Protein 4GIB (pdb70)

Secondary structure (DSSP, 8-state):
----EEEE-TBTTTB--HHHHHHHHHHHHHTTT----TTGGGGTTT--HHHHHHHHHHHTT-TTTS-HHHHHHHHHHHHHHHHHHHTT--GGGSPTTHHHHHHHHHHTT-EEEE--S-TTHHHHHHHHT-GGG-SEE--GGG--S-TTSSHHHHHHHHHHT--GGGEEEEESSHHHHHHHHHTT-EEEEES-TTTTTTSSEEESSGGG--HHHHHHHHHHHHHH-/---EEEE-TBTTTB--HHHHHHHHHHHHHHTT----HHHHGGGTT--HHHHHHHHHHHTT-TTSS-HHHHHHHHHHHHHHHHHHHTT--GGGSPTTHHHHHHHHHHTT-EEEE--S-TTHHHHHHHHT-GGG-SEE--GGG--S-TTSSHHHHHHHHHHT--GGGEEEEESSHHHHHHHHHTT-EEEEES-TTTTTT-SEEESSGGG--HHHHHHHHHHHHH-

Structure (mmCIF, N/CA/C/O backbone):
data_4GIB
#
_entry.id   4GIB
#
_cell.length_a   61.807
_cell.length_b   51.364
_cell.length_c   79.442
_cell.angle_alpha   90.00
_cell.angle_beta   112.04
_cell.angle_gamma   90.00
#
_symmetry.space_group_name_H-M   'P 1 21 1'
#
loop_
_entity.id
_entity.type
_entity.pdbx_description
1 polymer Beta-phosphoglucomutase
2 non-polymer 'SODIUM ION'
3 non-polymer 'PHOSPHATE ION'
4 non-polymer GLYCINE
5 water water
#
loop_
_atom_site.group_PDB
_atom_site.id
_atom_site.type_symbol
_atom_site.label_atom_id
_atom_site.label_alt_id
_atom_site.label_comp_id
_atom_site.label_asym_id
_atom_site.label_entity_id
_atom_site.label_seq_id
_atom_site.pdbx_PDB_ins_code
_atom_site.Cartn_x
_atom_site.Cartn_y
_atom_site.Cartn_z
_atom_site.occupancy
_atom_site.B_iso_or_equiv
_atom_site.auth_seq_id
_atom_site.auth_comp_id
_atom_site.auth_asym_id
_atom_site.auth_atom_id
_atom_site.pdbx_PDB_model_num
ATOM 1 N N . ALA A 1 24 ? 16.967 -19.256 10.559 1.00 58.16 0 ALA A N 1
ATOM 2 C CA . ALA A 1 24 ? 16.745 -17.825 10.928 1.00 56.83 0 ALA A CA 1
ATOM 3 C C . ALA A 1 24 ? 15.270 -17.569 11.264 1.00 54.58 0 ALA A C 1
ATOM 4 O O . ALA A 1 24 ? 14.675 -16.599 10.801 1.00 54.93 0 ALA A O 1
ATOM 6 N N . MET A 1 25 ? 14.695 -18.442 12.084 1.00 52.63 1 MET A N 1
ATOM 7 C CA . MET A 1 25 ? 13.292 -18.341 12.459 1.00 49.49 1 MET A CA 1
ATOM 8 C C . MET A 1 25 ? 13.066 -17.300 13.567 1.00 44.89 1 MET A C 1
ATOM 9 O O . MET A 1 25 ? 13.956 -17.000 14.371 1.00 44.53 1 MET A O 1
ATOM 14 N N . ILE A 1 26 ? 11.852 -16.767 13.602 1.00 39.42 2 ILE A N 1
ATOM 15 C CA . ILE A 1 26 ? 11.466 -15.761 14.576 1.00 34.42 2 ILE A CA 1
ATOM 16 C C . ILE A 1 26 ? 11.183 -16.418 15.923 1.00 33.25 2 ILE A C 1
ATOM 17 O O . ILE A 1 26 ? 10.451 -17.396 15.990 1.00 32.24 2 ILE A O 1
ATOM 22 N N . GLU A 1 27 ? 11.760 -15.875 16.993 1.00 31.95 3 GLU A N 1
ATOM 23 C CA . GLU A 1 27 ? 11.531 -16.419 18.337 1.00 31.14 3 GLU A CA 1
ATOM 24 C C . GLU A 1 27 ? 10.407 -15.668 19.017 1.00 29.74 3 GLU A C 1
ATOM 25 O O . GLU A 1 27 ? 9.685 -16.243 19.846 1.00 30.67 3 GLU A O 1
ATOM 31 N N . ALA A 1 28 ? 10.234 -14.393 18.671 1.00 27.38 4 ALA A N 1
ATOM 32 C CA . ALA A 1 28 ? 9.136 -13.625 19.255 1.00 27.01 4 ALA A CA 1
ATOM 33 C C . ALA A 1 28 ? 8.796 -12.315 18.580 1.00 25.05 4 ALA A C 1
ATOM 34 O O . ALA A 1 28 ? 9.587 -11.753 17.816 1.00 25.70 4 ALA A O 1
ATOM 36 N N . PHE A 1 29 ? 7.568 -11.888 18.873 1.00 23.88 5 PHE A N 1
ATOM 37 C CA . PHE A 1 29 ? 7.024 -10.597 18.512 1.00 22.12 5 PHE A CA 1
ATOM 38 C C . PHE A 1 29 ? 6.890 -9.913 19.874 1.00 21.69 5 PHE A C 1
ATOM 39 O O . PHE A 1 29 ? 6.283 -10.477 20.821 1.00 21.49 5 PHE A O 1
ATOM 47 N N . ILE A 1 30 ? 7.480 -8.734 19.998 1.00 19.93 6 ILE A N 1
ATOM 48 C CA . ILE A 1 30 ? 7.394 -7.977 21.234 1.00 21.50 6 ILE A CA 1
ATOM 49 C C . ILE A 1 30 ? 6.695 -6.680 20.893 1.00 21.61 6 ILE A C 1
ATOM 50 O O . ILE A 1 30 ? 7.198 -5.895 20.106 1.00 21.00 6 ILE A O 1
ATOM 55 N N . PHE A 1 31 ? 5.538 -6.459 21.504 1.00 22.55 7 PHE A N 1
ATOM 56 C CA . PHE A 1 31 ? 4.731 -5.283 21.220 1.00 23.12 7 PHE A CA 1
ATOM 57 C C . PHE A 1 31 ? 4.827 -4.182 22.259 1.00 23.93 7 PHE A C 1
ATOM 58 O O . PHE A 1 31 ? 5.149 -4.441 23.418 1.00 24.97 7 PHE A O 1
ATOM 66 N N . ASP A 1 32 ? 4.580 -2.942 21.828 1.00 25.93 8 ASP A N 1
ATOM 67 C CA . ASP A 1 32 ? 4.417 -1.847 22.773 1.00 28.24 8 ASP A CA 1
ATOM 68 C C . ASP A 1 32 ? 2.907 -1.817 22.942 1.00 27.23 8 ASP A C 1
ATOM 69 O O . ASP A 1 32 ? 2.177 -2.348 22.093 1.00 28.72 8 ASP A O 1
ATOM 74 N N . LEU A 1 33 ? 2.425 -1.199 24.007 1.00 25.33 9 LEU A N 1
ATOM 75 C CA . LEU A 1 33 ? 0.991 -1.158 24.244 1.00 25.86 9 LEU A CA 1
ATOM 76 C C . LEU A 1 33 ? 0.328 -0.002 23.468 1.00 26.56 9 LEU A C 1
ATOM 77 O O . LEU A 1 33 ? -0.358 -0.228 22.464 1.00 27.60 9 LEU A O 1
ATOM 82 N N . ASP A 1 34 ? 0.544 1.230 23.930 1.00 26.97 10 ASP A N 1
ATOM 83 C CA . ASP A 1 34 ? -0.033 2.433 23.292 1.00 26.85 10 ASP A CA 1
ATOM 84 C C . ASP A 1 34 ? 0.274 2.564 21.791 1.00 25.84 10 ASP A C 1
ATOM 85 O O . ASP A 1 34 ? 1.420 2.519 21.383 1.00 25.08 10 ASP A O 1
ATOM 90 N N . GLY A 1 35 ? -0.765 2.715 20.974 1.00 26.67 11 GLY A N 1
ATOM 91 C CA . GLY A 1 35 ? -0.598 2.911 19.529 1.00 26.74 11 GLY A CA 1
ATOM 92 C C . GLY A 1 35 ? -0.285 1.671 18.704 1.00 26.71 11 GLY A C 1
ATOM 93 O O . GLY A 1 35 ? -0.064 1.767 17.490 1.00 25.07 11 GLY A O 1
ATOM 94 N N . VAL A 1 36 ? -0.246 0.509 19.353 1.00 26.89 12 VAL A N 1
ATOM 95 C CA . VAL A 1 36 ? -0.029 -0.752 18.637 1.00 26.09 12 VAL A CA 1
ATOM 96 C C . VAL A 1 36 ? -1.136 -1.715 19.040 1.00 26.15 12 VAL A C 1
ATOM 97 O O . VAL A 1 36 ? -1.872 -2.192 18.186 1.00 30.69 12 VAL A O 1
ATOM 101 N N . ILE A 1 37 ? -1.269 -1.988 20.333 1.00 24.97 13 ILE A N 1
ATOM 102 C CA . ILE A 1 37 ? -2.347 -2.858 20.826 1.00 23.82 13 ILE A CA 1
ATOM 103 C C . ILE A 1 37 ? -3.645 -2.037 21.005 1.00 23.13 13 ILE A C 1
ATOM 104 O O . ILE A 1 37 ? -4.720 -2.470 20.636 1.00 20.25 13 ILE A O 1
ATOM 109 N N . THR A 1 38 ? -3.515 -0.840 21.561 1.00 23.01 14 THR A N 1
ATOM 110 C CA . THR A 1 38 ? -4.657 0.031 21.772 1.00 24.00 14 THR A CA 1
ATOM 111 C C . THR A 1 38 ? -4.175 1.476 22.005 1.00 23.61 14 THR A C 1
ATOM 112 O O . THR A 1 38 ? -3.007 1.707 22.287 1.00 22.53 14 THR A O 1
ATOM 116 N N . ASP A 1 39 ? -5.083 2.439 21.911 1.00 24.69 15 ASP A N 1
ATOM 117 C CA . ASP A 1 39 ? -4.719 3.842 22.124 1.00 25.32 15 ASP A CA 1
ATOM 118 C C . ASP A 1 39 ? -4.942 4.293 23.565 1.00 24.02 15 ASP A C 1
ATOM 119 O O . ASP A 1 39 ? -6.063 4.336 24.050 1.00 26.01 15 ASP A O 1
ATOM 124 N N . THR A 1 40 ? -3.850 4.620 24.242 1.00 23.02 16 THR A N 1
ATOM 125 C CA . THR A 1 40 ? -3.885 5.106 25.624 1.00 22.73 16 THR A CA 1
ATOM 126 C C . THR A 1 40 ? -3.303 6.522 25.768 1.00 22.77 16 THR A C 1
ATOM 127 O O . THR A 1 40 ? -3.485 7.179 26.815 1.00 21.80 16 THR A O 1
ATOM 131 N N . ALA A 1 41 ? -2.616 6.982 24.716 1.00 22.05 17 ALA A N 1
ATOM 132 C CA . ALA A 1 41 ? -1.913 8.267 24.717 1.00 23.45 17 ALA A CA 1
ATOM 133 C C . ALA A 1 41 ? -2.812 9.457 25.037 1.00 24.05 17 ALA A C 1
ATOM 134 O O . ALA A 1 41 ? -2.427 10.357 25.804 1.00 23.54 17 ALA A O 1
ATOM 136 N N . TYR A 1 42 ? -4.014 9.466 24.474 1.00 23.62 18 TYR A N 1
ATOM 137 C CA . TYR A 1 42 ? -4.914 10.566 24.752 1.00 25.40 18 TYR A CA 1
ATOM 138 C C . TYR A 1 42 ? -5.379 10.540 26.213 1.00 24.51 18 TYR A C 1
ATOM 139 O O . TYR A 1 42 ? -5.533 11.600 26.840 1.00 22.42 18 TYR A O 1
ATOM 148 N N . TYR A 1 43 ? -5.588 9.341 26.762 1.00 24.44 19 TYR A N 1
ATOM 149 C CA . TYR A 1 43 ? -6.029 9.231 28.168 1.00 23.76 19 TYR A CA 1
ATOM 150 C C . TYR A 1 43 ? -4.947 9.748 29.114 1.00 22.33 19 TYR A C 1
ATOM 151 O O . TYR A 1 43 ? -5.244 10.470 30.049 1.00 23.35 19 TYR A O 1
ATOM 160 N N . HIS A 1 44 ? -3.693 9.374 28.863 1.00 20.60 20 HIS A N 1
ATOM 161 C CA . HIS A 1 44 ? -2.566 9.862 29.657 1.00 20.10 20 HIS A CA 1
ATOM 162 C C . HIS A 1 44 ? -2.502 11.381 29.577 1.00 20.78 20 HIS A C 1
ATOM 163 O O . HIS A 1 44 ? -2.302 12.057 30.577 1.00 20.56 20 HIS A O 1
ATOM 170 N N . TYR A 1 45 ? -2.665 11.902 28.365 1.00 20.09 21 TYR A N 1
ATOM 171 C CA . TYR A 1 45 ? -2.621 13.342 28.133 1.00 20.20 21 TYR A CA 1
ATOM 172 C C . TYR A 1 45 ? -3.712 14.099 28.889 1.00 19.89 21 TYR A C 1
ATOM 173 O O . TYR A 1 45 ? -3.460 15.163 29.413 1.00 20.05 21 TYR A O 1
ATOM 182 N N . MET A 1 46 ? -4.923 13.562 28.909 1.00 20.85 22 MET A N 1
ATOM 183 C CA . MET A 1 46 ? -6.021 14.176 29.651 1.00 22.27 22 MET A CA 1
ATOM 184 C C . MET A 1 46 ? -5.693 14.187 31.138 1.00 22.77 22 MET A C 1
ATOM 185 O O . MET A 1 46 ? -5.960 15.177 31.835 1.00 22.18 22 MET A O 1
ATOM 190 N N . ALA A 1 47 ? -5.116 13.076 31.614 1.00 21.04 23 ALA A N 1
ATOM 191 C CA . ALA A 1 47 ? -4.739 12.935 33.019 1.00 20.49 23 ALA A CA 1
ATOM 192 C C . ALA A 1 47 ? -3.572 13.849 33.388 1.00 21.68 23 ALA A C 1
ATOM 193 O O . ALA A 1 47 ? -3.587 14.461 34.466 1.00 20.80 23 ALA A O 1
ATOM 195 N N . TRP A 1 48 ? -2.562 13.932 32.519 1.00 19.61 24 TRP A N 1
ATOM 196 C CA . TRP A 1 48 ? -1.415 14.794 32.795 1.00 20.92 24 TRP A CA 1
ATOM 197 C C . TRP A 1 48 ? -1.814 16.266 32.682 1.00 23.34 24 TRP A C 1
ATOM 198 O O . TRP A 1 48 ? -1.398 17.096 33.516 1.00 24.28 24 TRP A O 1
ATOM 209 N N A ARG A 1 49 ? -2.628 16.587 31.679 0.70 22.68 25 ARG A N 1
ATOM 210 N N B ARG A 1 49 ? -2.638 16.598 31.687 0.30 23.01 25 ARG A N 1
ATOM 211 C CA A ARG A 1 49 ? -3.066 17.959 31.484 0.70 25.06 25 ARG A CA 1
ATOM 212 C CA B ARG A 1 49 ? -3.055 17.986 31.494 0.30 24.79 25 ARG A CA 1
ATOM 213 C C A ARG A 1 49 ? -3.732 18.550 32.732 0.70 25.28 25 ARG A C 1
ATOM 214 C C B ARG A 1 49 ? -3.740 18.566 32.735 0.30 25.41 25 ARG A C 1
ATOM 215 O O A ARG A 1 49 ? -3.487 19.697 33.074 0.70 26.64 25 ARG A O 1
ATOM 216 O O B ARG A 1 49 ? -3.517 19.724 33.076 0.30 26.15 25 ARG A O 1
ATOM 231 N N . LYS A 1 50 ? -4.574 17.769 33.401 1.00 26.77 26 LYS A N 1
ATOM 232 C CA . LYS A 1 50 ? -5.274 18.231 34.613 1.00 27.97 26 LYS A CA 1
ATOM 233 C C . LYS A 1 50 ? -4.290 18.553 35.755 1.00 26.55 26 LYS A C 1
ATOM 234 O O . LYS A 1 50 ? -4.419 19.569 36.425 1.00 29.37 26 LYS A O 1
ATOM 240 N N . LEU A 1 51 ? -3.305 17.693 35.959 1.00 25.34 27 LEU A N 1
ATOM 241 C CA . LEU A 1 51 ? -2.302 17.907 37.007 1.00 23.60 27 LEU A CA 1
ATOM 242 C C . LEU A 1 51 ? -1.342 19.029 36.633 1.00 22.43 27 LEU A C 1
ATOM 243 O O . LEU A 1 51 ? -0.926 19.780 37.483 1.00 21.93 27 LEU A O 1
ATOM 248 N N . ALA A 1 52 ? -0.983 19.119 35.350 1.00 22.09 28 ALA A N 1
ATOM 249 C CA . ALA A 1 52 ? -0.097 20.155 34.866 1.00 22.36 28 ALA A CA 1
ATOM 250 C C . ALA A 1 52 ? -0.715 21.541 35.066 1.00 24.54 28 ALA A C 1
ATOM 251 O O . ALA A 1 52 ? -0.023 22.461 35.497 1.00 22.50 28 ALA A O 1
ATOM 253 N N . HIS A 1 53 ? -2.011 21.699 34.757 1.00 26.41 29 HIS A N 1
ATOM 254 C CA . HIS A 1 53 ? -2.654 22.994 34.965 1.00 28.20 29 HIS A CA 1
ATOM 255 C C . HIS A 1 53 ? -2.503 23.462 36.393 1.00 26.76 29 HIS A C 1
ATOM 256 O O . HIS A 1 53 ? -2.387 24.650 36.616 1.00 25.01 29 HIS A O 1
ATOM 263 N N . LYS A 1 54 ? -2.502 22.531 37.350 1.00 27.25 30 LYS A N 1
ATOM 264 C CA . LYS A 1 54 ? -2.357 22.887 38.776 1.00 29.69 30 LYS A CA 1
ATOM 265 C C . LYS A 1 54 ? -0.983 23.409 39.172 1.00 29.14 30 LYS A C 1
ATOM 266 O O . LYS A 1 54 ? -0.803 23.823 40.325 1.00 30.83 30 LYS A O 1
ATOM 272 N N . VAL A 1 55 ? -0.013 23.365 38.256 1.00 27.12 31 VAL A N 1
ATOM 273 C CA . VAL A 1 55 ? 1.320 23.900 38.533 1.00 27.45 31 VAL A CA 1
ATOM 274 C C . VAL A 1 55 ? 1.720 24.919 37.449 1.00 29.94 31 VAL A C 1
ATOM 275 O O . VAL A 1 55 ? 2.894 25.101 37.140 1.00 30.29 31 VAL A O 1
ATOM 279 N N . GLY A 1 56 ? 0.711 25.591 36.897 1.00 32.53 32 GLY A N 1
ATOM 280 C CA . GLY A 1 56 ? 0.906 26.643 35.913 1.00 34.46 32 GLY A CA 1
ATOM 281 C C . GLY A 1 56 ? 1.474 26.210 34.579 1.00 35.37 32 GLY A C 1
ATOM 282 O O . GLY A 1 56 ? 1.980 27.033 33.826 1.00 35.11 32 GLY A O 1
ATOM 283 N N . ILE A 1 57 ? 1.372 24.922 34.277 1.00 35.03 33 ILE A N 1
ATOM 284 C CA . ILE A 1 57 ? 1.900 24.385 33.045 1.00 36.02 33 ILE A CA 1
ATOM 285 C C . ILE A 1 57 ? 0.743 23.827 32.226 1.00 39.74 33 ILE A C 1
ATOM 286 O O . ILE A 1 57 ? -0.060 23.043 32.725 1.00 40.27 33 ILE A O 1
ATOM 291 N N . ASP A 1 58 ? 0.621 24.259 30.982 1.00 45.10 34 ASP A N 1
ATOM 292 C CA . ASP A 1 58 ? -0.434 23.730 30.125 1.00 48.78 34 ASP A CA 1
ATOM 293 C C . ASP A 1 58 ? 0.227 23.098 28.910 1.00 49.45 34 ASP A C 1
ATOM 294 O O . ASP A 1 58 ? 0.727 23.779 28.016 1.00 51.71 34 ASP A O 1
ATOM 299 N N . ILE A 1 59 ? 0.260 21.774 28.939 1.00 48.13 35 ILE A N 1
ATOM 300 C CA . ILE A 1 59 ? 0.857 20.973 27.894 1.00 48.39 35 ILE A CA 1
ATOM 301 C C . ILE A 1 59 ? -0.135 20.866 26.732 1.00 52.27 35 ILE A C 1
ATOM 302 O O . ILE A 1 59 ? -1.351 21.013 26.924 1.00 53.29 35 ILE A O 1
ATOM 307 N N . ASP A 1 60 ? 0.389 20.642 25.534 1.00 54.38 36 ASP A N 1
ATOM 308 C CA . ASP A 1 60 ? -0.433 20.521 24.329 1.00 58.41 36 ASP A CA 1
ATOM 309 C C . ASP A 1 60 ? -0.133 19.191 23.660 1.00 58.33 36 ASP A C 1
ATOM 310 O O . ASP A 1 60 ? 0.902 18.588 23.925 1.00 56.33 36 ASP A O 1
ATOM 315 N N . THR A 1 61 ? -1.017 18.742 22.775 1.00 61.12 37 THR A N 1
ATOM 316 C CA . THR A 1 61 ? -0.825 17.442 22.114 1.00 61.99 37 THR A CA 1
ATOM 317 C C . THR A 1 61 ? 0.516 17.341 21.345 1.00 62.58 37 THR A C 1
ATOM 318 O O . THR A 1 61 ? 0.898 16.257 20.895 1.00 62.80 37 THR A O 1
ATOM 322 N N . LYS A 1 62 ? 1.218 18.470 21.198 1.00 62.71 38 LYS A N 1
ATOM 323 C CA . LYS A 1 62 ? 2.529 18.489 20.552 1.00 62.85 38 LYS A CA 1
ATOM 324 C C . LYS A 1 62 ? 3.623 18.161 21.576 1.00 59.04 38 LYS A C 1
ATOM 325 O O . LYS A 1 62 ? 4.446 17.270 21.342 1.00 58.63 38 LYS A O 1
ATOM 331 N N . PHE A 1 63 ? 3.635 18.870 22.705 1.00 55.54 39 PHE A N 1
ATOM 332 C CA . PHE A 1 63 ? 4.612 18.592 23.763 1.00 52.00 39 PHE A CA 1
ATOM 333 C C . PHE A 1 63 ? 4.414 17.176 24.288 1.00 47.60 39 PHE A C 1
ATOM 334 O O . PHE A 1 63 ? 5.368 16.411 24.399 1.00 46.19 39 PHE A O 1
ATOM 342 N N . ASN A 1 64 ? 3.164 16.838 24.598 1.00 44.68 40 ASN A N 1
ATOM 343 C CA . ASN A 1 64 ? 2.816 15.510 25.080 1.00 41.94 40 ASN A CA 1
ATOM 344 C C . ASN A 1 64 ? 3.411 14.409 24.205 1.00 42.53 40 ASN A C 1
ATOM 345 O O . ASN A 1 64 ? 3.639 13.298 24.668 1.00 41.12 40 ASN A O 1
ATOM 350 N N . GLU A 1 65 ? 3.674 14.719 22.946 1.00 44.09 41 GLU A N 1
ATOM 351 C CA . GLU A 1 65 ? 4.226 13.733 22.052 1.00 46.54 41 GLU A CA 1
ATOM 352 C C . GLU A 1 65 ? 5.642 13.295 22.498 1.00 45.06 41 GLU A C 1
ATOM 353 O O . GLU A 1 65 ? 6.211 12.401 21.887 1.00 46.37 41 GLU A O 1
ATOM 359 N N . SER A 1 66 ? 6.179 13.929 23.562 1.00 43.74 42 SER A N 1
ATOM 360 C CA . SER A 1 66 ? 7.482 13.574 24.190 1.00 41.50 42 SER A CA 1
ATOM 361 C C . SER A 1 66 ? 7.267 12.981 25.608 1.00 38.71 42 SER A C 1
ATOM 362 O O . SER A 1 66 ? 8.203 12.864 26.414 1.00 37.85 42 SER A O 1
ATOM 365 N N . LEU A 1 67 ? 6.018 12.701 25.938 1.00 36.02 43 LEU A N 1
ATOM 366 C CA . LEU A 1 67 ? 5.676 12.043 27.182 1.00 33.33 43 LEU A CA 1
ATOM 367 C C . LEU A 1 67 ? 5.174 10.652 26.811 1.00 32.95 43 LEU A C 1
ATOM 368 O O . LEU A 1 67 ? 5.093 9.765 27.649 1.00 31.46 43 LEU A O 1
ATOM 373 N N . LYS A 1 68 ? 4.855 10.492 25.532 1.00 33.91 44 LYS A N 1
ATOM 374 C CA . LYS A 1 68 ? 4.344 9.255 24.974 1.00 35.46 44 LYS A CA 1
ATOM 375 C C . LYS A 1 68 ? 5.313 8.104 25.170 1.00 34.14 44 LYS A C 1
ATOM 376 O O . LYS A 1 68 ? 6.490 8.199 24.811 1.00 35.46 44 LYS A O 1
ATOM 382 N N . GLY A 1 69 ? 4.810 7.015 25.747 1.00 31.44 45 GLY A N 1
ATOM 383 C CA . GLY A 1 69 ? 5.624 5.836 25.997 1.00 29.58 45 GLY A CA 1
ATOM 384 C C . GLY A 1 69 ? 6.664 6.024 27.089 1.00 26.53 45 GLY A C 1
ATOM 385 O O . GLY A 1 69 ? 7.597 5.241 27.187 1.00 25.99 45 GLY A O 1
ATOM 386 N N . ILE A 1 70 ? 6.504 7.058 27.909 1.00 24.31 46 ILE A N 1
ATOM 387 C CA . ILE A 1 70 ? 7.440 7.346 29.002 1.00 24.00 46 ILE A CA 1
ATOM 388 C C . ILE A 1 70 ? 6.796 6.943 30.345 1.00 22.43 46 ILE A C 1
ATOM 389 O O . ILE A 1 70 ? 5.602 7.136 30.539 1.00 23.12 46 ILE A O 1
ATOM 394 N N . SER A 1 71 ? 7.593 6.380 31.251 1.00 23.79 47 SER A N 1
ATOM 395 C CA . SER A 1 71 ? 7.130 5.964 32.578 1.00 24.85 47 SER A CA 1
ATOM 396 C C . SER A 1 71 ? 6.575 7.145 33.378 1.00 24.07 47 SER A C 1
ATOM 397 O O . SER A 1 71 ? 6.952 8.295 33.146 1.00 23.92 47 SER A O 1
ATOM 400 N N . ARG A 1 72 ? 5.728 6.829 34.358 1.00 24.07 48 ARG A N 1
ATOM 401 C CA . ARG A 1 72 ? 5.017 7.827 35.183 1.00 22.01 48 ARG A CA 1
ATOM 402 C C . ARG A 1 72 ? 5.842 8.935 35.810 1.00 22.66 48 ARG A C 1
ATOM 403 O O . ARG A 1 72 ? 5.550 10.114 35.605 1.00 23.95 48 ARG A O 1
ATOM 411 N N . MET A 1 73 ? 6.831 8.582 36.615 1.00 23.48 49 MET A N 1
ATOM 412 C CA . MET A 1 73 ? 7.643 9.598 37.296 1.00 23.02 49 MET A CA 1
ATOM 413 C C . MET A 1 73 ? 8.560 10.367 36.338 1.00 24.01 49 MET A C 1
ATOM 414 O O . MET A 1 73 ? 8.792 11.578 36.531 1.00 25.07 49 MET A O 1
ATOM 419 N N . GLU A 1 74 ? 9.074 9.706 35.305 1.00 22.63 50 GLU A N 1
ATOM 420 C CA . GLU A 1 74 ? 9.893 10.413 34.331 1.00 24.22 50 GLU A CA 1
ATOM 421 C C . GLU A 1 74 ? 9.019 11.414 33.588 1.00 24.13 50 GLU A C 1
ATOM 422 O O . GLU A 1 74 ? 9.439 12.560 33.364 1.00 25.62 50 GLU A O 1
ATOM 428 N N . SER A 1 75 ? 7.803 10.980 33.228 1.00 22.55 51 SER A N 1
ATOM 429 C CA . SER A 1 75 ? 6.843 11.820 32.522 1.00 21.48 51 SER A CA 1
ATOM 430 C C . SER A 1 75 ? 6.538 13.064 33.323 1.00 20.42 51 SER A C 1
ATOM 431 O O . SER A 1 75 ? 6.486 14.147 32.767 1.00 20.78 51 SER A O 1
ATOM 434 N N . LEU A 1 76 ? 6.352 12.903 34.633 1.00 19.46 52 LEU A N 1
ATOM 435 C CA . LEU A 1 76 ? 6.077 14.026 35.512 1.00 19.05 52 LEU A CA 1
ATOM 436 C C . LEU A 1 76 ? 7.255 15.013 35.529 1.00 20.18 52 LEU A C 1
ATOM 437 O O . LEU A 1 76 ? 7.037 16.217 35.464 1.00 21.74 52 LEU A O 1
ATOM 442 N N . ASP A 1 77 ? 8.486 14.506 35.625 1.00 21.86 53 ASP A N 1
ATOM 443 C CA . ASP A 1 77 ? 9.701 15.354 35.621 1.00 21.57 53 ASP A CA 1
ATOM 444 C C . ASP A 1 77 ? 9.832 16.161 34.332 1.00 21.86 53 ASP A C 1
ATOM 445 O O . ASP A 1 77 ? 10.241 17.327 34.363 1.00 21.98 53 ASP A O 1
ATOM 450 N N . ARG A 1 78 ? 9.510 15.547 33.200 1.00 21.70 54 ARG A N 1
ATOM 451 C CA . ARG A 1 78 ? 9.543 16.263 31.935 1.00 23.10 54 ARG A CA 1
ATOM 452 C C . ARG A 1 78 ? 8.472 17.372 31.893 1.00 24.33 54 ARG A C 1
ATOM 453 O O . ARG A 1 78 ? 8.702 18.441 31.345 1.00 26.71 54 ARG A O 1
ATOM 461 N N . ILE A 1 79 ? 7.308 17.126 32.478 1.00 22.92 55 ILE A N 1
ATOM 462 C CA . ILE A 1 79 ? 6.282 18.159 32.513 1.00 23.53 55 ILE A CA 1
ATOM 463 C C . ILE A 1 79 ? 6.782 19.331 33.359 1.00 22.54 55 ILE A C 1
ATOM 464 O O . ILE A 1 79 ? 6.698 20.481 32.944 1.00 23.48 55 ILE A O 1
ATOM 469 N N . LEU A 1 80 ? 7.328 19.031 34.532 1.00 20.94 56 LEU A N 1
ATOM 470 C CA . LEU A 1 80 ? 7.838 20.084 35.415 1.00 20.56 56 LEU A CA 1
ATOM 471 C C . LEU A 1 80 ? 8.993 20.836 34.766 1.00 21.19 56 LEU A C 1
ATOM 472 O O . LEU A 1 80 ? 9.086 22.043 34.888 1.00 24.77 56 LEU A O 1
ATOM 477 N N A GLU A 1 81 ? 9.864 20.095 34.087 0.50 21.88 57 GLU A N 1
ATOM 478 N N B GLU A 1 81 ? 9.872 20.116 34.084 0.50 21.89 57 GLU A N 1
ATOM 479 C CA A GLU A 1 81 ? 10.967 20.654 33.313 0.50 23.15 57 GLU A CA 1
ATOM 480 C CA B GLU A 1 81 ? 10.994 20.730 33.385 0.50 23.29 57 GLU A CA 1
ATOM 481 C C A GLU A 1 81 ? 10.468 21.732 32.377 0.50 24.01 57 GLU A C 1
ATOM 482 C C B GLU A 1 81 ? 10.504 21.727 32.328 0.50 24.09 57 GLU A C 1
ATOM 483 O O A GLU A 1 81 ? 11.043 22.816 32.283 0.50 24.90 57 GLU A O 1
ATOM 484 O O B GLU A 1 81 ? 11.130 22.765 32.113 0.50 25.02 57 GLU A O 1
ATOM 495 N N . PHE A 1 82 ? 9.393 21.411 31.668 1.00 23.63 58 PHE A N 1
ATOM 496 C CA . PHE A 1 82 ? 8.805 22.326 30.679 1.00 27.08 58 PHE A CA 1
ATOM 497 C C . PHE A 1 82 ? 8.505 23.697 31.316 1.00 26.66 58 PHE A C 1
ATOM 498 O O . PHE A 1 82 ? 8.507 24.709 30.627 1.00 28.61 58 PHE A O 1
ATOM 506 N N . GLY A 1 83 ? 8.265 23.716 32.633 1.00 24.32 59 GLY A N 1
ATOM 507 C CA . GLY A 1 83 ? 8.039 24.953 33.367 1.00 25.40 59 GLY A CA 1
ATOM 508 C C . GLY A 1 83 ? 9.195 25.314 34.302 1.00 25.89 59 GLY A C 1
ATOM 509 O O . GLY A 1 83 ? 9.009 26.073 35.254 1.00 25.44 59 GLY A O 1
ATOM 510 N N . ASN A 1 84 ? 10.377 24.751 34.052 1.00 26.27 60 ASN A N 1
ATOM 511 C CA . ASN A 1 84 ? 11.571 25.029 34.857 1.00 27.52 60 ASN A CA 1
ATOM 512 C C . ASN A 1 84 ? 11.406 24.781 36.355 1.00 25.89 60 ASN A C 1
ATOM 513 O O . ASN A 1 84 ? 12.079 25.423 37.177 1.00 27.61 60 ASN A O 1
ATOM 518 N N . LYS A 1 85 ? 10.537 23.847 36.712 1.00 22.92 61 LYS A N 1
ATOM 519 C CA . LYS A 1 85 ? 10.309 23.546 38.119 1.00 23.36 61 LYS A CA 1
ATOM 520 C C . LYS A 1 85 ? 10.501 22.067 38.445 1.00 21.47 61 LYS A C 1
ATOM 521 O O . LYS A 1 85 ? 9.972 21.574 39.434 1.00 20.23 61 LYS A O 1
ATOM 527 N N . LYS A 1 86 ? 11.284 21.367 37.618 1.00 21.65 62 LYS A N 1
ATOM 528 C CA . LYS A 1 86 ? 11.568 19.946 37.836 1.00 21.08 62 LYS A CA 1
ATOM 529 C C . LYS A 1 86 ? 12.258 19.704 39.174 1.00 21.26 62 LYS A C 1
ATOM 530 O O . LYS A 1 86 ? 11.964 18.712 39.842 1.00 22.08 62 LYS A O 1
ATOM 536 N N . TYR A 1 87 ? 13.159 20.604 39.570 1.00 20.33 63 TYR A N 1
ATOM 537 C CA . TYR A 1 87 ? 13.906 20.437 40.816 1.00 21.08 63 TYR A CA 1
ATOM 538 C C . TYR A 1 87 ? 13.349 21.240 41.993 1.00 23.31 63 TYR A C 1
ATOM 539 O O . TYR A 1 87 ? 13.948 21.268 43.071 1.00 24.94 63 TYR A O 1
ATOM 548 N N . SER A 1 88 ? 12.181 21.844 41.811 1.00 24.51 64 SER A N 1
ATOM 549 C CA . SER A 1 88 ? 11.593 22.694 42.845 1.00 26.33 64 SER A CA 1
ATOM 550 C C . SER A 1 88 ? 10.694 21.921 43.803 1.00 26.83 64 SER A C 1
ATOM 551 O O . SER A 1 88 ? 10.372 22.417 44.865 1.00 28.51 64 SER A O 1
ATOM 554 N N . PHE A 1 89 ? 10.293 20.718 43.412 1.00 36.53 65 PHE A N 1
ATOM 555 C CA . PHE A 1 89 ? 9.446 19.860 44.231 1.00 34.22 65 PHE A CA 1
ATOM 556 C C . PHE A 1 89 ? 10.238 18.709 44.822 1.00 31.78 65 PHE A C 1
ATOM 557 O O . PHE A 1 89 ? 11.155 18.206 44.183 1.00 32.55 65 PHE A O 1
ATOM 565 N N . SER A 1 90 ? 9.863 18.272 46.025 1.00 30.37 66 SER A N 1
ATOM 566 C CA . SER A 1 90 ? 10.474 17.099 46.639 1.00 28.72 66 SER A CA 1
ATOM 567 C C . SER A 1 90 ? 9.880 15.901 45.926 1.00 28.07 66 SER A C 1
ATOM 568 O O . SER A 1 90 ? 8.819 16.005 45.320 1.00 27.31 66 SER A O 1
ATOM 571 N N . GLU A 1 91 ? 10.547 14.758 45.992 1.00 29.12 67 GLU A N 1
ATOM 572 C CA . GLU A 1 91 ? 10.027 13.573 45.336 1.00 28.21 67 GLU A CA 1
ATOM 573 C C . GLU A 1 91 ? 8.741 13.133 46.042 1.00 28.99 67 GLU A C 1
ATOM 574 O O . GLU A 1 91 ? 7.828 12.636 45.385 1.00 28.43 67 GLU A O 1
ATOM 580 N N . GLU A 1 92 ? 8.642 13.333 47.361 1.00 29.76 68 GLU A N 1
ATOM 581 C CA . GLU A 1 92 ? 7.375 13.015 48.054 1.00 31.35 68 GLU A CA 1
ATOM 582 C C . GLU A 1 92 ? 6.229 13.738 47.383 1.00 28.30 68 GLU A C 1
ATOM 583 O O . GLU A 1 92 ? 5.183 13.172 47.126 1.00 28.34 68 GLU A O 1
ATOM 589 N N . GLU A 1 93 ? 6.420 15.031 47.171 1.00 27.34 69 GLU A N 1
ATOM 590 C CA . GLU A 1 93 ? 5.386 15.840 46.569 1.00 27.02 69 GLU A CA 1
ATOM 591 C C . GLU A 1 93 ? 5.151 15.351 45.139 1.00 23.13 69 GLU A C 1
ATOM 592 O O . GLU A 1 93 ? 4.032 15.302 44.695 1.00 22.75 69 GLU A O 1
ATOM 598 N N . LYS A 1 94 ? 6.208 14.971 44.433 1.00 21.74 70 LYS A N 1
ATOM 599 C CA . LYS A 1 94 ? 6.030 14.408 43.114 1.00 22.54 70 LYS A CA 1
ATOM 600 C C . LYS A 1 94 ? 5.227 13.073 43.217 1.00 20.46 70 LYS A C 1
ATOM 601 O O . LYS A 1 94 ? 4.376 12.798 42.378 1.00 16.07 70 LYS A O 1
ATOM 607 N N . VAL A 1 95 ? 5.518 12.260 44.239 1.00 21.16 71 VAL A N 1
ATOM 608 C CA . VAL A 1 95 ? 4.782 11.005 44.490 1.00 21.22 71 VAL A CA 1
ATOM 609 C C . VAL A 1 95 ? 3.278 11.308 44.668 1.00 23.47 71 VAL A C 1
ATOM 610 O O . VAL A 1 95 ? 2.422 10.606 44.121 1.00 22.70 71 VAL A O 1
ATOM 614 N N A ARG A 1 96 ? 2.959 12.371 45.403 0.60 24.37 72 ARG A N 1
ATOM 615 N N B ARG A 1 96 ? 2.972 12.361 45.420 0.40 23.89 72 ARG A N 1
ATOM 616 C CA A ARG A 1 96 ? 1.557 12.734 45.621 0.60 26.02 72 ARG A CA 1
ATOM 617 C CA B ARG A 1 96 ? 1.586 12.770 45.666 0.40 25.22 72 ARG A CA 1
ATOM 618 C C A ARG A 1 96 ? 0.895 13.130 44.308 0.60 24.34 72 ARG A C 1
ATOM 619 C C B ARG A 1 96 ? 0.875 13.226 44.381 0.40 24.15 72 ARG A C 1
ATOM 620 O O A ARG A 1 96 ? -0.239 12.729 44.008 0.60 23.81 72 ARG A O 1
ATOM 621 O O B ARG A 1 96 ? -0.310 12.941 44.170 0.40 24.34 72 ARG A O 1
ATOM 636 N N . MET A 1 97 ? 1.605 13.933 43.527 1.00 23.42 73 MET A N 1
ATOM 637 C CA . MET A 1 97 ? 1.072 14.418 42.254 1.00 22.78 73 MET A CA 1
ATOM 638 C C . MET A 1 97 ? 0.864 13.279 41.274 1.00 21.56 73 MET A C 1
ATOM 639 O O . MET A 1 97 ? -0.134 13.236 40.561 1.00 22.11 73 MET A O 1
ATOM 644 N N . ALA A 1 98 ? 1.813 12.354 41.253 1.00 21.51 74 ALA A N 1
ATOM 645 C CA . ALA A 1 98 ? 1.744 11.190 40.380 1.00 21.77 74 ALA A CA 1
ATOM 646 C C . ALA A 1 98 ? 0.539 10.312 40.725 1.00 21.22 74 ALA A C 1
ATOM 647 O O . ALA A 1 98 ? -0.107 9.774 39.839 1.00 20.07 74 ALA A O 1
ATOM 649 N N . GLU A 1 99 ? 0.269 10.163 42.018 1.00 22.54 75 GLU A N 1
ATOM 650 C CA . GLU A 1 99 ? -0.836 9.345 42.494 1.00 23.64 75 GLU A CA 1
ATOM 651 C C . GLU A 1 99 ? -2.175 9.880 42.015 1.00 23.17 75 GLU A C 1
ATOM 652 O O . GLU A 1 99 ? -3.005 9.117 41.520 1.00 22.33 75 GLU A O 1
ATOM 658 N N . GLU A 1 100 ? -2.372 11.187 42.172 1.00 22.76 76 GLU A N 1
ATOM 659 C CA . GLU A 1 100 ? -3.603 11.839 41.778 1.00 26.27 76 GLU A CA 1
ATOM 660 C C . GLU A 1 100 ? -3.819 11.659 40.284 1.00 25.35 76 GLU A C 1
ATOM 661 O O . GLU A 1 100 ? -4.924 11.380 39.838 1.00 28.21 76 GLU A O 1
ATOM 667 N N . LYS A 1 101 ? -2.751 11.802 39.517 1.00 24.10 77 LYS A N 1
ATOM 668 C CA . LYS A 1 101 ? -2.817 11.612 38.093 1.00 23.54 77 LYS A CA 1
ATOM 669 C C . LYS A 1 101 ? -3.136 10.158 37.767 1.00 22.87 77 LYS A C 1
ATOM 670 O O . LYS A 1 101 ? -3.983 9.886 36.914 1.00 22.23 77 LYS A O 1
ATOM 676 N N . ASN A 1 102 ? -2.456 9.228 38.433 1.00 20.72 78 ASN A N 1
ATOM 677 C CA . ASN A 1 102 ? -2.693 7.804 38.178 1.00 20.97 78 ASN A CA 1
ATOM 678 C C . ASN A 1 102 ? -4.172 7.452 38.420 1.00 22.13 78 ASN A C 1
ATOM 679 O O . ASN A 1 102 ? -4.819 6.861 37.553 1.00 24.29 78 ASN A O 1
ATOM 684 N N . ASN A 1 103 ? -4.704 7.823 39.584 1.00 22.71 79 ASN A N 1
ATOM 685 C CA . ASN A 1 103 ? -6.112 7.571 39.891 1.00 24.07 79 ASN A CA 1
ATOM 686 C C . ASN A 1 103 ? -7.027 8.080 38.783 1.00 22.64 79 ASN A C 1
ATOM 687 O O . ASN A 1 103 ? -7.972 7.414 38.385 1.00 22.11 79 ASN A O 1
ATOM 692 N N . TYR A 1 104 ? -6.733 9.264 38.273 1.00 23.07 80 TYR A N 1
ATOM 693 C CA . TYR A 1 104 ? -7.547 9.828 37.214 1.00 24.37 80 TYR A CA 1
ATOM 694 C C . TYR A 1 104 ? -7.362 9.038 35.913 1.00 22.75 80 TYR A C 1
ATOM 695 O O . TYR A 1 104 ? -8.337 8.760 35.237 1.00 24.37 80 TYR A O 1
ATOM 704 N N . TYR A 1 105 ? -6.130 8.633 35.601 1.00 21.72 81 TYR A N 1
ATOM 705 C CA . TYR A 1 105 ? -5.862 7.840 34.398 1.00 21.51 81 TYR A CA 1
ATOM 706 C C . TYR A 1 105 ? -6.584 6.473 34.475 1.00 23.43 81 TYR A C 1
ATOM 707 O O . TYR A 1 105 ? -7.239 6.047 33.509 1.00 24.18 81 TYR A O 1
ATOM 716 N N . VAL A 1 106 ? -6.487 5.822 35.632 1.00 22.96 82 VAL A N 1
ATOM 717 C CA . VAL A 1 106 ? -7.109 4.511 35.865 1.00 23.50 82 VAL A CA 1
ATOM 718 C C . VAL A 1 106 ? -8.628 4.577 35.700 1.00 25.36 82 VAL A C 1
ATOM 719 O O . VAL A 1 106 ? -9.265 3.637 35.233 1.00 25.55 82 VAL A O 1
ATOM 723 N N . SER A 1 107 ? -9.199 5.710 36.065 1.00 25.09 83 SER A N 1
ATOM 724 C CA . SER A 1 107 ? -10.617 5.913 35.934 1.00 24.96 83 SER A CA 1
ATOM 725 C C . SER A 1 107 ? -11.007 5.993 34.464 1.00 21.80 83 SER A C 1
ATOM 726 O O . SER A 1 107 ? -12.070 5.547 34.071 1.00 22.21 83 SER A O 1
ATOM 729 N N . LEU A 1 108 ? -10.149 6.579 33.649 1.00 22.35 84 LEU A N 1
ATOM 730 C CA . LEU A 1 108 ? -10.430 6.688 32.211 1.00 20.95 84 LEU A CA 1
ATOM 731 C C . LEU A 1 108 ? -10.287 5.356 31.516 1.00 20.60 84 LEU A C 1
ATOM 732 O O . LEU A 1 108 ? -11.163 4.970 30.764 1.00 23.29 84 LEU A O 1
ATOM 737 N N . ILE A 1 109 ? -9.206 4.627 31.782 1.00 21.77 85 ILE A N 1
ATOM 738 C CA . ILE A 1 109 ? -8.982 3.340 31.083 1.00 23.73 85 ILE A CA 1
ATOM 739 C C . ILE A 1 109 ? -9.879 2.205 31.541 1.00 25.28 85 ILE A C 1
ATOM 740 O O . ILE A 1 109 ? -9.976 1.187 30.859 1.00 25.96 85 ILE A O 1
ATOM 745 N N . ASP A 1 110 ? -10.534 2.360 32.683 1.00 26.28 86 ASP A N 1
ATOM 746 C CA . ASP A 1 110 ? -11.441 1.330 33.134 1.00 28.95 86 ASP A CA 1
ATOM 747 C C . ASP A 1 110 ? -12.668 1.188 32.205 1.00 27.99 86 ASP A C 1
ATOM 748 O O . ASP A 1 110 ? -13.410 0.223 32.323 1.00 27.21 86 ASP A O 1
ATOM 753 N N . GLU A 1 111 ? -12.828 2.105 31.242 1.00 25.87 87 GLU A N 1
ATOM 754 C CA . GLU A 1 111 ? -13.918 2.011 30.254 1.00 26.74 87 GLU A CA 1
ATOM 755 C C . GLU A 1 111 ? -13.476 1.365 28.925 1.00 26.64 87 GLU A C 1
ATOM 756 O O . GLU A 1 111 ? -14.240 1.321 27.967 1.00 27.30 87 GLU A O 1
ATOM 762 N N . ILE A 1 112 ? -12.248 0.882 28.859 1.00 26.32 88 ILE A N 1
ATOM 763 C CA . ILE A 1 112 ? -11.760 0.211 27.653 1.00 27.51 88 ILE A CA 1
ATOM 764 C C . ILE A 1 112 ? -12.354 -1.210 27.575 1.00 26.93 88 ILE A C 1
ATOM 765 O O . ILE A 1 112 ? -12.552 -1.857 28.606 1.00 26.40 88 ILE A O 1
ATOM 770 N N . THR A 1 113 ? -12.686 -1.662 26.359 1.00 27.69 89 THR A N 1
ATOM 771 C CA . THR A 1 113 ? -13.229 -3.007 26.117 1.00 27.08 89 THR A CA 1
ATOM 772 C C . THR A 1 113 ? -12.488 -3.652 24.935 1.00 28.61 89 THR A C 1
ATOM 773 O O . THR A 1 113 ? -11.502 -3.110 24.448 1.00 27.01 89 THR A O 1
ATOM 777 N N . SER A 1 114 ? -12.982 -4.796 24.460 1.00 30.14 90 SER A N 1
ATOM 778 C CA . SER A 1 114 ? -12.374 -5.490 23.320 1.00 32.09 90 SER A CA 1
ATOM 779 C C . SER A 1 114 ? -12.521 -4.697 22.016 1.00 31.82 90 SER A C 1
ATOM 780 O O . SER A 1 114 ? -11.692 -4.811 21.111 1.00 31.90 90 SER A O 1
ATOM 783 N N . ASN A 1 115 ? -13.559 -3.875 21.932 1.00 33.06 91 ASN A N 1
ATOM 784 C CA . ASN A 1 115 ? -13.767 -3.034 20.766 1.00 33.40 91 ASN A CA 1
ATOM 785 C C . ASN A 1 115 ? -12.637 -2.027 20.553 1.00 32.48 91 ASN A C 1
ATOM 786 O O . ASN A 1 115 ? -12.512 -1.482 19.466 1.00 31.86 91 ASN A O 1
ATOM 791 N N . ASP A 1 116 ? -11.815 -1.800 21.581 1.00 30.28 92 ASP A N 1
ATOM 792 C CA . ASP A 1 116 ? -10.732 -0.825 21.491 1.00 30.57 92 ASP A CA 1
ATOM 793 C C . ASP A 1 116 ? -9.388 -1.392 21.031 1.00 30.18 92 ASP A C 1
ATOM 794 O O . ASP A 1 116 ? -8.399 -0.669 20.994 1.00 30.79 92 ASP A O 1
ATOM 799 N N . ILE A 1 117 ? -9.362 -2.677 20.678 1.00 30.72 93 ILE A N 1
ATOM 800 C CA . ILE A 1 117 ? -8.165 -3.317 20.166 1.00 29.63 93 ILE A CA 1
ATOM 801 C C . ILE A 1 117 ? -7.940 -2.753 18.778 1.00 29.29 93 ILE A C 1
ATOM 802 O O . ILE A 1 117 ? -8.850 -2.783 17.950 1.00 28.70 93 ILE A O 1
ATOM 807 N N . LEU A 1 118 ? -6.743 -2.248 18.498 1.00 28.94 94 LEU A N 1
ATOM 808 C CA . LEU A 1 118 ? -6.505 -1.665 17.170 1.00 29.22 94 LEU A CA 1
ATOM 809 C C . LEU A 1 118 ? -6.745 -2.701 16.065 1.00 29.03 94 LEU A C 1
ATOM 810 O O . LEU A 1 118 ? -6.500 -3.887 16.262 1.00 27.18 94 LEU A O 1
ATOM 815 N N . PRO A 1 119 ? -7.292 -2.255 14.919 1.00 30.15 95 PRO A N 1
ATOM 816 C CA . PRO A 1 119 ? -7.596 -3.136 13.781 1.00 30.39 95 PRO A CA 1
ATOM 817 C C . PRO A 1 119 ? -6.405 -3.989 13.354 1.00 29.35 95 PRO A C 1
ATOM 818 O O . PRO A 1 119 ? -5.290 -3.472 13.254 1.00 29.37 95 PRO A O 1
ATOM 822 N N . GLY A 1 120 ? -6.644 -5.282 13.113 1.00 29.02 96 GLY A N 1
ATOM 823 C CA . GLY A 1 120 ? -5.604 -6.215 12.682 1.00 27.50 96 GLY A CA 1
ATOM 824 C C . GLY A 1 120 ? -4.757 -6.848 13.780 1.00 26.49 96 GLY A C 1
ATOM 825 O O . GLY A 1 120 ? -4.059 -7.819 13.530 1.00 27.12 96 GLY A O 1
ATOM 826 N N . ILE A 1 121 ? -4.830 -6.338 15.003 1.00 27.12 97 ILE A N 1
ATOM 827 C CA . ILE A 1 121 ? -3.985 -6.857 16.096 1.00 25.72 97 ILE A CA 1
ATOM 828 C C . ILE A 1 121 ? -4.386 -8.250 16.560 1.00 28.07 97 ILE A C 1
ATOM 829 O O . ILE A 1 121 ? -3.532 -9.125 16.675 1.00 27.43 97 ILE A O 1
ATOM 834 N N . GLU A 1 122 ? -5.673 -8.465 16.835 1.00 30.59 98 GLU A N 1
ATOM 835 C CA . GLU A 1 122 ? -6.134 -9.803 17.228 1.00 31.38 98 GLU A CA 1
ATOM 836 C C . GLU A 1 122 ? -5.736 -10.859 16.223 1.00 29.77 98 GLU A C 1
ATOM 837 O O . GLU A 1 122 ? -5.283 -11.933 16.596 1.00 29.73 98 GLU A O 1
ATOM 843 N N . SER A 1 123 ? -5.944 -10.566 14.947 1.00 29.80 99 SER A N 1
ATOM 844 C CA . SER A 1 123 ? -5.614 -11.521 13.879 1.00 28.65 99 SER A CA 1
ATOM 845 C C . SER A 1 123 ? -4.115 -11.795 13.877 1.00 27.23 99 SER A C 1
ATOM 846 O O . SER A 1 123 ? -3.684 -12.936 13.707 1.00 28.73 99 SER A O 1
ATOM 849 N N . LEU A 1 124 ? -3.315 -10.755 14.083 1.00 25.85 100 LEU A N 1
ATOM 850 C CA . LEU A 1 124 ? -1.866 -10.937 14.153 1.00 25.93 100 LEU A CA 1
ATOM 851 C C . LEU A 1 124 ? -1.537 -11.807 15.354 1.00 23.72 100 LEU A C 1
ATOM 852 O O . LEU A 1 124 ? -0.823 -12.798 15.229 1.00 25.41 100 LEU A O 1
ATOM 857 N N . LEU A 1 125 ? -2.060 -11.445 16.516 1.00 23.82 101 LEU A N 1
ATOM 858 C CA . LEU A 1 125 ? -1.787 -12.212 17.745 1.00 23.35 101 LEU A CA 1
ATOM 859 C C . LEU A 1 125 ? -2.064 -13.705 17.537 1.00 23.86 101 LEU A C 1
ATOM 860 O O . LEU A 1 125 ? -1.255 -14.539 17.917 1.00 23.14 101 LEU A O 1
ATOM 865 N N . ILE A 1 126 ? -3.191 -14.037 16.910 1.00 25.30 102 ILE A N 1
ATOM 866 C CA . ILE A 1 126 ? -3.515 -15.434 16.608 1.00 27.89 102 ILE A CA 1
ATOM 867 C C . ILE A 1 126 ? -2.462 -16.105 15.710 1.00 28.95 102 ILE A C 1
ATOM 868 O O . ILE A 1 126 ? -1.915 -17.150 16.072 1.00 28.59 102 ILE A O 1
ATOM 873 N N . ASP A 1 127 ? -2.187 -15.507 14.548 1.00 29.37 103 ASP A N 1
ATOM 874 C CA . ASP A 1 127 ? -1.195 -16.058 13.612 1.00 31.46 103 ASP A CA 1
ATOM 875 C C . ASP A 1 127 ? 0.206 -16.236 14.217 1.00 30.30 103 ASP A C 1
ATOM 876 O O . ASP A 1 127 ? 0.897 -17.195 13.890 1.00 32.74 103 ASP A O 1
ATOM 881 N N . VAL A 1 128 ? 0.645 -15.313 15.061 1.00 28.52 104 VAL A N 1
ATOM 882 C CA . VAL A 1 128 ? 1.953 -15.459 15.690 1.00 28.08 104 VAL A CA 1
ATOM 883 C C . VAL A 1 128 ? 1.956 -16.749 16.496 1.00 30.06 104 VAL A C 1
ATOM 884 O O . VAL A 1 128 ? 2.868 -17.571 16.376 1.00 29.25 104 VAL A O 1
ATOM 888 N N . LYS A 1 129 ? 0.896 -16.925 17.281 1.00 31.05 105 LYS A N 1
ATOM 889 C CA . LYS A 1 129 ? 0.720 -18.081 18.129 1.00 33.48 105 LYS A CA 1
ATOM 890 C C . LYS A 1 129 ? 0.653 -19.386 17.308 1.00 34.55 105 LYS A C 1
ATOM 891 O O . LYS A 1 129 ? 1.228 -20.394 17.716 1.00 36.59 105 LYS A O 1
ATOM 897 N N . SER A 1 130 ? -0.018 -19.364 16.153 1.00 33.74 106 SER A N 1
ATOM 898 C CA . SER A 1 130 ? -0.125 -20.565 15.288 1.00 33.65 106 SER A CA 1
ATOM 899 C C . SER A 1 130 ? 1.197 -20.928 14.638 1.00 33.99 106 SER A C 1
ATOM 900 O O . SER A 1 130 ? 1.372 -22.038 14.158 1.00 36.46 106 SER A O 1
ATOM 903 N N . ASN A 1 131 ? 2.114 -19.977 14.573 1.00 32.83 107 ASN A N 1
ATOM 904 C CA . ASN A 1 131 ? 3.427 -20.244 14.025 1.00 32.33 107 ASN A CA 1
ATOM 905 C C . ASN A 1 131 ? 4.418 -20.551 15.142 1.00 32.07 107 ASN A C 1
ATOM 906 O O . ASN A 1 131 ? 5.630 -20.455 14.946 1.00 31.35 107 ASN A O 1
ATOM 911 N N . ASN A 1 132 ? 3.883 -20.943 16.303 1.00 31.87 108 ASN A N 1
ATOM 912 C CA . ASN A 1 132 ? 4.689 -21.319 17.476 1.00 33.12 108 ASN A CA 1
ATOM 913 C C . ASN A 1 132 ? 5.758 -20.282 17.804 1.00 31.25 108 ASN A C 1
ATOM 914 O O . ASN A 1 132 ? 6.931 -20.613 17.936 1.00 32.26 108 ASN A O 1
ATOM 919 N N . ILE A 1 133 ? 5.323 -19.025 17.922 1.00 29.21 109 ILE A N 1
ATOM 920 C CA . ILE A 1 133 ? 6.190 -17.893 18.211 1.00 27.88 109 ILE A CA 1
ATOM 921 C C . ILE A 1 133 ? 5.706 -17.200 19.490 1.00 27.36 109 ILE A C 1
ATOM 922 O O . ILE A 1 133 ? 4.515 -17.022 19.692 1.00 27.22 109 ILE A O 1
ATOM 927 N N . LYS A 1 134 ? 6.636 -16.803 20.344 1.00 27.70 110 LYS A N 1
ATOM 928 C CA . LYS A 1 134 ? 6.276 -16.156 21.599 1.00 28.03 110 LYS A CA 1
ATOM 929 C C . LYS A 1 134 ? 5.836 -14.724 21.393 1.00 27.15 110 LYS A C 1
ATOM 930 O O . LYS A 1 134 ? 6.187 -14.079 20.403 1.00 28.29 110 LYS A O 1
ATOM 936 N N . ILE A 1 135 ? 5.046 -14.238 22.340 1.00 25.43 111 ILE A N 1
ATOM 937 C CA . ILE A 1 135 ? 4.523 -12.902 22.295 1.00 24.26 111 ILE A CA 1
ATOM 938 C C . ILE A 1 135 ? 4.840 -12.204 23.616 1.00 25.04 111 ILE A C 1
ATOM 939 O O . ILE A 1 135 ? 4.678 -12.780 24.689 1.00 25.50 111 ILE A O 1
ATOM 944 N N . GLY A 1 136 ? 5.341 -10.972 23.519 1.00 25.37 112 GLY A N 1
ATOM 945 C CA . GLY A 1 136 ? 5.679 -10.185 24.689 1.00 24.18 112 GLY A CA 1
ATOM 946 C C . GLY A 1 136 ? 5.172 -8.766 24.592 1.00 24.39 112 GLY A C 1
ATOM 947 O O . GLY A 1 136 ? 4.843 -8.280 23.515 1.00 23.17 112 GLY A O 1
ATOM 948 N N . LEU A 1 137 ? 5.085 -8.101 25.733 1.00 24.57 113 LEU A N 1
ATOM 949 C CA . LEU A 1 137 ? 4.670 -6.701 25.761 1.00 24.59 113 LEU A CA 1
ATOM 950 C C . LEU A 1 137 ? 5.775 -5.937 26.475 1.00 23.00 113 LEU A C 1
ATOM 951 O O . LEU A 1 137 ? 6.192 -6.335 27.565 1.00 24.26 113 LEU A O 1
ATOM 956 N N . SER A 1 138 ? 6.258 -4.868 25.856 1.00 21.02 114 SER A N 1
ATOM 957 C CA . SER A 1 138 ? 7.278 -4.028 26.466 1.00 21.96 114 SER A CA 1
ATOM 958 C C . SER A 1 138 ? 6.758 -2.605 26.546 1.00 23.87 114 SER A C 1
ATOM 959 O O . SER A 1 138 ? 7.071 -1.768 25.719 1.00 26.74 114 SER A O 1
ATOM 962 N N . SER A 1 139 ? 5.968 -2.347 27.580 1.00 24.92 115 SER A N 1
ATOM 963 C CA . SER A 1 139 ? 5.348 -1.051 27.791 1.00 24.01 115 SER A CA 1
ATOM 964 C C . SER A 1 139 ? 5.951 -0.402 29.025 1.00 22.67 115 SER A C 1
ATOM 965 O O . SER A 1 139 ? 6.318 -1.101 29.957 1.00 25.21 115 SER A O 1
ATOM 968 N N . ALA A 1 140 ? 6.035 0.930 29.039 1.00 21.69 116 ALA A N 1
ATOM 969 C CA . ALA A 1 140 ? 6.621 1.679 30.178 1.00 21.64 116 ALA A CA 1
ATOM 970 C C . ALA A 1 140 ? 5.603 1.965 31.280 1.00 21.73 116 ALA A C 1
ATOM 971 O O . ALA A 1 140 ? 5.923 2.604 32.294 1.00 22.11 116 ALA A O 1
ATOM 973 N N . SER A 1 141 ? 4.390 1.473 31.073 1.00 21.70 117 SER A N 1
ATOM 974 C CA . SER A 1 141 ? 3.266 1.687 31.965 1.00 21.49 117 SER A CA 1
ATOM 975 C C . SER A 1 141 ? 3.034 0.517 32.916 1.00 21.79 117 SER A C 1
ATOM 976 O O . SER A 1 141 ? 2.905 -0.634 32.488 1.00 21.49 117 SER A O 1
ATOM 979 N N . LYS A 1 142 ? 2.972 0.821 34.209 1.00 22.21 118 LYS A N 1
ATOM 980 C CA . LYS A 1 142 ? 2.671 -0.182 35.221 1.00 22.48 118 LYS A CA 1
ATOM 981 C C . LYS A 1 142 ? 1.184 -0.517 35.194 1.00 22.87 118 LYS A C 1
ATOM 982 O O . LYS A 1 142 ? 0.730 -1.332 35.969 1.00 24.83 118 LYS A O 1
ATOM 988 N N . ASN A 1 143 ? 0.436 0.124 34.294 1.00 23.52 119 ASN A N 1
ATOM 989 C CA . ASN A 1 143 ? -0.994 -0.121 34.122 1.00 23.39 119 ASN A CA 1
ATOM 990 C C . ASN A 1 143 ? -1.264 -0.986 32.899 1.00 25.05 119 ASN A C 1
ATOM 991 O O . ASN A 1 143 ? -2.411 -1.180 32.513 1.00 24.78 119 ASN A O 1
ATOM 996 N N . ALA A 1 144 ? -0.206 -1.539 32.313 1.00 25.82 120 ALA A N 1
ATOM 997 C CA . ALA A 1 144 ? -0.340 -2.336 31.104 1.00 25.89 120 ALA A CA 1
ATOM 998 C C . ALA A 1 144 ? -1.208 -3.578 31.313 1.00 25.93 120 ALA A C 1
ATOM 999 O O . ALA A 1 144 ? -2.035 -3.907 30.458 1.00 25.07 120 ALA A O 1
ATOM 1001 N N . ILE A 1 145 ? -1.014 -4.251 32.447 1.00 27.01 121 ILE A N 1
ATOM 1002 C CA . ILE A 1 145 ? -1.772 -5.459 32.794 1.00 27.52 121 ILE A CA 1
ATOM 1003 C C . ILE A 1 145 ? -3.275 -5.125 32.866 1.00 28.36 121 ILE A C 1
ATOM 1004 O O . ILE A 1 145 ? -4.100 -5.776 32.216 1.00 26.50 121 ILE A O 1
ATOM 1009 N N . ASN A 1 146 ? -3.613 -4.087 33.622 1.00 27.75 122 ASN A N 1
ATOM 1010 C CA . ASN A 1 146 ? -4.999 -3.637 33.727 1.00 29.40 122 ASN A CA 1
ATOM 1011 C C . ASN A 1 146 ? -5.604 -3.408 32.326 1.00 26.63 122 ASN A C 1
ATOM 1012 O O . ASN A 1 146 ? -6.724 -3.825 32.043 1.00 28.02 122 ASN A O 1
ATOM 1017 N N . VAL A 1 147 ? -4.847 -2.779 31.436 1.00 23.21 123 VAL A N 1
ATOM 1018 C CA . VAL A 1 147 ? -5.355 -2.494 30.095 1.00 22.22 123 VAL A CA 1
ATOM 1019 C C . VAL A 1 147 ? -5.592 -3.766 29.265 1.00 22.47 123 VAL A C 1
ATOM 1020 O O . VAL A 1 147 ? -6.640 -3.904 28.633 1.00 23.16 123 VAL A O 1
ATOM 1024 N N . LEU A 1 148 ? -4.628 -4.684 29.257 1.00 22.43 124 LEU A N 1
ATOM 1025 C CA . LEU A 1 148 ? -4.797 -5.954 28.527 1.00 23.97 124 LEU A CA 1
ATOM 1026 C C . LEU A 1 148 ? -5.996 -6.761 29.021 1.00 24.38 124 LEU A C 1
ATOM 1027 O O . LEU A 1 148 ? -6.650 -7.448 28.225 1.00 26.04 124 LEU A O 1
ATOM 1032 N N . ASN A 1 149 ? -6.267 -6.715 30.323 1.00 23.60 125 ASN A N 1
ATOM 1033 C CA . ASN A 1 149 ? -7.418 -7.443 30.871 1.00 25.59 125 ASN A CA 1
ATOM 1034 C C . ASN A 1 149 ? -8.753 -6.839 30.404 1.00 25.50 125 ASN A C 1
ATOM 1035 O O . ASN A 1 149 ? -9.690 -7.568 30.131 1.00 24.66 125 ASN A O 1
ATOM 1040 N N . HIS A 1 150 ? -8.813 -5.514 30.304 1.00 24.75 126 HIS A N 1
ATOM 1041 C CA . HIS A 1 150 ? -9.992 -4.808 29.753 1.00 24.21 126 HIS A CA 1
ATOM 1042 C C . HIS A 1 150 ? -10.193 -5.087 28.253 1.00 23.96 126 HIS A C 1
ATOM 1043 O O . HIS A 1 150 ? -11.329 -5.156 27.767 1.00 21.89 126 HIS A O 1
ATOM 1050 N N . LEU A 1 151 ? -9.080 -5.210 27.525 1.00 22.68 127 LEU A N 1
ATOM 1051 C CA . LEU A 1 151 ? -9.125 -5.556 26.119 1.00 21.75 127 LEU A CA 1
ATOM 1052 C C . LEU A 1 151 ? -9.544 -7.020 25.991 1.00 23.60 127 LEU A C 1
ATOM 1053 O O . LEU A 1 151 ? -10.141 -7.416 24.992 1.00 24.20 127 LEU A O 1
ATOM 1058 N N . GLY A 1 152 ? -9.225 -7.809 27.015 1.00 25.18 128 GLY A N 1
ATOM 1059 C CA . GLY A 1 152 ? -9.572 -9.244 27.064 1.00 27.44 128 GLY A CA 1
ATOM 1060 C C . GLY A 1 152 ? -8.537 -10.176 26.444 1.00 27.19 128 GLY A C 1
ATOM 1061 O O . GLY A 1 152 ? -8.821 -11.346 26.216 1.00 28.45 128 GLY A O 1
ATOM 1062 N N . ILE A 1 153 ? -7.332 -9.666 26.208 1.00 27.57 129 ILE A N 1
ATOM 1063 C CA . ILE A 1 153 ? -6.269 -10.447 25.559 1.00 28.51 129 ILE A CA 1
ATOM 1064 C C . ILE A 1 153 ? -5.017 -10.702 26.400 1.00 28.91 129 ILE A C 1
ATOM 1065 O O . ILE A 1 153 ? -3.977 -11.020 25.839 1.00 29.62 129 ILE A O 1
ATOM 1070 N N . SER A 1 154 ? -5.104 -10.601 27.725 1.00 30.02 130 SER A N 1
ATOM 1071 C CA . SER A 1 154 ? -3.912 -10.799 28.556 1.00 31.70 130 SER A CA 1
ATOM 1072 C C . SER A 1 154 ? -3.342 -12.223 28.421 1.00 31.91 130 SER A C 1
ATOM 1073 O O . SER A 1 154 ? -2.130 -12.433 28.563 1.00 31.89 130 SER A O 1
ATOM 1076 N N A ASP A 1 155 ? -4.230 -13.175 28.139 0.50 32.63 131 ASP A N 1
ATOM 1077 N N B ASP A 1 155 ? -4.215 -13.184 28.137 0.50 33.11 131 ASP A N 1
ATOM 1078 C CA A ASP A 1 155 ? -3.878 -14.581 27.971 0.50 32.89 131 ASP A CA 1
ATOM 1079 C CA B ASP A 1 155 ? -3.824 -14.581 27.970 0.50 33.71 131 ASP A CA 1
ATOM 1080 C C A ASP A 1 155 ? -3.022 -14.843 26.727 0.50 32.05 131 ASP A C 1
ATOM 1081 C C B ASP A 1 155 ? -2.920 -14.811 26.753 0.50 32.97 131 ASP A C 1
ATOM 1082 O O A ASP A 1 155 ? -2.349 -15.865 26.641 0.50 32.15 131 ASP A O 1
ATOM 1083 O O B ASP A 1 155 ? -2.089 -15.715 26.764 0.50 33.23 131 ASP A O 1
ATOM 1092 N N A LYS A 1 156 ? -3.060 -13.929 25.764 0.50 31.04 132 LYS A N 1
ATOM 1093 N N B LYS A 1 156 ? -3.077 -14.000 25.709 0.50 32.05 132 LYS A N 1
ATOM 1094 C CA A LYS A 1 156 ? -2.271 -14.072 24.545 0.50 30.55 132 LYS A CA 1
ATOM 1095 C CA B LYS A 1 156 ? -2.230 -14.132 24.521 0.50 31.63 132 LYS A CA 1
ATOM 1096 C C A LYS A 1 156 ? -0.778 -13.768 24.767 0.50 30.29 132 LYS A C 1
ATOM 1097 C C B LYS A 1 156 ? -0.751 -13.797 24.778 0.50 30.86 132 LYS A C 1
ATOM 1098 O O A LYS A 1 156 ? 0.055 -14.153 23.954 0.50 29.99 132 LYS A O 1
ATOM 1099 O O B LYS A 1 156 ? 0.105 -14.192 23.995 0.50 30.61 132 LYS A O 1
ATOM 1110 N N . PHE A 1 157 ? -0.454 -13.072 25.857 1.00 29.92 133 PHE A N 1
ATOM 1111 C CA . PHE A 1 157 ? 0.933 -12.665 26.157 1.00 30.48 133 PHE A CA 1
ATOM 1112 C C . PHE A 1 157 ? 1.695 -13.633 27.063 1.00 30.80 133 PHE A C 1
ATOM 1113 O O . PHE A 1 157 ? 1.251 -13.975 28.153 1.00 30.74 133 PHE A O 1
ATOM 1121 N N . ASP A 1 158 ? 2.846 -14.076 26.573 1.00 30.79 134 ASP A N 1
ATOM 1122 C CA . ASP A 1 158 ? 3.688 -15.043 27.285 1.00 31.05 134 ASP A CA 1
ATOM 1123 C C . ASP A 1 158 ? 4.481 -14.377 28.378 1.00 29.86 134 ASP A C 1
ATOM 1124 O O . ASP A 1 158 ? 4.759 -14.995 29.397 1.00 31.49 134 ASP A O 1
ATOM 1129 N N . PHE A 1 159 ? 4.834 -13.111 28.160 1.00 27.32 135 PHE A N 1
ATOM 1130 C CA . PHE A 1 159 ? 5.566 -12.330 29.140 1.00 26.32 135 PHE A CA 1
ATOM 1131 C C . PHE A 1 159 ? 5.227 -10.846 29.020 1.00 24.38 135 PHE A C 1
ATOM 1132 O O . PHE A 1 159 ? 5.095 -10.311 27.928 1.00 23.00 135 PHE A O 1
ATOM 1140 N N . ILE A 1 160 ? 5.075 -10.206 30.169 1.00 24.81 136 ILE A N 1
ATOM 1141 C CA . ILE A 1 160 ? 4.792 -8.793 30.255 1.00 24.47 136 ILE A CA 1
ATOM 1142 C C . ILE A 1 160 ? 5.899 -8.157 31.087 1.00 24.86 136 ILE A C 1
ATOM 1143 O O . ILE A 1 160 ? 6.029 -8.450 32.270 1.00 25.14 136 ILE A O 1
ATOM 1148 N N . ALA A 1 161 ? 6.713 -7.319 30.454 1.00 24.98 137 ALA A N 1
ATOM 1149 C CA . ALA A 1 161 ? 7.811 -6.650 31.142 1.00 25.84 137 ALA A CA 1
ATOM 1150 C C . ALA A 1 161 ? 7.236 -5.756 32.211 1.00 25.78 137 ALA A C 1
ATOM 1151 O O . ALA A 1 161 ? 6.280 -5.043 31.979 1.00 27.70 137 ALA A O 1
ATOM 1153 N N . ASP A 1 162 ? 7.803 -5.821 33.400 1.00 27.33 138 ASP A N 1
ATOM 1154 C CA . ASP A 1 162 ? 7.329 -5.001 34.489 1.00 28.32 138 ASP A CA 1
ATOM 1155 C C . ASP A 1 162 ? 8.031 -3.653 34.426 1.00 27.79 138 ASP A C 1
ATOM 1156 O O . ASP A 1 162 ? 9.234 -3.562 34.670 1.00 28.49 138 ASP A O 1
ATOM 1161 N N . ALA A 1 163 ? 7.277 -2.617 34.086 1.00 26.44 139 ALA A N 1
ATOM 1162 C CA . ALA A 1 163 ? 7.809 -1.262 34.029 1.00 27.30 139 ALA A CA 1
ATOM 1163 C C . ALA A 1 163 ? 8.355 -0.813 35.391 1.00 27.99 139 ALA A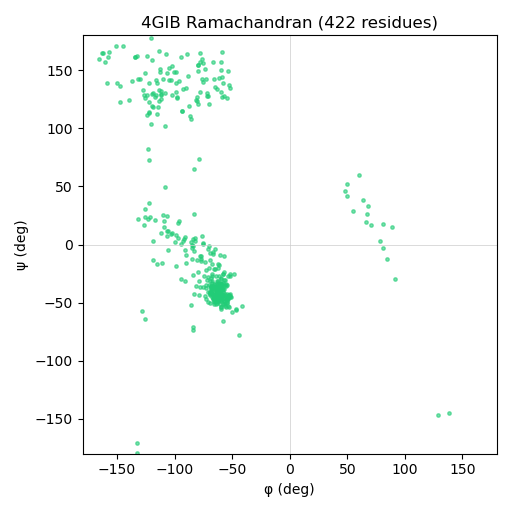 C 1
ATOM 1164 O O . ALA A 1 163 ? 9.265 0.008 35.459 1.00 27.47 139 ALA A O 1
ATOM 1166 N N . GLY A 1 164 ? 7.792 -1.350 36.475 1.00 28.95 140 GLY A N 1
ATOM 1167 C CA . GLY A 1 164 ? 8.243 -1.020 37.828 1.00 28.92 140 GLY A CA 1
ATOM 1168 C C . GLY A 1 164 ? 9.688 -1.409 38.103 1.00 30.14 140 GLY A C 1
ATOM 1169 O O . GLY A 1 164 ? 10.299 -0.887 39.016 1.00 32.15 140 GLY A O 1
ATOM 1170 N N . LYS A 1 165 ? 10.239 -2.332 37.320 1.00 32.11 141 LYS A N 1
ATOM 1171 C CA . LYS A 1 165 ? 11.638 -2.759 37.498 1.00 32.70 141 LYS A CA 1
ATOM 1172 C C . LYS A 1 165 ? 12.587 -2.207 36.427 1.00 32.03 141 LYS A C 1
ATOM 1173 O O . LYS A 1 165 ? 13.797 -2.397 36.493 1.00 31.81 141 LYS A O 1
ATOM 1179 N N . CYS A 1 166 ? 12.028 -1.510 35.451 1.00 31.21 142 CYS A N 1
ATOM 1180 C CA . CYS A 1 166 ? 12.822 -0.885 34.403 1.00 30.56 142 CYS A CA 1
ATOM 1181 C C . CYS A 1 166 ? 13.404 0.439 34.913 1.00 28.92 142 CYS A C 1
ATOM 1182 O O . CYS A 1 166 ? 12.667 1.318 35.372 1.00 26.49 142 CYS A O 1
ATOM 1185 N N . LYS A 1 167 ? 14.718 0.584 34.793 1.00 27.49 143 LYS A N 1
ATOM 1186 C CA . LYS A 1 167 ? 15.420 1.770 35.272 1.00 27.50 143 LYS A CA 1
ATOM 1187 C C . LYS A 1 167 ? 15.760 2.791 34.191 1.00 27.38 143 LYS A C 1
ATOM 1188 O O . LYS A 1 167 ? 16.371 3.818 34.494 1.00 27.90 143 LYS A O 1
ATOM 1194 N N . ASN A 1 168 ? 15.354 2.530 32.952 1.00 25.24 144 ASN A N 1
ATOM 1195 C CA . ASN A 1 168 ? 15.700 3.401 31.838 1.00 25.25 144 ASN A CA 1
ATOM 1196 C C . ASN A 1 168 ? 14.613 3.438 30.772 1.00 24.31 144 ASN A C 1
ATOM 1197 O O . ASN A 1 168 ? 14.217 2.410 30.193 1.00 21.61 144 ASN A O 1
ATOM 1202 N N . ASN A 1 169 ? 14.131 4.634 30.509 1.00 23.74 145 ASN A N 1
ATOM 1203 C CA . ASN A 1 169 ? 13.095 4.819 29.516 1.00 23.45 145 ASN A CA 1
ATOM 1204 C C . ASN A 1 169 ? 13.645 4.787 28.128 1.00 21.89 145 ASN A C 1
ATOM 1205 O O . ASN A 1 169 ? 14.842 5.010 27.917 1.00 20.47 145 ASN A O 1
ATOM 1210 N N . LYS A 1 170 ? 12.752 4.477 27.192 1.00 22.39 146 LYS A N 1
ATOM 1211 C CA . LYS A 1 170 ? 13.061 4.492 25.775 1.00 23.20 146 LYS A CA 1
ATOM 1212 C C . LYS A 1 170 ? 13.616 5.898 25.597 1.00 22.44 146 LYS A C 1
ATOM 1213 O O . LYS A 1 170 ? 13.184 6.798 26.286 1.00 22.68 146 LYS A O 1
ATOM 1219 N N . PRO A 1 171 ? 14.548 6.103 24.664 1.00 23.25 147 PRO A N 1
ATOM 1220 C CA . PRO A 1 171 ? 15.088 5.137 23.706 1.00 23.12 147 PRO A CA 1
ATOM 1221 C C . PRO A 1 171 ? 16.093 4.112 24.257 1.00 22.77 147 PRO A C 1
ATOM 1222 O O . PRO A 1 171 ? 16.704 3.373 23.470 1.00 21.98 147 PRO A O 1
ATOM 1226 N N . HIS A 1 172 ? 16.286 4.066 25.576 1.00 21.90 148 HIS A N 1
ATOM 1227 C CA . HIS A 1 172 ? 17.173 3.073 26.147 1.00 20.69 148 HIS A CA 1
ATOM 1228 C C . HIS A 1 172 ? 16.470 1.752 25.860 1.00 21.63 148 HIS A C 1
ATOM 1229 O O . HIS A 1 172 ? 15.234 1.670 25.949 1.00 20.46 148 HIS A O 1
ATOM 1236 N N . PRO A 1 173 ? 17.234 0.707 25.536 1.00 21.33 149 PRO A N 1
ATOM 1237 C CA . PRO A 1 173 ? 16.577 -0.546 25.140 1.00 20.84 149 PRO A CA 1
ATOM 1238 C C . PRO A 1 173 ? 16.137 -1.467 26.270 1.00 21.21 149 PRO A C 1
ATOM 1239 O O . PRO A 1 173 ? 15.624 -2.554 26.003 1.00 20.42 149 PRO A O 1
ATOM 1243 N N . GLU A 1 174 ? 16.290 -1.032 27.520 1.00 21.55 150 GLU A N 1
ATOM 1244 C CA . GLU A 1 174 ? 15.955 -1.875 28.662 1.00 20.55 150 GLU A CA 1
ATOM 1245 C C . GLU A 1 174 ? 14.598 -2.607 28.579 1.00 21.34 150 GLU A C 1
ATOM 1246 O O . GLU A 1 174 ? 14.556 -3.843 28.624 1.00 20.16 150 GLU A O 1
ATOM 1252 N N . ILE A 1 175 ? 13.512 -1.856 28.404 1.00 19.52 151 ILE A N 1
ATOM 1253 C CA . ILE A 1 175 ? 12.166 -2.440 28.424 1.00 19.06 151 ILE A CA 1
ATOM 1254 C C . I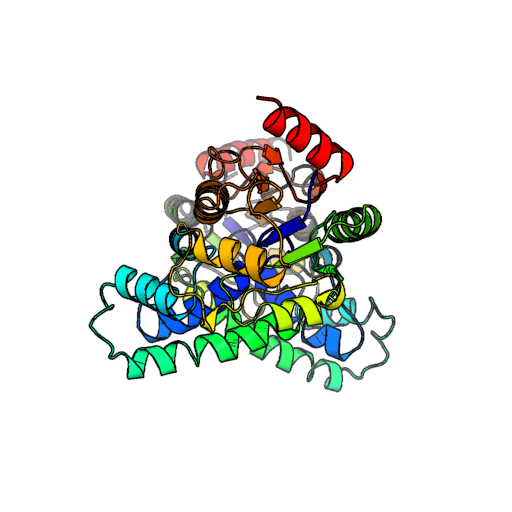LE A 1 175 ? 11.962 -3.553 27.391 1.00 19.66 151 ILE A C 1
ATOM 1255 O O . ILE A 1 175 ? 11.171 -4.475 27.626 1.00 18.19 151 ILE A O 1
ATOM 1260 N N . PHE A 1 176 ? 12.664 -3.458 26.254 1.00 20.38 152 PHE A N 1
ATOM 1261 C CA . PHE A 1 176 ? 12.609 -4.483 25.215 1.00 20.84 152 PHE A CA 1
ATOM 1262 C C . PHE A 1 176 ? 13.528 -5.669 25.518 1.00 21.56 152 PHE A C 1
ATOM 1263 O O . PHE A 1 176 ? 13.170 -6.809 25.218 1.00 21.48 152 PHE A O 1
ATOM 1271 N N . LEU A 1 177 ? 14.694 -5.406 26.120 1.00 21.20 153 LEU A N 1
ATOM 1272 C CA . LEU A 1 177 ? 15.591 -6.471 26.546 1.00 20.77 153 LEU A CA 1
ATOM 1273 C C . LEU A 1 177 ? 14.924 -7.287 27.665 1.00 22.53 153 LEU A C 1
ATOM 1274 O O . LEU A 1 177 ? 15.140 -8.502 27.769 1.00 24.20 153 LEU A O 1
ATOM 1279 N N . MET A 1 178 ? 14.124 -6.625 28.506 1.00 21.94 154 MET A N 1
ATOM 1280 C CA . MET A 1 178 ? 13.418 -7.308 29.600 1.00 21.24 154 MET A CA 1
ATOM 1281 C C . MET A 1 178 ? 12.456 -8.378 29.107 1.00 21.68 154 MET A C 1
ATOM 1282 O O . MET A 1 178 ? 12.317 -9.423 29.742 1.00 23.34 154 MET A O 1
ATOM 1287 N N . SER A 1 179 ? 11.771 -8.129 27.995 1.00 23.02 155 SER A N 1
ATOM 1288 C CA . SER A 1 179 ? 10.864 -9.135 27.441 1.00 23.64 155 SER A CA 1
ATOM 1289 C C . SER A 1 179 ? 11.658 -10.272 26.803 1.00 24.49 155 SER A C 1
ATOM 1290 O O . SER A 1 179 ? 11.237 -11.415 26.840 1.00 27.06 155 SER A O 1
ATOM 1293 N N . ALA A 1 180 ? 12.799 -9.957 26.204 1.00 25.04 156 ALA A N 1
ATOM 1294 C CA . ALA A 1 180 ? 13.642 -10.981 25.600 1.00 24.91 156 ALA A CA 1
ATOM 1295 C C . ALA A 1 180 ? 14.190 -11.902 26.688 1.00 25.65 156 ALA A C 1
ATOM 1296 O O . ALA A 1 180 ? 14.285 -13.124 26.513 1.00 26.01 156 ALA A O 1
ATOM 1298 N N . LYS A 1 181 ? 14.574 -11.303 27.806 1.00 25.89 157 LYS A N 1
ATOM 1299 C CA . LYS A 1 181 ? 15.053 -12.063 28.946 1.00 26.27 157 LYS A CA 1
ATOM 1300 C C . LYS A 1 181 ? 13.891 -12.881 29.499 1.00 25.07 157 LYS A C 1
ATOM 1301 O O . LYS A 1 181 ? 14.030 -14.074 29.738 1.00 24.42 157 LYS A O 1
ATOM 1307 N N . GLY A 1 182 ? 12.733 -12.233 29.647 1.00 24.45 158 GLY A N 1
ATOM 1308 C CA . GLY A 1 182 ? 11.531 -12.862 30.211 1.00 24.50 158 GLY A CA 1
ATOM 1309 C C . GLY A 1 182 ? 11.038 -14.075 29.456 1.00 25.78 158 GLY A C 1
ATOM 1310 O O . GLY A 1 182 ? 10.646 -15.078 30.055 1.00 26.56 158 GLY A O 1
ATOM 1311 N N . LEU A 1 183 ? 11.033 -13.958 28.136 1.00 25.21 159 LEU A N 1
ATOM 1312 C CA . LEU A 1 183 ? 10.639 -15.035 27.252 1.00 26.50 159 LEU A CA 1
ATOM 1313 C C . LEU A 1 183 ? 11.773 -16.033 27.055 1.00 26.84 159 LEU A C 1
ATOM 1314 O O . LEU A 1 183 ? 11.540 -17.117 26.546 1.00 27.63 159 LEU A O 1
ATOM 1319 N N . ASN A 1 184 ? 12.991 -15.654 27.462 1.00 25.99 160 ASN A N 1
ATOM 1320 C CA . ASN A 1 184 ? 14.192 -16.467 27.292 1.00 26.56 160 ASN A CA 1
ATOM 1321 C C . ASN A 1 184 ? 14.424 -16.724 25.804 1.00 26.84 160 ASN A C 1
ATOM 1322 O O . ASN A 1 184 ? 14.440 -17.874 25.368 1.00 25.80 160 ASN A O 1
ATOM 1327 N N . VAL A 1 185 ? 14.587 -15.636 25.040 1.00 25.78 161 VAL A N 1
ATOM 1328 C CA . VAL A 1 185 ? 14.841 -15.708 23.602 1.00 26.43 161 VAL A CA 1
ATOM 1329 C C . VAL A 1 185 ? 15.966 -14.760 23.195 1.00 26.17 161 VAL A C 1
ATOM 1330 O O . VAL A 1 185 ? 16.305 -13.829 23.918 1.00 26.65 161 VAL A O 1
ATOM 1334 N N . ASN A 1 186 ? 16.543 -15.010 22.029 1.00 29.94 162 ASN A N 1
ATOM 1335 C CA . ASN A 1 186 ? 17.601 -14.162 21.506 1.00 30.25 162 ASN A CA 1
ATOM 1336 C C . ASN A 1 186 ? 16.983 -12.926 20.836 1.00 28.13 162 ASN A C 1
ATOM 1337 O O . ASN A 1 186 ? 16.142 -13.054 19.932 1.00 26.68 162 ASN A O 1
ATOM 1342 N N . PRO A 1 187 ? 17.386 -11.728 21.283 1.00 27.14 163 PRO A N 1
ATOM 1343 C CA . PRO A 1 187 ? 16.884 -10.488 20.710 1.00 26.17 163 PRO A CA 1
ATOM 1344 C C . PRO A 1 187 ? 17.071 -10.409 19.192 1.00 26.33 163 PRO A C 1
ATOM 1345 O O . PRO A 1 187 ? 16.218 -9.840 18.487 1.00 25.16 163 PRO A O 1
ATOM 1349 N N . GLN A 1 188 ? 18.163 -10.978 18.691 1.00 28.74 164 GLN A N 1
ATOM 1350 C CA . GLN A 1 188 ? 18.434 -10.980 17.241 1.00 31.25 164 GLN A CA 1
ATOM 1351 C C . GLN A 1 188 ? 17.347 -11.712 16.441 1.00 30.97 164 GLN A C 1
ATOM 1352 O O . GLN A 1 188 ? 17.222 -11.524 15.232 1.00 31.29 164 GLN A O 1
ATOM 1358 N N . ASN A 1 189 ? 16.553 -12.531 17.126 1.00 31.48 165 ASN A N 1
ATOM 1359 C CA . ASN A 1 189 ? 15.478 -13.273 16.478 1.00 31.37 165 ASN A CA 1
ATOM 1360 C C . ASN A 1 189 ? 14.107 -12.745 16.875 1.00 29.65 165 ASN A C 1
ATOM 1361 O O . ASN A 1 189 ? 13.090 -13.405 16.647 1.00 28.72 165 ASN A O 1
ATOM 1366 N N . CYS A 1 190 ? 14.091 -11.545 17.457 1.00 27.51 166 CYS A N 1
ATOM 1367 C CA . CYS A 1 190 ? 12.864 -10.913 17.904 1.00 26.92 166 CYS A CA 1
ATOM 1368 C C . CYS A 1 190 ? 12.437 -9.795 16.979 1.00 24.77 166 CYS A C 1
ATOM 1369 O O . CYS A 1 190 ? 13.259 -9.190 16.320 1.00 24.93 166 CYS A O 1
ATOM 1372 N N . ILE A 1 191 ? 11.129 -9.548 16.938 1.00 25.72 167 ILE A N 1
ATOM 1373 C CA . ILE A 1 191 ? 10.537 -8.476 16.145 1.00 25.27 167 ILE A CA 1
ATOM 1374 C C . ILE A 1 191 ? 9.932 -7.565 17.197 1.00 24.71 167 ILE A C 1
ATOM 1375 O O . ILE A 1 191 ? 9.188 -8.043 18.065 1.00 23.64 167 ILE A O 1
ATOM 1380 N N . GLY A 1 192 ? 10.247 -6.278 17.139 1.00 23.62 168 GLY A N 1
ATOM 1381 C CA . GLY A 1 192 ? 9.676 -5.297 18.062 1.00 22.62 168 GLY A CA 1
ATOM 1382 C C . GLY A 1 192 ? 8.751 -4.371 17.265 1.00 23.01 168 GLY A C 1
ATOM 1383 O O . GLY A 1 192 ? 9.168 -3.832 16.216 1.00 19.81 168 GLY A O 1
ATOM 1384 N N . ILE A 1 193 ? 7.506 -4.202 17.741 1.00 20.86 169 ILE A N 1
ATOM 1385 C CA . ILE A 1 193 ? 6.508 -3.337 17.081 1.00 20.55 169 ILE A CA 1
ATOM 1386 C C . ILE A 1 193 ? 6.169 -2.089 17.926 1.00 22.09 169 ILE A C 1
ATOM 1387 O O . ILE A 1 193 ? 5.858 -2.193 19.120 1.00 21.68 169 ILE A O 1
ATOM 1392 N N . GLU A 1 194 ? 6.175 -0.920 17.279 1.00 23.54 170 GLU A N 1
ATOM 1393 C CA . GLU A 1 194 ? 6.023 0.350 17.988 1.00 23.68 170 GLU A CA 1
ATOM 1394 C C . GLU A 1 194 ? 5.511 1.487 17.078 1.00 23.98 170 GLU A C 1
ATOM 1395 O O . GLU A 1 194 ? 5.570 1.372 15.848 1.00 24.79 170 GLU A O 1
ATOM 1401 N N . ASP A 1 195 ? 4.978 2.560 17.679 1.00 24.18 171 ASP A N 1
ATOM 1402 C CA . ASP A 1 195 ? 4.456 3.716 16.916 1.00 25.23 171 ASP A CA 1
ATOM 1403 C C . ASP A 1 195 ? 5.172 5.048 17.194 1.00 25.35 171 ASP A C 1
ATOM 1404 O O . ASP A 1 195 ? 4.758 6.089 16.680 1.00 27.98 171 ASP A O 1
ATOM 1409 N N . ALA A 1 196 ? 6.207 5.040 18.028 1.00 26.39 172 ALA A N 1
ATOM 1410 C CA . ALA A 1 196 ? 6.944 6.280 18.348 1.00 26.43 172 ALA A CA 1
ATOM 1411 C C . ALA A 1 196 ? 8.409 6.062 18.065 1.00 26.79 172 ALA A C 1
ATOM 1412 O O . ALA A 1 196 ? 8.916 4.951 18.210 1.00 25.61 172 ALA A O 1
ATOM 1414 N N . SER A 1 197 ? 9.082 7.128 17.645 1.00 28.85 173 SER A N 1
ATOM 1415 C CA . SER A 1 197 ? 10.490 7.070 17.287 1.00 29.30 173 SER A CA 1
ATOM 1416 C C . SER A 1 197 ? 11.406 6.616 18.442 1.00 27.86 173 SER A C 1
ATOM 1417 O O . SER A 1 197 ? 12.403 5.942 18.210 1.00 28.67 173 SER A O 1
ATOM 1420 N N . ALA A 1 198 ? 11.075 6.988 19.671 1.00 26.72 174 ALA A N 1
ATOM 1421 C CA . ALA A 1 198 ? 11.885 6.592 20.823 1.00 27.00 174 ALA A CA 1
ATOM 1422 C C . ALA A 1 198 ? 11.860 5.071 20.983 1.00 25.48 174 ALA A C 1
ATOM 1423 O O . ALA A 1 198 ? 12.872 4.444 21.291 1.00 25.02 174 ALA A O 1
ATOM 1425 N N . GLY A 1 199 ? 10.688 4.494 20.767 1.00 24.71 175 GLY A N 1
ATOM 1426 C CA . GLY A 1 199 ? 10.499 3.065 20.876 1.00 24.03 175 GLY A CA 1
ATOM 1427 C C . GLY A 1 199 ? 11.245 2.322 19.795 1.00 22.96 175 GLY A C 1
ATOM 1428 O O . GLY A 1 199 ? 11.836 1.264 20.061 1.00 23.52 175 GLY A O 1
ATOM 1429 N N . ILE A 1 200 ? 11.205 2.861 18.576 1.00 22.71 176 ILE A N 1
ATOM 1430 C CA . ILE A 1 200 ? 11.936 2.292 17.454 1.00 21.04 176 ILE A CA 1
ATOM 1431 C C . ILE A 1 200 ? 13.413 2.308 17.775 1.00 22.30 176 ILE A C 1
ATOM 1432 O O . ILE A 1 200 ? 14.088 1.330 17.496 1.00 22.23 176 ILE A O 1
ATOM 1437 N N . ASP A 1 201 ? 13.927 3.407 18.359 1.00 23.93 177 ASP A N 1
ATOM 1438 C CA . ASP A 1 201 ? 15.354 3.468 18.711 1.00 24.77 177 ASP A CA 1
ATOM 1439 C C . ASP A 1 201 ? 15.688 2.407 19.765 1.00 25.04 177 ASP A C 1
ATOM 1440 O O . ASP A 1 201 ? 16.740 1.774 19.691 1.00 26.08 177 ASP A O 1
ATOM 1445 N N . ALA A 1 202 ? 14.788 2.208 20.733 1.00 23.83 178 ALA A N 1
ATOM 1446 C CA . ALA A 1 202 ? 14.964 1.203 21.778 1.00 23.39 178 ALA A CA 1
ATOM 1447 C C . ALA A 1 202 ? 15.037 -0.221 21.180 1.00 22.31 178 ALA A C 1
ATOM 1448 O O . ALA A 1 202 ? 15.894 -1.038 21.568 1.00 20.82 178 ALA A O 1
ATOM 1450 N N . ILE A 1 203 ? 14.129 -0.504 20.247 1.00 21.68 179 ILE A N 1
ATOM 1451 C CA . ILE A 1 203 ? 14.093 -1.789 19.545 1.00 21.64 179 ILE A CA 1
ATOM 1452 C C . ILE A 1 203 ? 15.411 -2.030 18.786 1.00 22.58 179 ILE A C 1
ATOM 1453 O O . ILE A 1 203 ? 16.050 -3.064 18.966 1.00 23.45 179 ILE A O 1
ATOM 1458 N N . ASN A 1 204 ? 15.826 -1.090 17.943 1.00 24.22 180 ASN A N 1
ATOM 1459 C CA . ASN A 1 204 ? 17.111 -1.263 17.215 1.00 25.82 180 ASN A CA 1
ATOM 1460 C C . ASN A 1 204 ? 18.282 -1.360 18.202 1.00 26.18 180 ASN A C 1
ATOM 1461 O O . ASN A 1 204 ? 19.224 -2.119 17.998 1.00 27.97 180 ASN A O 1
ATOM 1466 N N . SER A 1 205 ? 18.220 -0.602 19.285 1.00 25.69 181 SER A N 1
ATOM 1467 C CA . SER A 1 205 ? 19.302 -0.650 20.265 1.00 25.85 181 SER A CA 1
ATOM 1468 C C . SER A 1 205 ? 19.350 -1.994 20.978 1.00 24.62 181 SER A C 1
ATOM 1469 O O . SER A 1 205 ? 20.396 -2.392 21.404 1.00 26.00 181 SER A O 1
ATOM 1472 N N . ALA A 1 206 ? 18.220 -2.699 21.058 1.00 24.38 182 ALA A N 1
ATOM 1473 C CA . ALA A 1 206 ? 18.166 -4.063 21.618 1.00 24.97 182 ALA A CA 1
ATOM 1474 C C . ALA A 1 206 ? 18.575 -5.133 20.579 1.00 25.65 182 ALA A C 1
ATOM 1475 O O . ALA A 1 206 ? 18.484 -6.333 20.848 1.00 27.40 182 ALA A O 1
ATOM 1477 N N . ASN A 1 207 ? 19.013 -4.686 19.404 1.00 26.68 183 ASN A N 1
ATOM 1478 C CA . ASN A 1 207 ? 19.433 -5.551 18.293 1.00 27.44 183 ASN A CA 1
ATOM 1479 C C . ASN A 1 207 ? 18.304 -6.417 17.745 1.00 25.09 183 ASN A C 1
ATOM 1480 O O . ASN A 1 207 ? 18.525 -7.560 17.375 1.00 23.37 183 ASN A O 1
ATOM 1485 N N . MET A 1 208 ? 17.103 -5.842 17.673 1.00 23.46 184 MET A N 1
ATOM 1486 C CA . MET A 1 208 ? 15.911 -6.527 17.170 1.00 22.65 184 MET A CA 1
ATOM 1487 C C . MET A 1 208 ? 15.431 -5.904 15.860 1.00 22.53 184 MET A C 1
ATOM 1488 O O . MET A 1 208 ? 15.846 -4.803 15.494 1.00 21.38 184 MET A O 1
ATOM 1493 N N . PHE A 1 209 ? 14.537 -6.614 15.173 1.00 22.33 185 PHE A N 1
ATOM 1494 C CA . PHE A 1 209 ? 13.947 -6.132 13.932 1.00 23.17 185 PHE A CA 1
ATOM 1495 C C . PHE A 1 209 ? 12.851 -5.153 14.341 1.00 22.73 185 PHE A C 1
ATOM 1496 O O . PHE A 1 209 ? 11.946 -5.519 15.068 1.00 22.80 185 PHE A O 1
ATOM 1504 N N . SER A 1 210 ? 12.954 -3.897 13.902 1.00 22.40 186 SER A N 1
ATOM 1505 C CA . SER A 1 210 ? 12.001 -2.885 14.324 1.00 21.23 186 SER A CA 1
ATOM 1506 C C . SER A 1 210 ? 10.906 -2.657 13.281 1.00 21.68 186 SER A C 1
ATOM 1507 O O . SER A 1 210 ? 11.189 -2.523 12.086 1.00 22.89 186 SER A O 1
ATOM 1510 N N . VAL A 1 211 ? 9.657 -2.659 13.744 1.00 21.30 187 VAL A N 1
ATOM 1511 C CA . VAL A 1 211 ? 8.494 -2.397 12.888 1.00 21.96 187 VAL A CA 1
ATOM 1512 C C . VAL A 1 211 ? 7.785 -1.160 13.438 1.00 22.09 187 VAL A C 1
ATOM 1513 O O . VAL A 1 211 ? 7.337 -1.139 14.607 1.00 20.64 187 VAL A O 1
ATOM 1517 N N . GLY A 1 212 ? 7.719 -0.126 12.603 1.00 22.45 188 GLY A N 1
ATOM 1518 C CA . GLY A 1 212 ? 7.083 1.134 12.960 1.00 23.04 188 GLY A CA 1
ATOM 1519 C C . GLY A 1 212 ? 5.709 1.250 12.323 1.00 24.25 188 GLY A C 1
ATOM 1520 O O . GLY A 1 212 ? 5.492 0.822 11.176 1.00 21.09 188 GLY A O 1
ATOM 1521 N N . VAL A 1 213 ? 4.772 1.820 13.079 1.00 25.75 189 VAL A N 1
ATOM 1522 C CA . VAL A 1 213 ? 3.401 2.000 12.616 1.00 25.56 189 VAL A CA 1
ATOM 1523 C C . VAL A 1 213 ? 3.003 3.453 12.700 1.00 26.38 189 VAL A C 1
ATOM 1524 O O . VAL A 1 213 ? 2.845 3.994 13.796 1.00 25.99 189 VAL A O 1
ATOM 1528 N N . GLY A 1 214 ? 2.819 4.081 11.540 1.00 28.23 190 GLY A N 1
ATOM 1529 C CA . GLY A 1 214 ? 2.423 5.476 11.479 1.00 29.23 190 GLY A CA 1
ATOM 1530 C C . GLY A 1 214 ? 3.166 6.236 10.398 1.00 31.24 190 GLY A C 1
ATOM 1531 O O . GLY A 1 214 ? 3.466 5.689 9.337 1.00 30.92 190 GLY A O 1
ATOM 1532 N N . ASN A 1 215 ? 3.451 7.504 10.687 1.00 33.33 191 ASN A N 1
ATOM 1533 C CA . ASN A 1 215 ? 4.159 8.405 9.788 1.00 35.63 191 ASN A CA 1
ATOM 1534 C C . ASN A 1 215 ? 5.544 7.879 9.439 1.00 35.19 191 ASN A C 1
ATOM 1535 O O . ASN A 1 215 ? 6.320 7.504 10.326 1.00 32.37 191 ASN A O 1
ATOM 1540 N N . TYR A 1 216 ? 5.864 7.879 8.149 1.00 35.59 192 TYR A N 1
ATOM 1541 C CA . TYR A 1 216 ? 7.147 7.372 7.711 1.00 36.74 192 TYR A CA 1
ATOM 1542 C C . TYR A 1 216 ? 8.309 8.254 8.122 1.00 37.50 192 TYR A C 1
ATOM 1543 O O . TYR A 1 216 ? 9.356 7.751 8.521 1.00 35.64 192 TYR A O 1
ATOM 1552 N N . GLU A 1 217 ? 8.128 9.563 8.013 1.00 40.83 193 GLU A N 1
ATOM 1553 C CA . GLU A 1 217 ? 9.204 10.492 8.314 1.00 43.12 193 GLU A CA 1
ATOM 1554 C C . GLU A 1 217 ? 9.621 10.424 9.778 1.00 41.69 193 GLU A C 1
ATOM 1555 O O . GLU A 1 217 ? 10.805 10.512 10.090 1.00 43.47 193 GLU A O 1
ATOM 1561 N N . ASN A 1 218 ? 8.655 10.244 10.671 1.00 40.49 194 ASN A N 1
ATOM 1562 C CA . ASN A 1 218 ? 8.946 10.185 12.088 1.00 39.06 194 ASN A CA 1
ATOM 1563 C C . ASN A 1 218 ? 9.482 8.817 12.487 1.00 36.09 194 ASN A C 1
ATOM 1564 O O . ASN A 1 218 ? 10.162 8.692 13.507 1.00 35.25 194 ASN A O 1
ATOM 1569 N N . LEU A 1 219 ? 9.171 7.795 11.692 1.00 32.54 195 LEU A N 1
ATOM 1570 C CA . LEU A 1 219 ? 9.608 6.438 12.000 1.00 30.90 195 LEU A CA 1
ATOM 1571 C C . LEU A 1 219 ? 10.677 5.928 11.014 1.00 30.50 195 LEU A C 1
ATOM 1572 O O . LEU A 1 219 ? 10.848 4.725 10.851 1.00 26.44 195 LEU A O 1
ATOM 1577 N N . LYS A 1 220 ? 11.416 6.857 10.403 1.00 32.68 196 LYS A N 1
ATOM 1578 C CA . LYS A 1 220 ? 12.472 6.531 9.428 1.00 34.36 196 LYS A CA 1
ATOM 1579 C C . LYS A 1 220 ? 13.535 5.508 9.839 1.00 32.89 196 LYS A C 1
ATOM 1580 O O . LYS A 1 220 ? 14.131 4.871 8.975 1.00 34.01 196 LYS A O 1
ATOM 1586 N N . LYS A 1 221 ? 13.814 5.383 11.130 1.00 30.74 197 LYS A N 1
ATOM 1587 C CA . LYS A 1 221 ? 14.858 4.464 11.580 1.00 30.69 197 LYS A CA 1
ATOM 1588 C C . LYS A 1 221 ? 14.386 3.024 11.756 1.00 27.90 197 LYS A C 1
ATOM 1589 O O . LYS A 1 221 ? 15.162 2.145 12.076 1.00 27.25 197 LYS A O 1
ATOM 1595 N N . ALA A 1 222 ? 13.112 2.781 11.498 1.00 26.89 198 ALA A N 1
ATOM 1596 C CA . ALA A 1 222 ? 12.562 1.456 11.600 1.00 25.49 198 ALA A CA 1
ATOM 1597 C C . ALA A 1 222 ? 13.051 0.610 10.426 1.00 25.85 198 ALA A C 1
ATOM 1598 O O . ALA A 1 222 ? 13.329 1.123 9.356 1.00 28.96 198 ALA A O 1
ATOM 1600 N N . ASN A 1 223 ? 13.165 -0.693 10.644 1.00 26.21 199 ASN A N 1
ATOM 1601 C CA . ASN A 1 223 ? 13.605 -1.613 9.609 1.00 25.87 199 ASN A CA 1
ATOM 1602 C C . ASN A 1 223 ? 12.476 -1.802 8.617 1.00 26.54 199 ASN A C 1
ATOM 1603 O O . ASN A 1 223 ? 12.708 -2.067 7.430 1.00 27.15 199 ASN A O 1
ATOM 1608 N N . LEU A 1 224 ? 11.254 -1.622 9.122 1.00 24.69 200 LEU A N 1
ATOM 1609 C CA . LEU A 1 224 ? 10.039 -1.690 8.335 1.00 25.00 200 LEU A CA 1
ATOM 1610 C C . LEU A 1 224 ? 9.002 -0.716 8.912 1.00 24.82 200 LEU A C 1
ATOM 1611 O O . LEU A 1 224 ? 8.817 -0.604 10.139 1.00 22.57 200 LEU A O 1
ATOM 1616 N N . VAL A 1 225 ? 8.334 -0.002 8.018 1.00 25.64 201 VAL A N 1
ATOM 1617 C CA . VAL A 1 225 ? 7.317 0.939 8.423 1.00 25.85 201 VAL A CA 1
ATOM 1618 C C . VAL A 1 225 ? 6.038 0.654 7.679 1.00 26.40 201 VAL A C 1
ATOM 1619 O O . VAL A 1 225 ? 6.048 0.520 6.450 1.00 26.14 201 VAL A O 1
ATOM 1623 N N . VAL A 1 226 ? 4.941 0.520 8.419 1.00 25.51 202 VAL A N 1
ATOM 1624 C CA . VAL A 1 226 ? 3.637 0.367 7.785 1.00 28.22 202 VAL A CA 1
ATOM 1625 C C . VAL A 1 226 ? 2.759 1.532 8.239 1.00 29.70 202 VAL A C 1
ATOM 1626 O O . VAL A 1 226 ? 3.030 2.150 9.273 1.00 29.06 202 VAL A O 1
ATOM 1630 N N . ASP A 1 227 ? 1.720 1.816 7.448 1.00 30.89 203 ASP A N 1
ATOM 1631 C CA . ASP A 1 227 ? 0.800 2.928 7.676 1.00 32.68 203 ASP A CA 1
ATOM 1632 C C . ASP A 1 227 ? -0.041 2.813 8.934 1.00 31.62 203 ASP A C 1
ATOM 1633 O O . ASP A 1 227 ? -0.183 3.787 9.668 1.00 31.64 203 ASP A O 1
ATOM 1638 N N . SER A 1 228 ? -0.627 1.636 9.146 1.00 30.35 204 SER A N 1
ATOM 1639 C CA . SER A 1 228 ? -1.498 1.400 10.274 1.00 30.23 204 SER A CA 1
ATOM 1640 C C . SER A 1 228 ? -1.458 -0.064 10.692 1.00 30.56 204 SER A C 1
ATOM 1641 O O . SER A 1 228 ? -0.896 -0.912 9.974 1.00 29.72 204 SER A O 1
ATOM 1644 N N . THR A 1 229 ? -2.073 -0.349 11.846 1.00 28.79 205 THR A N 1
ATOM 1645 C CA . THR A 1 229 ? -2.097 -1.698 12.412 1.00 28.19 205 THR A CA 1
ATOM 1646 C C . THR A 1 229 ? -2.727 -2.724 11.455 1.00 31.05 205 THR A C 1
ATOM 1647 O O . THR A 1 229 ? -2.414 -3.913 11.528 1.00 30.73 205 THR A O 1
ATOM 1651 N N . ASN A 1 230 ? -3.591 -2.263 10.550 1.00 33.82 206 ASN A N 1
ATOM 1652 C CA . ASN A 1 230 ? -4.205 -3.144 9.541 1.00 36.07 206 ASN A CA 1
ATOM 1653 C C . ASN A 1 230 ? -3.218 -3.669 8.520 1.00 36.08 206 ASN A C 1
ATOM 1654 O O . ASN A 1 230 ? -3.521 -4.621 7.793 1.00 35.94 206 ASN A O 1
ATOM 1659 N N . GLN A 1 231 ? -2.054 -3.027 8.447 1.00 34.96 207 GLN A N 1
ATOM 1660 C CA . GLN A 1 231 ? -1.018 -3.411 7.502 1.00 34.34 207 GLN A CA 1
ATOM 1661 C C . GLN A 1 231 ? -0.075 -4.444 8.133 1.00 32.04 207 GLN A C 1
ATOM 1662 O O . GLN A 1 231 ? 0.779 -4.985 7.454 1.00 30.19 207 GLN A O 1
ATOM 1668 N N . LEU A 1 232 ? -0.219 -4.684 9.438 1.00 30.56 208 LEU A N 1
ATOM 1669 C CA . LEU A 1 232 ? 0.616 -5.652 10.159 1.00 28.85 208 LEU A CA 1
ATOM 1670 C C . LEU A 1 232 ? 0.153 -7.095 9.926 1.00 30.67 208 LEU A C 1
ATOM 1671 O O . LEU A 1 232 ? -0.420 -7.726 10.817 1.00 30.32 208 LEU A O 1
ATOM 1676 N N . LYS A 1 233 ? 0.424 -7.612 8.730 1.00 31.30 209 LYS A N 1
ATOM 1677 C CA . LYS A 1 233 ? 0.035 -8.970 8.366 1.00 33.89 209 LYS A CA 1
ATOM 1678 C C . LYS A 1 233 ? 1.232 -9.884 8.600 1.00 33.19 209 LYS A C 1
ATOM 1679 O O . LYS A 1 233 ? 2.377 -9.513 8.318 1.00 33.91 209 LYS A O 1
ATOM 1685 N N . PHE A 1 234 ? 0.966 -11.078 9.111 1.00 33.06 210 PHE A N 1
ATOM 1686 C CA . PHE A 1 234 ? 2.030 -11.985 9.486 1.00 31.46 210 PHE A CA 1
ATOM 1687 C C . PHE A 1 234 ? 2.973 -12.408 8.356 1.00 32.40 210 PHE A C 1
ATOM 1688 O O . PHE A 1 234 ? 4.183 -12.406 8.544 1.00 31.44 210 PHE A O 1
ATOM 1696 N N . GLU A 1 235 ? 2.430 -12.778 7.202 1.00 35.10 211 GLU A N 1
ATOM 1697 C CA . GLU A 1 235 ? 3.265 -13.209 6.082 1.00 38.00 211 GLU A CA 1
ATOM 1698 C C . GLU A 1 235 ? 4.105 -12.061 5.538 1.00 36.62 211 GLU A C 1
ATOM 1699 O O . GLU A 1 235 ? 5.248 -12.273 5.141 1.00 38.60 211 GLU A O 1
ATOM 1705 N N . TYR A 1 236 ? 3.539 -10.854 5.524 1.00 34.69 212 TYR A N 1
ATOM 1706 C CA . TYR A 1 236 ? 4.269 -9.669 5.071 1.00 33.21 212 TYR A CA 1
ATOM 1707 C C . TYR A 1 236 ? 5.398 -9.338 6.048 1.00 31.02 212 TYR A C 1
ATOM 1708 O O . TYR A 1 236 ? 6.523 -9.047 5.644 1.00 30.24 212 TYR A O 1
ATOM 1717 N N . ILE A 1 237 ? 5.097 -9.375 7.335 1.00 29.92 213 ILE A N 1
ATOM 1718 C CA . ILE A 1 237 ? 6.123 -9.130 8.342 1.00 30.27 213 ILE A CA 1
ATOM 1719 C C . ILE A 1 237 ? 7.233 -10.189 8.203 1.00 31.16 213 ILE A C 1
ATOM 1720 O O . ILE A 1 237 ? 8.415 -9.865 8.235 1.00 30.68 213 ILE A O 1
ATOM 1725 N N . GLN A 1 238 ? 6.858 -11.449 8.007 1.00 33.40 214 GLN A N 1
ATOM 1726 C CA . GLN A 1 238 ? 7.871 -12.498 7.910 1.00 35.60 214 GLN A CA 1
ATOM 1727 C C . GLN A 1 238 ? 8.753 -12.343 6.673 1.00 37.61 214 GLN A C 1
ATOM 1728 O O . GLN A 1 238 ? 9.975 -12.454 6.767 1.00 38.21 214 GLN A O 1
ATOM 1734 N N . GLU A 1 239 ? 8.146 -12.087 5.517 1.00 39.51 215 GLU A N 1
ATOM 1735 C CA . GLU A 1 239 ? 8.924 -11.897 4.301 1.00 41.86 215 GLU A CA 1
ATOM 1736 C C . GLU A 1 239 ? 9.947 -10.757 4.519 1.00 40.62 215 GLU A C 1
ATOM 1737 O O . GLU A 1 239 ? 11.128 -10.902 4.187 1.00 41.24 215 GLU A O 1
ATOM 1743 N N . LYS A 1 240 ? 9.500 -9.646 5.109 1.00 38.63 216 LYS A N 1
ATOM 1744 C CA . LYS A 1 240 ? 10.390 -8.502 5.368 1.00 37.19 216 LYS A CA 1
ATOM 1745 C C . LYS A 1 240 ? 11.458 -8.821 6.424 1.00 35.09 216 LYS A C 1
ATOM 1746 O O . LYS A 1 240 ? 12.583 -8.304 6.371 1.00 33.79 216 LYS A O 1
ATOM 1752 N N . TYR A 1 241 ? 11.105 -9.680 7.367 1.00 33.67 217 TYR A N 1
ATOM 1753 C CA . TYR A 1 241 ? 12.040 -10.102 8.407 1.00 32.65 217 TYR A CA 1
ATOM 1754 C C . TYR A 1 241 ? 13.188 -10.909 7.813 1.00 33.50 217 TYR A C 1
ATOM 1755 O O . TYR A 1 241 ? 14.345 -10.695 8.162 1.00 32.86 217 TYR A O 1
ATOM 1764 N N . ASN A 1 242 ? 12.856 -11.838 6.919 1.00 35.71 218 ASN A N 1
ATOM 1765 C CA . ASN A 1 242 ? 13.855 -12.679 6.248 1.00 37.40 218 ASN A CA 1
ATOM 1766 C C . ASN A 1 242 ? 14.818 -11.860 5.405 1.00 38.59 218 ASN A C 1
ATOM 1767 O O . ASN A 1 242 ? 15.996 -12.207 5.272 1.00 39.34 218 ASN A O 1
ATOM 1772 N N . GLU A 1 243 ? 14.302 -10.789 4.819 1.00 38.29 219 GLU A N 1
ATOM 1773 C CA . GLU A 1 243 ? 15.103 -9.889 3.992 1.00 40.94 219 GLU A CA 1
ATOM 1774 C C . GLU A 1 243 ? 16.139 -9.194 4.867 1.00 39.46 219 GLU A C 1
ATOM 1775 O O . GLU A 1 243 ? 17.326 -9.168 4.560 1.00 40.05 219 GLU A O 1
ATOM 1781 N N . TYR A 1 244 ? 15.658 -8.654 5.975 1.00 38.31 220 TYR A N 1
ATOM 1782 C CA . TYR A 1 244 ? 16.479 -7.968 6.949 1.00 37.17 220 TYR A CA 1
ATOM 1783 C C . TYR A 1 244 ? 17.574 -8.848 7.535 1.00 38.31 220 TYR A C 1
ATOM 1784 O O . TYR A 1 244 ? 18.703 -8.398 7.695 1.00 38.85 220 TYR A O 1
ATOM 1793 N N . ILE A 1 245 ? 17.234 -10.093 7.861 1.00 38.87 221 ILE A N 1
ATOM 1794 C CA . ILE A 1 245 ? 18.191 -11.034 8.435 1.00 39.73 221 ILE A CA 1
ATOM 1795 C C . ILE A 1 245 ? 19.327 -11.328 7.456 1.00 42.50 221 ILE A C 1
ATOM 1796 O O . ILE A 1 245 ? 20.496 -11.310 7.833 1.00 44.80 221 ILE A O 1
ATOM 1801 N N . VAL A 1 246 ? 18.977 -11.603 6.206 1.00 43.61 222 VAL A N 1
ATOM 1802 C CA . VAL A 1 246 ? 19.972 -11.896 5.172 1.00 47.03 222 VAL A CA 1
ATOM 1803 C C . VAL A 1 246 ? 20.929 -10.721 4.941 1.00 48.87 222 VAL A C 1
ATOM 1804 O O . VAL A 1 246 ? 22.104 -10.918 4.650 1.00 51.02 222 VAL A O 1
ATOM 1808 N N . ARG A 1 247 ? 20.425 -9.502 5.095 1.00 49.92 223 ARG A N 1
ATOM 1809 C CA . ARG A 1 247 ? 21.230 -8.292 4.877 1.00 52.03 223 ARG A CA 1
ATOM 1810 C C . ARG A 1 247 ? 21.789 -7.649 6.149 1.00 52.44 223 ARG A C 1
ATOM 1811 O O . ARG A 1 247 ? 22.727 -6.857 6.074 1.00 54.08 223 ARG A O 1
ATOM 1819 N N . ARG A 1 248 ? 21.207 -7.984 7.302 1.00 51.73 224 ARG A N 1
ATOM 1820 C CA . ARG A 1 248 ? 21.569 -7.372 8.593 1.00 51.69 224 ARG A CA 1
ATOM 1821 C C . ARG A 1 248 ? 23.016 -6.861 8.608 1.00 52.70 224 ARG A C 1
ATOM 1822 O O . ARG A 1 248 ? 23.963 -7.631 8.429 1.00 52.88 224 ARG A O 1
ATOM 1830 N N . MET B 1 25 ? -25.276 40.708 1.090 1.00 46.77 1 MET B N 1
ATOM 1831 C CA . MET B 1 25 ? -25.443 41.536 2.315 1.00 46.99 1 MET B CA 1
ATOM 1832 C C . MET B 1 25 ? -25.539 40.604 3.533 1.00 43.45 1 MET B C 1
ATOM 1833 O O . MET B 1 25 ? -26.621 40.383 4.065 1.00 44.59 1 MET B O 1
ATOM 1838 N N . ILE B 1 26 ? -24.412 40.069 3.982 1.00 40.52 2 ILE B N 1
ATOM 1839 C CA . ILE B 1 26 ? -24.417 39.143 5.124 1.00 37.95 2 ILE B CA 1
ATOM 1840 C C . ILE B 1 26 ? -24.734 39.863 6.427 1.00 36.96 2 ILE B C 1
ATOM 1841 O O . ILE B 1 26 ? -24.002 40.763 6.832 1.00 38.20 2 ILE B O 1
ATOM 1846 N N . GLU B 1 27 ? -25.805 39.442 7.088 1.00 35.42 3 GLU B N 1
ATOM 1847 C CA . GLU B 1 27 ? -26.214 40.040 8.348 1.00 35.54 3 GLU B CA 1
ATOM 1848 C C . GLU B 1 27 ? -25.593 39.330 9.534 1.00 34.36 3 GLU B C 1
ATOM 1849 O O . GLU B 1 27 ? -25.334 39.961 10.558 1.00 34.60 3 GLU B O 1
ATOM 1855 N N . ALA B 1 28 ? -25.362 38.019 9.407 1.00 32.29 4 ALA B N 1
ATOM 1856 C CA . ALA B 1 28 ? -24.779 37.251 10.494 1.00 30.60 4 ALA B CA 1
ATOM 1857 C C . ALA B 1 28 ? -24.141 35.927 10.081 1.00 30.58 4 ALA B C 1
ATOM 1858 O O . ALA B 1 28 ? -24.462 35.363 9.026 1.00 29.83 4 ALA B O 1
ATOM 1860 N N . PHE B 1 29 ? -23.217 35.471 10.932 1.00 30.18 5 PHE B N 1
ATOM 1861 C CA . PHE B 1 29 ? -22.555 34.165 10.842 1.00 28.85 5 PHE B CA 1
ATOM 1862 C C . PHE B 1 29 ? -23.041 33.394 12.059 1.00 28.95 5 PHE B C 1
ATOM 1863 O O . PHE B 1 29 ? -22.881 33.866 13.190 1.00 27.59 5 PHE B O 1
ATOM 1871 N N . ILE B 1 30 ? -23.639 32.222 11.841 1.00 27.77 6 ILE B N 1
ATOM 1872 C CA . ILE B 1 30 ? -24.141 31.392 12.944 1.00 27.37 6 ILE B CA 1
ATOM 1873 C C . ILE B 1 30 ? -23.343 30.059 12.999 1.00 24.64 6 ILE B C 1
ATOM 1874 O O . ILE B 1 30 ? -23.451 29.243 12.111 1.00 25.99 6 ILE B O 1
ATOM 1879 N N . PHE B 1 31 ? -22.554 29.860 14.056 1.00 25.40 7 PHE B N 1
ATOM 1880 C CA . PHE B 1 31 ? -21.705 28.666 14.215 1.00 23.83 7 PHE B CA 1
ATOM 1881 C C . PHE B 1 31 ? -22.287 27.585 15.110 1.00 23.37 7 PHE B C 1
ATOM 1882 O O . PHE B 1 31 ? -23.001 27.871 16.052 1.00 22.66 7 PHE B O 1
ATOM 1890 N N . ASP B 1 32 ? -21.966 26.334 14.809 1.00 24.88 8 ASP B N 1
ATOM 1891 C CA . ASP B 1 32 ? -22.266 25.250 15.725 1.00 24.91 8 ASP B CA 1
ATOM 1892 C C . ASP B 1 32 ? -21.002 25.243 16.571 1.00 24.66 8 ASP B C 1
ATOM 1893 O O . ASP B 1 32 ? -20.001 25.839 16.162 1.00 22.64 8 ASP B O 1
ATOM 1898 N N . LEU B 1 33 ? -21.033 24.601 17.736 1.00 24.62 9 LEU B N 1
ATOM 1899 C CA . LEU B 1 33 ? -19.864 24.577 18.614 1.00 26.43 9 LEU B CA 1
ATOM 1900 C C . LEU B 1 33 ? -18.886 23.475 18.217 1.00 25.64 9 LEU B C 1
ATOM 1901 O O . LEU B 1 33 ? -17.810 23.739 17.691 1.00 25.97 9 LEU B O 1
ATOM 1906 N N . ASP B 1 34 ? -19.288 22.238 18.464 1.00 25.87 10 ASP B N 1
ATOM 1907 C CA . ASP B 1 34 ? -18.476 21.060 18.184 1.00 25.64 10 ASP B CA 1
ATOM 1908 C C . ASP B 1 34 ? -18.029 20.924 16.719 1.00 24.55 10 ASP B C 1
ATOM 1909 O O . ASP B 1 34 ? -18.860 20.943 15.814 1.00 22.88 10 ASP B O 1
ATOM 1914 N N . GLY B 1 35 ? -16.725 20.750 16.507 1.00 25.27 11 GLY B N 1
ATOM 1915 C CA . GLY B 1 35 ? -16.146 20.557 15.160 1.00 25.01 11 GLY B CA 1
ATOM 1916 C C . GLY B 1 35 ? -15.913 21.807 14.325 1.00 26.10 11 GLY B C 1
ATOM 1917 O O . GLY B 1 35 ? -15.378 21.733 13.201 1.00 26.21 11 GLY B O 1
ATOM 1918 N N . VAL B 1 36 ? -16.304 22.956 14.867 1.00 25.30 12 VAL B N 1
ATOM 1919 C CA . VAL B 1 36 ? -16.157 24.227 14.184 1.00 25.15 12 VAL B CA 1
ATOM 1920 C C . VAL B 1 36 ? -15.402 25.161 15.114 1.00 25.22 12 VAL B C 1
ATOM 1921 O O . VAL B 1 36 ? -14.287 25.553 14.815 1.00 28.65 12 VAL B O 1
ATOM 1925 N N . ILE B 1 37 ? -15.996 25.497 16.255 1.00 24.25 13 ILE B N 1
ATOM 1926 C CA . ILE B 1 37 ? -15.338 26.358 17.231 1.00 24.29 13 ILE B CA 1
ATOM 1927 C C . ILE B 1 37 ? -14.315 25.538 18.055 1.00 25.12 13 ILE B C 1
ATOM 1928 O O . ILE B 1 37 ? -13.211 25.996 18.326 1.00 26.66 13 ILE B O 1
ATOM 1933 N N . THR B 1 38 ? -14.693 24.341 18.471 1.00 23.44 14 THR B N 1
ATOM 1934 C CA . THR B 1 38 ? -13.772 23.482 19.225 1.00 25.13 14 THR B CA 1
ATOM 1935 C C . THR B 1 38 ? -14.333 22.072 19.187 1.00 24.84 14 THR B C 1
ATOM 1936 O O . THR B 1 38 ? -15.492 21.880 18.807 1.00 23.08 14 THR B O 1
ATOM 1940 N N . ASP B 1 39 ? -13.508 21.093 19.541 1.00 24.55 15 ASP B N 1
ATOM 1941 C CA . ASP B 1 39 ? -13.938 19.693 19.537 1.00 25.19 15 ASP B CA 1
ATOM 1942 C C . ASP B 1 39 ? -14.446 19.271 20.922 1.00 24.72 15 ASP B C 1
ATOM 1943 O O . ASP B 1 39 ? -13.699 19.250 21.897 1.00 27.12 15 ASP B O 1
ATOM 1948 N N . THR B 1 40 ? -15.728 18.966 21.005 1.00 23.66 16 THR B N 1
ATOM 1949 C CA . THR B 1 40 ? -16.334 18.514 22.251 1.00 23.64 16 THR B CA 1
ATOM 1950 C C . THR B 1 40 ? -16.812 17.075 22.107 1.00 22.33 16 THR B C 1
ATOM 1951 O O . THR B 1 40 ? -17.059 16.389 23.110 1.00 22.89 16 THR B O 1
ATOM 1955 N N . ALA B 1 41 ? -16.930 16.618 20.862 1.00 21.54 17 ALA B N 1
ATOM 1956 C CA . ALA B 1 41 ? -17.509 15.303 20.567 1.00 21.97 17 ALA B CA 1
ATOM 1957 C C . ALA B 1 41 ? -16.858 14.140 21.301 1.00 22.93 17 ALA B C 1
ATOM 1958 O O . ALA B 1 41 ? -17.561 13.278 21.810 1.00 22.95 17 ALA B O 1
ATOM 1960 N N . TYR B 1 42 ? -15.529 14.123 21.393 1.00 23.56 18 TYR B N 1
ATOM 1961 C CA . TYR B 1 42 ? -14.882 13.015 22.070 1.00 22.40 18 TYR B CA 1
ATOM 1962 C C . TYR B 1 42 ? -15.163 13.040 23.564 1.00 22.36 18 TYR B C 1
ATOM 1963 O O . TYR B 1 42 ? -15.330 11.982 24.180 1.00 20.68 18 TYR B O 1
ATOM 1972 N N . TYR B 1 43 ? -15.245 14.234 24.151 1.00 23.22 19 TYR B N 1
ATOM 1973 C CA . TYR B 1 43 ? -15.567 14.318 25.576 1.00 22.74 19 TYR B CA 1
ATOM 1974 C C . TYR B 1 43 ? -16.978 13.811 25.803 1.00 21.62 19 TYR B C 1
ATOM 1975 O O . TYR B 1 43 ? -17.200 13.061 26.742 1.00 23.93 19 TYR B O 1
ATOM 1984 N N . HIS B 1 44 ? -17.936 14.193 24.950 1.00 19.53 20 HIS B N 1
ATOM 1985 C CA . HIS B 1 44 ? -19.297 13.677 25.112 1.00 20.75 20 HIS B CA 1
ATOM 1986 C C . HIS B 1 44 ? -19.247 12.147 25.019 1.00 20.47 20 HIS B C 1
ATOM 1987 O O . HIS B 1 44 ? -19.857 11.460 25.831 1.00 20.03 20 HIS B O 1
ATOM 1994 N N . TYR B 1 45 ? -18.506 11.629 24.044 1.00 20.62 21 TYR B N 1
ATOM 1995 C CA . TYR B 1 45 ? -18.357 10.180 23.879 1.00 21.96 21 TYR B CA 1
ATOM 1996 C C . TYR B 1 45 ? -17.807 9.503 25.133 1.00 21.75 21 TYR B C 1
ATOM 1997 O O . TYR B 1 45 ? -18.336 8.503 25.574 1.00 19.65 21 TYR B O 1
ATOM 2006 N N . MET B 1 46 ? -16.730 10.044 25.687 1.00 23.38 22 MET B N 1
ATOM 2007 C CA . MET B 1 46 ? -16.140 9.472 26.894 1.00 24.61 22 MET B CA 1
ATOM 2008 C C . MET B 1 46 ? -17.139 9.457 28.043 1.00 23.54 22 MET B C 1
ATOM 2009 O O . MET B 1 46 ? -17.261 8.457 28.753 1.00 22.38 22 MET B O 1
ATOM 2014 N N . ALA B 1 47 ? -17.853 10.567 28.208 1.00 21.76 23 ALA B N 1
ATOM 2015 C CA . ALA B 1 47 ? -18.851 10.698 29.271 1.00 22.02 23 ALA B CA 1
ATOM 2016 C C . ALA B 1 47 ? -20.025 9.698 29.128 1.00 22.06 23 ALA B C 1
ATOM 2017 O O . ALA B 1 47 ? -20.389 9.039 30.105 1.00 21.41 23 ALA B O 1
ATOM 2019 N N . TRP B 1 48 ? -20.605 9.598 27.925 1.00 20.94 24 TRP B N 1
ATOM 2020 C CA . TRP B 1 48 ? -21.718 8.675 27.680 1.00 22.23 24 TRP B CA 1
ATOM 2021 C C . TRP B 1 48 ? -21.265 7.222 27.770 1.00 23.32 24 TRP B C 1
ATOM 2022 O O . TRP B 1 48 ? -22.010 6.361 28.253 1.00 23.59 24 TRP B O 1
ATOM 2033 N N . ARG B 1 49 ? -20.053 6.950 27.284 1.00 23.63 25 ARG B N 1
ATOM 2034 C CA . ARG B 1 49 ? -19.524 5.604 27.312 1.00 25.17 25 ARG B CA 1
ATOM 2035 C C . ARG B 1 49 ? -19.509 5.069 28.740 1.00 24.13 25 ARG B C 1
ATOM 2036 O O . ARG B 1 49 ? -19.972 3.975 28.990 1.00 23.93 25 ARG B O 1
ATOM 2044 N N . LYS B 1 50 ? -18.992 5.861 29.663 1.00 24.45 26 LYS B N 1
ATOM 2045 C CA . LYS B 1 50 ? -18.935 5.480 31.072 1.00 25.52 26 LYS B CA 1
ATOM 2046 C C . LYS B 1 50 ? -20.342 5.152 31.569 1.00 25.34 26 LYS B C 1
ATOM 2047 O O . LYS B 1 50 ? -20.578 4.090 32.163 1.00 22.86 26 LYS B O 1
ATOM 2053 N N . LEU B 1 51 ? -21.284 6.060 31.309 1.00 25.16 27 LEU B N 1
ATOM 2054 C CA . LEU B 1 51 ? -22.671 5.841 31.723 1.00 25.20 27 LEU B CA 1
ATOM 2055 C C . LEU B 1 51 ? -23.251 4.605 31.056 1.00 24.37 27 LEU B C 1
ATOM 2056 O O . LEU B 1 51 ? -23.885 3.794 31.706 1.00 25.75 27 LEU B O 1
ATOM 2061 N N . ALA B 1 52 ? -23.047 4.475 29.752 1.00 24.76 28 ALA B N 1
ATOM 2062 C CA . ALA B 1 52 ? -23.587 3.349 29.013 1.00 24.37 28 ALA B CA 1
ATOM 2063 C C . ALA B 1 52 ? -23.084 2.026 29.586 1.00 25.18 28 ALA B C 1
ATOM 2064 O O . ALA B 1 52 ? -23.845 1.055 29.648 1.00 27.90 28 ALA B O 1
ATOM 2066 N N . HIS B 1 53 ? -21.821 1.966 30.005 1.00 24.10 29 HIS B N 1
ATOM 2067 C CA . HIS B 1 53 ? -21.325 0.741 30.615 1.00 25.23 29 HIS B CA 1
ATOM 2068 C C . HIS B 1 53 ? -22.077 0.370 31.896 1.00 24.88 29 HIS B C 1
ATOM 2069 O O . HIS B 1 53 ? -22.275 -0.827 32.170 1.00 24.04 29 HIS B O 1
ATOM 2076 N N . LYS B 1 54 ? -22.502 1.362 32.680 1.00 24.46 30 LYS B N 1
ATOM 2077 C CA . LYS B 1 54 ? -23.217 1.051 33.931 1.00 26.69 30 LYS B CA 1
ATOM 2078 C C . LYS B 1 54 ? -24.496 0.259 33.654 1.00 25.90 30 LYS B C 1
ATOM 2079 O O . LYS B 1 54 ? -24.907 -0.558 34.490 1.00 25.58 30 LYS B O 1
ATOM 2085 N N . VAL B 1 55 ? -25.103 0.485 32.483 1.00 22.93 31 VAL B N 1
ATOM 2086 C CA . VAL B 1 55 ? -26.316 -0.227 32.104 1.00 23.44 31 VAL B CA 1
ATOM 2087 C C . VAL B 1 55 ? -26.056 -1.281 31.016 1.00 23.72 31 VAL B C 1
ATOM 2088 O O . VAL B 1 55 ? -26.952 -1.624 30.256 1.00 22.13 31 VAL B O 1
ATOM 2092 N N . GLY B 1 56 ? -24.814 -1.761 30.933 1.00 23.61 32 GLY B N 1
ATOM 2093 C CA . GLY B 1 56 ? -24.446 -2.836 30.010 1.00 24.85 32 GLY B CA 1
ATOM 2094 C C . GLY B 1 56 ? -24.481 -2.601 28.507 1.00 25.77 32 GLY B C 1
ATOM 2095 O O . GLY B 1 56 ? -24.648 -3.549 27.734 1.00 26.24 32 GLY B O 1
ATOM 2096 N N . ILE B 1 57 ? -24.321 -1.356 28.089 1.00 26.16 33 ILE B N 1
ATOM 2097 C CA . ILE B 1 57 ? -24.282 -1.020 26.670 1.00 27.21 33 ILE B CA 1
ATOM 2098 C C . ILE B 1 57 ? -22.854 -0.515 26.351 1.00 28.38 33 ILE B C 1
ATOM 2099 O O . ILE B 1 57 ? -22.285 0.303 27.098 1.00 27.65 33 ILE B O 1
ATOM 2104 N N . ASP B 1 58 ? -22.268 -1.030 25.270 1.00 28.56 34 ASP B N 1
ATOM 2105 C CA . ASP B 1 58 ? -20.922 -0.643 24.874 1.00 29.39 34 ASP B CA 1
ATOM 2106 C C . ASP B 1 58 ? -20.991 0.221 23.607 1.00 28.92 34 ASP B C 1
ATOM 2107 O O . ASP B 1 58 ? -21.209 -0.279 22.510 1.00 28.41 34 ASP B O 1
ATOM 2112 N N . ILE B 1 59 ? -20.853 1.528 23.757 1.00 28.28 35 ILE B N 1
ATOM 2113 C CA . ILE B 1 59 ? -20.912 2.376 22.572 1.00 29.63 35 ILE B CA 1
ATOM 2114 C C . ILE B 1 59 ? -19.518 2.493 21.975 1.00 32.03 35 ILE B C 1
ATOM 2115 O O . ILE B 1 59 ? -18.521 2.485 22.697 1.00 34.50 35 ILE B O 1
ATOM 2120 N N . ASP B 1 60 ? -19.457 2.569 20.654 1.00 34.44 36 ASP B N 1
ATOM 2121 C CA . ASP B 1 60 ? -18.187 2.682 19.949 1.00 37.37 36 ASP B CA 1
ATOM 2122 C C . ASP B 1 60 ? -18.206 3.969 19.158 1.00 38.42 36 ASP B C 1
ATOM 2123 O O . ASP B 1 60 ? -19.218 4.694 19.161 1.00 37.43 36 ASP B O 1
ATOM 2128 N N . THR B 1 61 ? -17.096 4.267 18.485 1.00 39.78 37 THR B N 1
ATOM 2129 C CA . THR B 1 61 ? -17.001 5.506 17.718 1.00 38.87 37 THR B CA 1
ATOM 2130 C C . THR B 1 61 ? -17.913 5.543 16.487 1.00 39.27 37 THR B C 1
ATOM 2131 O O . THR B 1 61 ? -18.350 6.621 16.093 1.00 38.36 37 THR B O 1
ATOM 2135 N N . LYS B 1 62 ? -18.226 4.394 15.891 1.00 40.76 38 LYS B N 1
ATOM 2136 C CA . LYS B 1 62 ? -19.148 4.400 14.747 1.00 41.70 38 LYS B CA 1
ATOM 2137 C C . LYS B 1 62 ? -20.521 4.845 15.247 1.00 39.46 38 LYS B C 1
ATOM 2138 O O . LYS B 1 62 ? -21.108 5.768 14.701 1.00 39.46 38 LYS B O 1
ATOM 2144 N N . PHE B 1 63 ? -21.024 4.209 16.302 1.00 38.17 39 PHE B N 1
ATOM 2145 C CA . PHE B 1 63 ? -22.313 4.620 16.854 1.00 36.67 39 PHE B CA 1
ATOM 2146 C C . PHE B 1 63 ? -22.316 6.093 17.289 1.00 35.47 39 PHE B C 1
ATOM 2147 O O . PHE B 1 63 ? -23.292 6.808 17.062 1.00 35.52 39 PHE B O 1
ATOM 2155 N N . ASN B 1 64 ? -21.221 6.536 17.899 1.00 37.50 40 ASN B N 1
ATOM 2156 C CA . ASN B 1 64 ? -21.088 7.922 18.357 1.00 36.88 40 ASN B CA 1
ATOM 2157 C C . ASN B 1 64 ? -21.391 8.967 17.271 1.00 37.66 40 ASN B C 1
ATOM 2158 O O . ASN B 1 64 ? -21.767 10.088 17.590 1.00 38.57 40 ASN B O 1
ATOM 2163 N N . GLU B 1 65 ? -21.222 8.613 16.001 1.00 40.08 41 GLU B N 1
ATOM 2164 C CA . GLU B 1 65 ? -21.554 9.535 14.914 1.00 42.49 41 GLU B CA 1
ATOM 2165 C C . GLU B 1 65 ? -23.040 9.906 14.913 1.00 40.42 41 GLU B C 1
ATOM 2166 O O . GLU B 1 65 ? -23.409 10.978 14.454 1.00 42.43 41 GLU B O 1
ATOM 2172 N N . SER B 1 66 ? -23.890 9.027 15.429 1.00 39.06 42 SER B N 1
ATOM 2173 C CA . SER B 1 66 ? -25.324 9.298 15.468 1.00 38.02 42 SER B CA 1
ATOM 2174 C C . SER B 1 66 ? -25.682 10.263 16.611 1.00 36.92 42 SER B C 1
ATOM 2175 O O . SER B 1 66 ? -26.809 10.741 16.691 1.00 36.55 42 SER B O 1
ATOM 2178 N N . LEU B 1 67 ? -24.725 10.550 17.493 1.00 37.27 43 LEU B N 1
ATOM 2179 C CA . LEU B 1 67 ? -24.954 11.483 18.598 1.00 36.76 43 LEU B CA 1
ATOM 2180 C C . LEU B 1 67 ? -24.242 12.804 18.342 1.00 38.62 43 LEU B C 1
ATOM 2181 O O . LEU B 1 67 ? -24.145 13.638 19.246 1.00 39.16 43 LEU B O 1
ATOM 2186 N N . LYS B 1 68 ? -23.759 12.990 17.113 1.00 40.22 44 LYS B N 1
ATOM 2187 C CA . LYS B 1 68 ? -22.947 14.156 16.740 1.00 42.32 44 LYS B CA 1
ATOM 2188 C C . LYS B 1 68 ? -23.434 15.523 17.257 1.00 42.05 44 LYS B C 1
ATOM 2189 O O . LYS B 1 68 ? -22.861 16.060 18.206 1.00 42.88 44 LYS B O 1
ATOM 2195 N N . GLY B 1 69 ? -24.450 16.105 16.634 1.00 41.00 45 GLY B N 1
ATOM 2196 C CA . GLY B 1 69 ? -24.930 17.418 17.087 1.00 41.66 45 GLY B CA 1
ATOM 2197 C C . GLY B 1 69 ? -26.272 17.284 17.767 1.00 38.99 45 GLY B C 1
ATOM 2198 O O . GLY B 1 69 ? -27.189 18.045 17.487 1.00 40.85 45 GLY B O 1
ATOM 2199 N N . ILE B 1 70 ? -26.367 16.346 18.703 1.00 35.93 46 ILE B N 1
ATOM 2200 C CA . ILE B 1 70 ? -27.657 16.013 19.317 1.00 34.07 46 ILE B CA 1
ATOM 2201 C C . ILE B 1 70 ? -27.788 16.298 20.821 1.00 31.87 46 ILE B C 1
ATOM 2202 O O . ILE B 1 70 ? -26.841 16.123 21.594 1.00 31.01 46 ILE B O 1
ATOM 2207 N N . SER B 1 71 ? -28.974 16.773 21.206 1.00 31.35 47 SER B N 1
ATOM 2208 C CA . SER B 1 71 ? -29.273 17.162 22.592 1.00 31.81 47 SER B CA 1
ATOM 2209 C C . SER B 1 71 ? -29.101 16.034 23.623 1.00 29.80 47 SER B C 1
ATOM 2210 O O . SER B 1 71 ? -29.044 14.873 23.272 1.00 31.23 47 SER B O 1
ATOM 2213 N N . ARG B 1 72 ? -29.066 16.404 24.898 1.00 29.69 48 ARG B N 1
ATOM 2214 C CA . ARG B 1 72 ? -28.792 15.467 25.983 1.00 28.94 48 ARG B CA 1
ATOM 2215 C C . ARG B 1 72 ? -29.747 14.279 26.092 1.00 27.72 48 ARG B C 1
ATOM 2216 O O . ARG B 1 72 ? -29.327 13.153 25.877 1.00 26.49 48 ARG B O 1
ATOM 2224 N N . MET B 1 73 ? -31.019 14.525 26.407 1.00 28.95 49 MET B N 1
ATOM 2225 C CA . MET B 1 73 ? -31.990 13.438 26.576 1.00 28.84 49 MET B CA 1
ATOM 2226 C C . MET B 1 73 ? -32.148 12.579 25.315 1.00 28.63 49 MET B C 1
ATOM 2227 O O . MET B 1 73 ? -32.178 11.344 25.393 1.00 27.95 49 MET B O 1
ATOM 2232 N N . GLU B 1 74 ? -32.222 13.213 24.156 1.00 28.90 50 GLU B N 1
ATOM 2233 C CA . GLU B 1 74 ? -32.336 12.464 22.915 1.00 28.38 50 GLU B CA 1
ATOM 2234 C C . GLU B 1 74 ? -31.125 11.555 22.734 1.00 27.28 50 GLU B C 1
ATOM 2235 O O . GLU B 1 74 ? -31.255 10.450 22.194 1.00 26.26 50 GLU B O 1
ATOM 2241 N N . SER B 1 75 ? -29.951 12.014 23.180 1.00 25.08 51 SER B N 1
ATOM 2242 C CA . SER B 1 75 ? -28.725 11.224 23.043 1.00 22.93 51 SER B CA 1
ATOM 2243 C C . SER B 1 75 ? -28.804 9.990 23.920 1.00 21.04 51 SER B C 1
ATOM 2244 O O . SER B 1 75 ? -28.398 8.906 23.512 1.00 19.82 51 SER B O 1
ATOM 2247 N N . LEU B 1 76 ? -29.341 10.148 25.125 1.00 21.87 52 LEU B N 1
ATOM 2248 C CA . LEU B 1 76 ? -29.538 9.008 26.019 1.00 21.10 52 LEU B CA 1
ATOM 2249 C C . LEU B 1 76 ? -30.523 8.023 25.384 1.00 22.15 52 LEU B C 1
ATOM 2250 O O . LEU B 1 76 ? -30.298 6.813 25.403 1.00 24.91 52 LEU B O 1
ATOM 2255 N N . ASP B 1 77 ? -31.600 8.531 24.802 1.00 25.00 53 ASP B N 1
ATOM 2256 C CA . ASP B 1 77 ? -32.551 7.667 24.078 1.00 25.89 53 ASP B CA 1
ATOM 2257 C C . ASP B 1 77 ? -31.900 6.978 22.868 1.00 26.45 53 ASP B C 1
ATOM 2258 O O . ASP B 1 77 ? -32.309 5.888 22.497 1.00 29.18 53 ASP B O 1
ATOM 2263 N N . ARG B 1 78 ? -30.921 7.613 22.226 1.00 26.29 54 ARG B N 1
ATOM 2264 C CA . ARG B 1 78 ? -30.234 6.965 21.099 1.00 28.25 54 ARG B CA 1
ATOM 2265 C C . ARG B 1 78 ? -29.399 5.794 21.651 1.00 27.25 54 ARG B C 1
ATOM 2266 O O . ARG B 1 78 ? -29.390 4.698 21.087 1.00 27.63 54 ARG B O 1
ATOM 2274 N N . ILE B 1 79 ? -28.715 6.056 22.766 1.00 26.29 55 ILE B N 1
ATOM 2275 C CA . ILE B 1 79 ? -27.838 5.082 23.430 1.00 26.69 55 ILE B CA 1
ATOM 2276 C C . ILE B 1 79 ? -28.592 3.859 23.952 1.00 27.62 55 ILE B C 1
ATOM 2277 O O . ILE B 1 79 ? -28.207 2.715 23.691 1.00 27.61 55 ILE B O 1
ATOM 2282 N N . LEU B 1 80 ? -29.663 4.107 24.693 1.00 27.98 56 LEU B N 1
ATOM 2283 C CA . LEU B 1 80 ? -30.475 3.021 25.239 1.00 27.04 56 LEU B CA 1
ATOM 2284 C C . LEU B 1 80 ? -31.097 2.226 24.085 1.00 27.37 56 LEU B C 1
ATOM 2285 O O . LEU B 1 80 ? -31.142 1.012 24.128 1.00 27.18 56 LEU B O 1
ATOM 2290 N N . GLU B 1 81 ? -31.550 2.911 23.038 1.00 28.94 57 GLU B N 1
ATOM 2291 C CA . GLU B 1 81 ? -32.134 2.218 21.873 1.00 31.24 57 GLU B CA 1
ATOM 2292 C C . GLU B 1 81 ? -31.117 1.275 21.224 1.00 32.38 57 GLU B C 1
ATOM 2293 O O . GLU B 1 81 ? -31.464 0.156 20.845 1.00 33.95 57 GLU B O 1
ATOM 2299 N N . PHE B 1 82 ? -29.868 1.724 21.111 1.00 32.26 58 PHE B N 1
ATOM 2300 C CA . PHE B 1 82 ? -28.785 0.896 20.551 1.00 33.78 58 PHE B CA 1
ATOM 2301 C C . PHE B 1 82 ? -28.607 -0.377 21.394 1.00 34.66 58 PHE B C 1
ATOM 2302 O O . PHE B 1 82 ? -28.291 -1.443 20.873 1.00 36.21 58 PHE B O 1
ATOM 2310 N N . GLY B 1 83 ? -28.831 -0.264 22.701 1.00 34.09 59 GLY B N 1
ATOM 2311 C CA . GLY B 1 83 ? -28.749 -1.427 23.590 1.00 35.10 59 GLY B CA 1
ATOM 2312 C C . GLY B 1 83 ? -30.112 -2.046 23.881 1.00 35.70 59 GLY B C 1
ATOM 2313 O O . GLY B 1 83 ? -30.254 -2.791 24.849 1.00 36.41 59 GLY B O 1
ATOM 2314 N N . ASN B 1 84 ? -31.109 -1.742 23.046 1.00 36.41 60 ASN B N 1
ATOM 2315 C CA . ASN B 1 84 ? -32.483 -2.247 23.221 1.00 38.40 60 ASN B CA 1
ATOM 2316 C C . ASN B 1 84 ? -33.035 -2.049 24.620 1.00 37.37 60 ASN B C 1
ATOM 2317 O O . ASN B 1 84 ? -33.705 -2.938 25.160 1.00 39.39 60 ASN B O 1
ATOM 2322 N N . LYS B 1 85 ? -32.766 -0.883 25.190 1.00 33.99 61 LYS B N 1
ATOM 2323 C CA . LYS B 1 85 ? -33.195 -0.558 26.539 1.00 33.71 61 LYS B CA 1
ATOM 2324 C C . LYS B 1 85 ? -33.866 0.814 26.665 1.00 31.07 61 LYS B C 1
ATOM 2325 O O . LYS B 1 85 ? -33.910 1.375 27.762 1.00 29.61 61 LYS B O 1
ATOM 2331 N N . LYS B 1 86 ? -34.396 1.357 25.576 1.00 31.29 62 LYS B N 1
ATOM 2332 C CA . LYS B 1 86 ? -35.041 2.678 25.656 1.00 31.74 62 LYS B CA 1
ATOM 2333 C C . LYS B 1 86 ? -36.284 2.674 26.545 1.00 31.44 62 LYS B C 1
ATOM 2334 O O . LYS B 1 86 ? -36.616 3.689 27.131 1.00 32.08 62 LYS B O 1
ATOM 2340 N N . TYR B 1 87 ? -36.950 1.532 26.668 1.00 32.04 63 TYR B N 1
ATOM 2341 C CA . TYR B 1 87 ? -38.165 1.451 27.481 1.00 33.17 63 TYR B CA 1
ATOM 2342 C C . TYR B 1 87 ? -37.952 0.726 28.827 1.00 32.91 63 TYR B C 1
ATOM 2343 O O . TYR B 1 87 ? -38.902 0.421 29.546 1.00 34.85 63 TYR B O 1
ATOM 2352 N N . SER B 1 88 ? -36.692 0.502 29.172 1.00 30.71 64 SER B N 1
ATOM 2353 C CA . SER B 1 88 ? -36.311 -0.181 30.411 1.00 30.51 64 SER B CA 1
ATOM 2354 C C . SER B 1 88 ? -36.009 0.785 31.563 1.00 29.02 64 SER B C 1
ATOM 2355 O O . SER B 1 88 ? -35.653 0.354 32.656 1.00 28.49 64 SER B O 1
ATOM 2358 N N . PHE B 1 89 ? -36.129 2.084 31.303 1.00 27.36 65 PHE B N 1
ATOM 2359 C CA . PHE B 1 89 ? -35.896 3.112 32.305 1.00 27.61 65 PHE B CA 1
ATOM 2360 C C . PHE B 1 89 ? -36.997 4.163 32.173 1.00 28.98 65 PHE B C 1
ATOM 2361 O O . PHE B 1 89 ? -37.395 4.484 31.065 1.00 26.77 65 PHE B O 1
ATOM 2369 N N . SER B 1 90 ? -37.486 4.683 33.299 1.00 31.02 66 SER B N 1
ATOM 2370 C CA . SER B 1 90 ? -38.533 5.715 33.287 1.00 34.72 66 SER B CA 1
ATOM 2371 C C . SER B 1 90 ? -37.957 7.080 32.962 1.00 34.97 66 SER B C 1
ATOM 2372 O O . SER B 1 90 ? -36.733 7.281 33.046 1.00 31.86 66 SER B O 1
ATOM 2375 N N . GLU B 1 91 ? -38.828 8.041 32.619 1.00 38.52 67 GLU B N 1
ATOM 2376 C CA . GLU B 1 91 ? -38.343 9.395 32.299 1.00 39.22 67 GLU B CA 1
ATOM 2377 C C . GLU B 1 91 ? -37.501 9.923 33.458 1.00 39.63 67 GLU B C 1
ATOM 2378 O O . GLU B 1 91 ? -36.428 10.509 33.247 1.00 37.80 67 GLU B O 1
ATOM 2384 N N . GLU B 1 92 ? -38.002 9.719 34.675 1.00 40.96 68 GLU B N 1
ATOM 2385 C CA . GLU B 1 92 ? -37.303 10.133 35.884 1.00 42.94 68 GLU B CA 1
ATOM 2386 C C . GLU B 1 92 ? -35.905 9.493 35.975 1.00 40.15 68 GLU B C 1
ATOM 2387 O O . GLU B 1 92 ? -34.925 10.176 36.258 1.00 39.85 68 GLU B O 1
ATOM 2393 N N . GLU B 1 93 ? -35.819 8.187 35.738 1.00 38.86 69 GLU B N 1
ATOM 2394 C CA . GLU B 1 93 ? -34.531 7.484 35.779 1.00 36.54 69 GLU B CA 1
ATOM 2395 C C . GLU B 1 93 ? -33.571 8.060 34.748 1.00 34.16 69 GLU B C 1
ATOM 2396 O O . GLU B 1 93 ? -32.399 8.278 35.038 1.00 33.15 69 GLU B O 1
ATOM 2402 N N . LYS B 1 94 ? -34.076 8.302 33.542 1.00 33.97 70 LYS B N 1
ATOM 2403 C CA . LYS B 1 94 ? -33.255 8.865 32.468 1.00 32.55 70 LYS B CA 1
ATOM 2404 C C . LYS B 1 94 ? -32.730 10.261 32.809 1.00 32.91 70 LYS B C 1
ATOM 2405 O O . LYS B 1 94 ? -31.591 10.582 32.483 1.00 31.90 70 LYS B O 1
ATOM 2411 N N . VAL B 1 95 ? -33.535 11.078 33.486 1.00 35.22 71 VAL B N 1
ATOM 2412 C CA . VAL B 1 95 ? -33.068 12.403 33.909 1.00 36.41 71 VAL B CA 1
ATOM 2413 C C . VAL B 1 95 ? -31.842 12.230 34.826 1.00 36.23 71 VAL B C 1
ATOM 2414 O O . VAL B 1 95 ? -30.810 12.848 34.589 1.00 36.75 71 VAL B O 1
ATOM 2418 N N . ARG B 1 96 ? -31.937 11.350 35.823 1.00 36.74 72 ARG B N 1
ATOM 2419 C CA . ARG B 1 96 ? -30.827 11.124 36.764 1.00 38.86 72 ARG B CA 1
ATOM 2420 C C . ARG B 1 96 ? -29.610 10.542 36.060 1.00 36.25 72 ARG B C 1
ATOM 2421 O O . ARG B 1 96 ? -28.478 10.832 36.426 1.00 36.35 72 ARG B O 1
ATOM 2429 N N . MET B 1 97 ? -29.849 9.676 35.084 1.00 34.14 73 MET B N 1
ATOM 2430 C CA . MET B 1 97 ? -28.758 9.103 34.308 1.00 32.48 73 MET B CA 1
ATOM 2431 C C . MET B 1 97 ? -28.080 10.222 33.511 1.00 30.87 73 MET B C 1
ATOM 2432 O O . MET B 1 97 ? -26.863 10.334 33.517 1.00 30.87 73 MET B O 1
ATOM 2437 N N . ALA B 1 98 ? -28.880 11.056 32.859 1.00 29.49 74 ALA B N 1
ATOM 2438 C CA . ALA B 1 98 ? -28.365 12.192 32.089 1.00 29.33 74 ALA B CA 1
ATOM 2439 C C . ALA B 1 98 ? -27.513 13.117 32.974 1.00 31.30 74 ALA B C 1
ATOM 2440 O O . ALA B 1 98 ? -26.432 13.539 32.566 1.00 29.20 74 ALA B O 1
ATOM 2442 N N A GLU B 1 99 ? -28.028 13.397 34.177 0.50 33.62 75 GLU B N 1
ATOM 2443 N N B GLU B 1 99 ? -28.012 13.426 34.173 0.50 33.77 75 GLU B N 1
ATOM 2444 C CA A GLU B 1 99 ? -27.362 14.214 35.204 0.50 36.71 75 GLU B CA 1
ATOM 2445 C CA B GLU B 1 99 ? -27.306 14.286 35.134 0.50 36.92 75 GLU B CA 1
ATOM 2446 C C A GLU B 1 99 ? -25.959 13.723 35.507 0.50 37.46 75 GLU B C 1
ATOM 2447 C C B GLU B 1 99 ? -25.935 13.731 35.524 0.50 37.63 75 GLU B C 1
ATOM 2448 O O A GLU B 1 99 ? -25.005 14.499 35.550 0.50 39.35 75 GLU B O 1
ATOM 2449 O O B GLU B 1 99 ? -24.970 14.486 35.647 0.50 39.52 75 GLU B O 1
ATOM 2460 N N . GLU B 1 100 ? -25.860 12.421 35.754 1.00 36.70 76 GLU B N 1
ATOM 2461 C CA . GLU B 1 100 ? -24.602 11.781 36.108 1.00 37.64 76 GLU B CA 1
ATOM 2462 C C . GLU B 1 100 ? -23.616 11.977 34.946 1.00 36.50 76 GLU B C 1
ATOM 2463 O O . GLU B 1 100 ? -22.507 12.472 35.151 1.00 38.69 76 GLU B O 1
ATOM 2469 N N . LYS B 1 101 ? -24.036 11.635 33.725 1.00 33.14 77 LYS B N 1
ATOM 2470 C CA . LYS B 1 101 ? -23.177 11.821 32.550 1.00 32.17 77 LYS B CA 1
ATOM 2471 C C . LYS B 1 101 ? -22.766 13.283 32.375 1.00 30.72 77 LYS B C 1
ATOM 2472 O O . LYS B 1 101 ? -21.631 13.552 31.995 1.00 31.19 77 LYS B O 1
ATOM 2478 N N . ASN B 1 102 ? -23.691 14.205 32.647 1.00 30.17 78 ASN B N 1
ATOM 2479 C CA . ASN B 1 102 ? -23.418 15.633 32.544 1.00 31.37 78 ASN B CA 1
ATOM 2480 C C . ASN B 1 102 ? -22.391 16.055 33.585 1.00 32.85 78 ASN B C 1
ATOM 2481 O O . ASN B 1 102 ? -21.403 16.737 33.270 1.00 31.71 78 ASN B O 1
ATOM 2486 N N . ASN B 1 103 ? -22.607 15.649 34.834 1.00 35.62 79 ASN B N 1
ATOM 2487 C CA . ASN B 1 103 ? -21.661 16.026 35.888 1.00 37.41 79 ASN B CA 1
ATOM 2488 C C . ASN B 1 103 ? -20.243 15.618 35.477 1.00 36.58 79 ASN B C 1
ATOM 2489 O O . ASN B 1 103 ? -19.309 16.398 35.574 1.00 34.44 79 ASN B O 1
ATOM 2494 N N . TYR B 1 104 ? -20.098 14.397 34.982 1.00 37.46 80 TYR B N 1
ATOM 2495 C CA . TYR B 1 104 ? -18.792 13.917 34.545 1.00 37.37 80 TYR B CA 1
ATOM 2496 C C . TYR B 1 104 ? -18.306 14.657 33.296 1.00 35.24 80 TYR B C 1
ATOM 2497 O O . TYR B 1 104 ? -17.121 14.965 33.169 1.00 37.18 80 TYR B O 1
ATOM 2506 N N . TYR B 1 105 ? -19.208 14.954 32.374 1.00 32.76 81 TYR B N 1
ATOM 2507 C CA . TYR B 1 105 ? -18.812 15.687 31.169 1.00 30.77 81 TYR B CA 1
ATOM 2508 C C . TYR B 1 105 ? -18.254 17.048 31.534 1.00 31.27 81 TYR B C 1
ATOM 2509 O O . TYR B 1 105 ? -17.226 17.467 30.991 1.00 29.24 81 TYR B O 1
ATOM 2518 N N . VAL B 1 106 ? -18.944 17.735 32.447 1.00 33.41 82 VAL B N 1
ATOM 2519 C CA . VAL B 1 106 ? -18.509 19.047 32.928 1.00 35.77 82 VAL B CA 1
ATOM 2520 C C . VAL B 1 106 ? -17.082 18.948 33.469 1.00 36.80 82 VAL B C 1
ATOM 2521 O O . VAL B 1 106 ? -16.236 19.803 33.202 1.00 37.64 82 VAL B O 1
ATOM 2525 N N . SER B 1 107 ? -16.815 17.894 34.216 1.00 37.47 83 SER B N 1
ATOM 2526 C CA . SER B 1 107 ? -15.490 17.688 34.778 1.00 39.55 83 SER B CA 1
ATOM 2527 C C . SER B 1 107 ? -14.415 17.578 33.700 1.00 38.26 83 SER B C 1
ATOM 2528 O O . SER B 1 107 ? -13.284 18.013 33.911 1.00 39.96 83 SER B O 1
ATOM 2531 N N . LEU B 1 108 ? -14.767 17.009 32.548 1.00 36.37 84 LEU B N 1
ATOM 2532 C CA . LEU B 1 108 ? -13.817 16.820 31.447 1.00 34.60 84 LEU B CA 1
ATOM 2533 C C . LEU B 1 108 ? -13.465 18.105 30.723 1.00 33.22 84 LEU B C 1
ATOM 2534 O O . LEU B 1 108 ? -12.304 18.347 30.420 1.00 34.93 84 LEU B O 1
ATOM 2539 N N . ILE B 1 109 ? -14.478 18.917 30.441 1.00 30.51 85 ILE B N 1
ATOM 2540 C CA . ILE B 1 109 ? -14.291 20.165 29.725 1.00 28.54 85 ILE B CA 1
ATOM 2541 C C . ILE B 1 109 ? -13.716 21.311 30.569 1.00 27.87 85 ILE B C 1
ATOM 2542 O O . ILE B 1 109 ? -13.309 22.317 30.015 1.00 24.42 85 ILE B O 1
ATOM 2547 N N . ASP B 1 110 ? -13.674 21.174 31.891 1.00 30.41 86 ASP B N 1
ATOM 2548 C CA . ASP B 1 110 ? -13.072 22.227 32.742 1.00 32.03 86 ASP B CA 1
ATOM 2549 C C . ASP B 1 110 ? -11.560 22.363 32.524 1.00 31.20 86 ASP B C 1
ATOM 2550 O O . ASP B 1 110 ? -10.930 23.244 33.092 1.00 33.75 86 ASP B O 1
ATOM 2555 N N . GLU B 1 111 ? -10.968 21.478 31.733 1.00 30.22 87 GLU B N 1
ATOM 2556 C CA . GLU B 1 111 ? -9.542 21.561 31.456 1.00 30.66 87 GLU B CA 1
ATOM 2557 C C . GLU B 1 111 ? -9.283 22.131 30.050 1.00 28.23 87 GLU B C 1
ATOM 2558 O O . GLU B 1 111 ? -8.158 22.149 29.581 1.00 27.86 87 GLU B O 1
ATOM 2564 N N . ILE B 1 112 ? -10.334 22.619 29.403 1.00 26.60 88 ILE B N 1
ATOM 2565 C CA . ILE B 1 112 ? -10.226 23.281 28.097 1.00 26.26 88 ILE B CA 1
ATOM 2566 C C . ILE B 1 112 ? -9.646 24.717 28.259 1.00 27.66 88 ILE B C 1
ATOM 2567 O O . ILE B 1 112 ? -9.985 25.414 29.219 1.00 25.50 88 ILE B O 1
ATOM 2572 N N . THR B 1 113 ? -8.759 25.133 27.341 1.00 27.81 89 THR B N 1
ATOM 2573 C CA . THR B 1 113 ? -8.158 26.477 27.362 1.00 29.16 89 THR B CA 1
ATOM 2574 C C . THR B 1 113 ? -8.231 27.105 25.974 1.00 29.42 89 THR B C 1
ATOM 2575 O O . THR B 1 113 ? -8.734 26.492 25.029 1.00 27.62 89 THR B O 1
ATOM 2579 N N . SER B 1 114 ? -7.701 28.324 25.852 1.00 29.80 90 SER B N 1
ATOM 2580 C CA . SER B 1 114 ? -7.665 29.031 24.572 1.00 29.58 90 SER B CA 1
ATOM 2581 C C . SER B 1 114 ? -6.949 28.237 23.472 1.00 29.59 90 SER B C 1
ATOM 2582 O O . SER B 1 114 ? -7.205 28.447 22.291 1.00 31.89 90 SER B O 1
ATOM 2585 N N . ASN B 1 115 ? -6.074 27.321 23.859 1.00 29.84 91 ASN B N 1
ATOM 2586 C CA . ASN B 1 115 ? -5.343 26.502 22.902 1.00 30.09 91 ASN B CA 1
ATOM 2587 C C . ASN B 1 115 ? -6.221 25.514 22.174 1.00 29.08 91 ASN B C 1
ATOM 2588 O O . ASN B 1 115 ? -5.821 24.954 21.174 1.00 29.15 91 ASN B O 1
ATOM 2593 N N . ASP B 1 116 ? -7.434 25.317 22.670 1.00 28.28 92 ASP B N 1
ATOM 2594 C CA . ASP B 1 116 ? -8.341 24.352 22.087 1.00 26.81 92 ASP B CA 1
ATOM 2595 C C . ASP B 1 116 ? -9.277 24.964 21.039 1.00 25.93 92 ASP B C 1
ATOM 2596 O O . ASP B 1 116 ? -10.153 24.267 20.508 1.00 24.09 92 ASP B O 1
ATOM 2601 N N . ILE B 1 117 ? -9.109 26.256 20.753 1.00 25.09 93 ILE B N 1
ATOM 2602 C CA . ILE B 1 117 ? -9.885 26.875 19.692 1.00 25.48 93 ILE B CA 1
ATOM 2603 C C . ILE B 1 117 ? -9.324 26.312 18.382 1.00 25.13 93 ILE B C 1
ATOM 2604 O O . ILE B 1 117 ? -8.124 26.350 18.149 1.00 25.47 93 ILE B O 1
ATOM 2609 N N . LEU B 1 118 ? -10.180 25.781 17.527 1.00 26.24 94 LEU B N 1
ATOM 2610 C CA . LEU B 1 118 ? -9.694 25.222 16.263 1.00 27.88 94 LEU B CA 1
ATOM 2611 C C . LEU B 1 118 ? -9.021 26.302 15.409 1.00 28.37 94 LEU B C 1
ATOM 2612 O O . LEU B 1 118 ? -9.471 27.448 15.403 1.00 26.88 94 LEU B O 1
ATOM 2617 N N . PRO B 1 119 ? -7.938 25.936 14.695 1.00 29.88 95 PRO B N 1
ATOM 2618 C CA . PRO B 1 119 ? -7.193 26.920 13.877 1.00 31.81 95 PRO B CA 1
ATOM 2619 C C . PRO B 1 119 ? -8.078 27.701 12.903 1.00 32.29 95 PRO B C 1
ATOM 2620 O O . PRO B 1 119 ? -8.970 27.105 12.271 1.00 31.60 95 PRO B O 1
ATOM 2624 N N . GLY B 1 120 ? -7.841 29.021 12.814 1.00 32.47 96 GLY B N 1
ATOM 2625 C CA . GLY B 1 120 ? -8.584 29.916 11.919 1.00 31.36 96 GLY B CA 1
ATOM 2626 C C . GLY B 1 120 ? -9.817 30.576 12.519 1.00 30.70 96 GLY B C 1
ATOM 2627 O O . GLY B 1 120 ? -10.183 31.690 12.142 1.00 32.49 96 GLY B O 1
ATOM 2628 N N . ILE B 1 121 ? -10.451 29.906 13.469 1.00 30.30 97 ILE B N 1
ATOM 2629 C CA . ILE B 1 121 ? -11.680 30.409 14.086 1.00 29.12 97 ILE B CA 1
ATOM 2630 C C . ILE B 1 121 ? -11.546 31.817 14.680 1.00 28.88 97 ILE B C 1
ATOM 2631 O O . ILE B 1 121 ? -12.318 32.693 14.334 1.00 27.51 97 ILE B O 1
ATOM 2636 N N . GLU B 1 122 ? -10.573 32.038 15.554 1.00 29.86 98 GLU B N 1
ATOM 2637 C CA . GLU B 1 122 ? -10.374 33.376 16.140 1.00 31.79 98 GLU B CA 1
ATOM 2638 C C . GLU B 1 122 ? -10.268 34.447 15.075 1.00 31.22 98 GLU B C 1
ATOM 2639 O O . GLU B 1 122 ? -10.977 35.439 15.113 1.00 32.60 98 GLU B O 1
ATOM 2645 N N . SER B 1 123 ? -9.364 34.242 14.129 1.00 30.90 99 SER B N 1
ATOM 2646 C CA . SER B 1 123 ? -9.196 35.162 13.016 1.00 29.59 99 SER B CA 1
ATOM 2647 C C . SER B 1 123 ? -10.544 35.415 12.306 1.00 27.94 99 SER B C 1
ATOM 2648 O O . SER B 1 123 ? -10.869 36.562 11.987 1.00 29.63 99 SER B O 1
ATOM 2651 N N . LEU B 1 124 ? -11.331 34.363 12.082 1.00 24.32 100 LEU B N 1
ATOM 2652 C CA . LEU B 1 124 ? -12.637 34.506 11.414 1.00 22.82 100 LEU B CA 1
ATOM 2653 C C . LEU B 1 124 ? -13.585 35.360 12.240 1.00 24.19 100 LEU B C 1
ATOM 2654 O O . LEU B 1 124 ? -14.287 36.227 11.701 1.00 22.37 100 LEU B O 1
ATOM 2659 N N . LEU B 1 125 ? -13.621 35.101 13.547 1.00 24.51 101 LEU B N 1
ATOM 2660 C CA . LEU B 1 125 ? -14.467 35.874 14.436 1.00 26.14 101 LEU B CA 1
ATOM 2661 C C . LEU B 1 125 ? -14.116 37.363 14.334 1.00 28.53 101 LEU B C 1
ATOM 2662 O O . LEU B 1 125 ? -14.993 38.196 14.082 1.00 28.59 101 LEU B O 1
ATOM 2667 N N . ILE B 1 126 ? -12.830 37.684 14.469 1.00 30.98 102 ILE B N 1
ATOM 2668 C CA . ILE B 1 126 ? -12.372 39.072 14.404 1.00 33.06 102 ILE B CA 1
ATOM 2669 C C . ILE B 1 126 ? -12.822 39.752 13.102 1.00 34.17 102 ILE B C 1
ATOM 2670 O O . ILE B 1 126 ? -13.385 40.834 13.137 1.00 35.77 102 ILE B O 1
ATOM 2675 N N . ASP B 1 127 ? -12.569 39.114 11.961 1.00 34.28 103 ASP B N 1
ATOM 2676 C CA . ASP B 1 127 ? -12.937 39.692 10.665 1.00 35.31 103 ASP B CA 1
ATOM 2677 C C . ASP B 1 127 ? -14.454 39.881 10.529 1.00 33.65 103 ASP B C 1
ATOM 2678 O O . ASP B 1 127 ? -14.921 40.886 9.990 1.00 35.39 103 ASP B O 1
ATOM 2683 N N . VAL B 1 128 ? -15.228 38.922 11.012 1.00 31.19 104 VAL B N 1
ATOM 2684 C CA . VAL B 1 128 ? -16.672 39.052 10.936 1.00 30.85 104 VAL B CA 1
ATOM 2685 C C . VAL B 1 128 ? -17.099 40.284 11.730 1.00 32.75 104 VAL B C 1
ATOM 2686 O O . VAL B 1 128 ? -17.926 41.066 11.261 1.00 33.14 104 VAL B O 1
ATOM 2690 N N . LYS B 1 129 ? -16.512 40.460 12.915 1.00 32.75 105 LYS B N 1
ATOM 2691 C CA . LYS B 1 129 ? -16.825 41.604 13.764 1.00 35.59 105 LYS B CA 1
ATOM 2692 C C . LYS B 1 129 ? -16.452 42.887 12.985 1.00 36.63 105 LYS B C 1
ATOM 2693 O O . LYS B 1 129 ? -17.265 43.812 12.868 1.00 35.36 105 LYS B O 1
ATOM 2699 N N . SER B 1 130 ? -15.248 42.887 12.403 1.00 37.50 106 SER B N 1
ATOM 2700 C CA . SER B 1 130 ? -14.735 44.014 11.603 1.00 39.92 106 SER B CA 1
ATOM 2701 C C . SER B 1 130 ? -15.691 44.457 10.517 1.00 39.58 106 SER B C 1
ATOM 2702 O O . SER B 1 130 ? -15.888 45.642 10.339 1.00 40.29 106 SER B O 1
ATOM 2705 N N . ASN B 1 131 ? -16.271 43.514 9.779 1.00 38.44 107 ASN B N 1
ATOM 2706 C CA . ASN B 1 131 ? -17.220 43.876 8.722 1.00 39.40 107 ASN B CA 1
ATOM 2707 C C . ASN B 1 131 ? -18.643 44.109 9.237 1.00 38.79 107 ASN B C 1
ATOM 2708 O O . ASN B 1 131 ? -19.606 43.976 8.482 1.00 38.86 107 ASN B O 1
ATOM 2713 N N . ASN B 1 132 ? -18.749 44.487 10.515 1.00 38.62 108 ASN B N 1
ATOM 2714 C CA . ASN B 1 132 ? -20.024 44.753 11.201 1.00 39.02 108 ASN B CA 1
ATOM 2715 C C . ASN B 1 132 ? -21.068 43.666 10.990 1.00 36.59 108 ASN B C 1
ATOM 2716 O O . ASN B 1 132 ? -22.229 43.938 10.693 1.00 35.80 108 ASN B O 1
ATOM 2721 N N . ILE B 1 133 ? -20.637 42.420 11.144 1.00 35.16 109 ILE B N 1
ATOM 2722 C CA . ILE B 1 133 ? -21.530 41.294 10.985 1.00 33.07 109 ILE B CA 1
ATOM 2723 C C . ILE B 1 133 ? -21.740 40.684 12.351 1.00 32.00 109 ILE B C 1
ATOM 2724 O O . ILE B 1 133 ? -20.822 40.641 13.164 1.00 31.75 109 ILE B O 1
ATOM 2729 N N . LYS B 1 134 ? -22.964 40.242 12.611 1.00 32.53 110 LYS B N 1
ATOM 2730 C CA . LYS B 1 134 ? -23.315 39.643 13.906 1.00 32.09 110 LYS B CA 1
ATOM 2731 C C . LYS B 1 134 ? -22.874 38.185 14.008 1.00 29.58 110 LYS B C 1
ATOM 2732 O O . LYS B 1 134 ? -22.838 37.464 13.022 1.00 26.31 110 LYS B O 1
ATOM 2738 N N . ILE B 1 135 ? -22.566 37.767 15.234 1.00 28.98 111 ILE B N 1
ATOM 2739 C CA . ILE B 1 135 ? -22.113 36.421 15.523 1.00 26.79 111 ILE B CA 1
ATOM 2740 C C . ILE B 1 135 ? -23.057 35.702 16.484 1.00 24.89 111 ILE B C 1
ATOM 2741 O O . ILE B 1 135 ? -23.378 36.217 17.557 1.00 26.74 111 ILE B O 1
ATOM 2746 N N . GLY B 1 136 ? -23.458 34.492 16.110 1.00 22.80 112 GLY B N 1
ATOM 2747 C CA . GLY B 1 136 ? -24.347 33.679 16.924 1.00 22.06 112 GLY B CA 1
ATOM 2748 C C . GLY B 1 136 ? -23.860 32.253 17.065 1.00 21.96 112 GLY B C 1
ATOM 2749 O O . GLY B 1 136 ? -23.001 31.782 16.292 1.00 19.89 112 GLY B O 1
ATOM 2750 N N . LEU B 1 137 ? -24.405 31.567 18.065 1.00 21.19 113 LEU B N 1
ATOM 2751 C CA . LEU B 1 137 ? -24.089 30.170 18.310 1.00 21.77 113 LEU B CA 1
ATOM 2752 C C . LEU B 1 137 ? -25.419 29.445 18.339 1.00 23.51 113 LEU B C 1
ATOM 2753 O O . LEU B 1 137 ? -26.346 29.865 19.054 1.00 25.49 113 LEU B O 1
ATOM 2758 N N . SER B 1 138 ? -25.540 28.402 17.525 1.00 23.88 114 SER B N 1
ATOM 2759 C CA . SER B 1 138 ? -26.733 27.548 17.524 1.00 25.21 114 SER B CA 1
ATOM 2760 C C . SER B 1 138 ? -26.277 26.113 17.814 1.00 25.72 114 SER B C 1
ATOM 2761 O O . SER B 1 138 ? -26.250 25.267 16.929 1.00 25.67 114 SER B O 1
ATOM 2764 N N . SER B 1 139 ? -25.901 25.875 19.067 1.00 25.21 115 SER B N 1
ATOM 2765 C CA . SER B 1 139 ? -25.448 24.562 19.537 1.00 24.84 115 SER B CA 1
ATOM 2766 C C . SER B 1 139 ? -26.575 23.869 20.271 1.00 25.89 115 SER B C 1
ATOM 2767 O O . SER B 1 139 ? -27.406 24.527 20.911 1.00 28.79 115 SER B O 1
ATOM 2770 N N . ALA B 1 140 ? -26.609 22.542 20.190 1.00 25.06 116 ALA B N 1
ATOM 2771 C CA . ALA B 1 140 ? -27.641 21.762 20.875 1.00 25.13 116 ALA B CA 1
ATOM 2772 C C . ALA B 1 140 ? -27.283 21.501 22.341 1.00 24.58 116 ALA B C 1
ATOM 2773 O O . ALA B 1 140 ? -28.085 20.971 23.093 1.00 26.38 116 ALA B O 1
ATOM 2775 N N . SER B 1 141 ? -26.084 21.903 22.740 1.00 25.96 117 SER B N 1
ATOM 2776 C CA . SER B 1 141 ? -25.565 21.683 24.097 1.00 26.45 117 SER B CA 1
ATOM 2777 C C . SER B 1 141 ? -25.832 22.830 25.033 1.00 28.32 117 SER B C 1
ATOM 2778 O O . SER B 1 141 ? -25.576 23.984 24.684 1.00 30.70 117 SER B O 1
ATOM 2781 N N . LYS B 1 142 ? -26.307 22.505 26.236 1.00 29.84 118 LYS B N 1
ATOM 2782 C CA . LYS B 1 142 ? -26.571 23.497 27.265 1.00 31.26 118 LYS B CA 1
ATOM 2783 C C . LYS B 1 142 ? -25.291 23.872 28.018 1.00 30.81 118 LYS B C 1
ATOM 2784 O O . LYS B 1 142 ? -25.337 24.647 28.962 1.00 31.11 118 LYS B O 1
ATOM 2790 N N . ASN B 1 143 ? -24.162 23.304 27.593 1.00 29.28 119 ASN B N 1
ATOM 2791 C CA . ASN B 1 143 ? -22.859 23.588 28.176 1.00 28.43 119 ASN B CA 1
ATOM 2792 C C . ASN B 1 143 ? -21.998 24.458 27.270 1.00 27.10 119 ASN B C 1
ATOM 2793 O O . ASN B 1 143 ? -20.834 24.681 27.567 1.00 27.21 119 ASN B O 1
ATOM 2798 N N . ALA B 1 144 ? -22.576 24.951 26.175 1.00 26.54 120 ALA B N 1
ATOM 2799 C CA . ALA B 1 144 ? -21.853 25.764 25.201 1.00 25.69 120 ALA B CA 1
ATOM 2800 C C . ALA B 1 144 ? -21.147 26.963 25.827 1.00 25.98 120 ALA B C 1
ATOM 2801 O O . ALA B 1 144 ? -19.973 27.202 25.552 1.00 25.30 120 ALA B O 1
ATOM 2803 N N . ILE B 1 145 ? -21.854 27.704 26.676 1.00 27.53 121 ILE B N 1
ATOM 2804 C CA . ILE B 1 145 ? -21.281 28.900 27.316 1.00 28.32 121 ILE B CA 1
ATOM 2805 C C . ILE B 1 145 ? -20.093 28.556 28.222 1.00 28.22 121 ILE B C 1
ATOM 2806 O O . ILE B 1 145 ? -19.137 29.326 28.302 1.00 29.51 121 ILE B O 1
ATOM 2811 N N . ASN B 1 146 ? -20.156 27.420 28.920 1.00 27.60 122 ASN B N 1
ATOM 2812 C CA . ASN B 1 146 ? -19.042 27.001 29.761 1.00 26.69 122 ASN B CA 1
ATOM 2813 C C . ASN B 1 146 ? -17.840 26.756 28.853 1.00 24.97 122 ASN B C 1
ATOM 2814 O O . ASN B 1 146 ? -16.737 27.181 29.156 1.00 23.14 122 ASN B O 1
ATOM 2819 N N . VAL B 1 147 ? -18.070 26.063 27.734 1.00 23.37 123 VAL B N 1
ATOM 2820 C CA . VAL B 1 147 ? -17.010 25.790 26.777 1.00 23.12 123 VAL B CA 1
ATOM 2821 C C . VAL B 1 147 ? -16.451 27.098 26.200 1.00 25.10 123 VAL B C 1
ATOM 2822 O O . VAL B 1 147 ? -15.232 27.255 26.113 1.00 25.51 123 VAL B O 1
ATOM 2826 N N . LEU B 1 148 ? -17.326 28.043 25.835 1.00 25.18 124 LEU B N 1
ATOM 2827 C CA . LEU B 1 148 ? -16.852 29.321 25.309 1.00 26.32 124 LEU B CA 1
ATOM 2828 C C . LEU B 1 148 ? -16.065 30.079 26.381 1.00 27.05 124 LEU B C 1
ATOM 2829 O O . LEU B 1 148 ? -15.086 30.735 26.050 1.00 28.93 124 LEU B O 1
ATOM 2834 N N . ASN B 1 149 ? -16.487 29.990 27.648 1.00 27.98 125 ASN B N 1
ATOM 2835 C CA . ASN B 1 149 ? -15.767 30.650 28.756 1.00 29.89 125 ASN B CA 1
ATOM 2836 C C . ASN B 1 149 ? -14.340 30.125 28.836 1.00 29.61 125 ASN B C 1
ATOM 2837 O O . ASN B 1 149 ? -13.380 30.899 28.819 1.00 29.82 125 ASN B O 1
ATOM 2842 N N . HIS B 1 150 ? -14.205 28.802 28.913 1.00 29.03 126 HIS B N 1
ATOM 2843 C CA . HIS B 1 150 ? -12.886 28.170 29.002 1.00 29.83 126 HIS B CA 1
ATOM 2844 C C . HIS B 1 150 ? -11.996 28.498 27.799 1.00 28.29 126 HIS B C 1
ATOM 2845 O O . HIS B 1 150 ? -10.788 28.653 27.952 1.00 28.57 126 HIS B O 1
ATOM 2852 N N . LEU B 1 151 ? -12.595 28.636 26.618 1.00 26.01 127 LEU B N 1
ATOM 2853 C CA . LEU B 1 151 ? -11.829 28.983 25.418 1.00 25.02 127 LEU B CA 1
ATOM 2854 C C . LEU B 1 151 ? -11.477 30.476 25.392 1.00 25.50 127 LEU B C 1
ATOM 2855 O O . LEU B 1 151 ? -10.649 30.900 24.587 1.00 25.27 127 LEU B O 1
ATOM 2860 N N . GLY B 1 152 ? -12.131 31.260 26.253 1.00 25.96 128 GLY B N 1
ATOM 2861 C CA . GLY B 1 152 ? -11.898 32.706 26.357 1.00 27.18 128 GLY B CA 1
ATOM 2862 C C . GLY B 1 152 ? -12.594 33.580 25.326 1.00 26.65 128 GLY B C 1
ATOM 2863 O O . GLY B 1 152 ? -12.231 34.739 25.169 1.00 26.88 128 GLY B O 1
ATOM 2864 N N . ILE B 1 153 ? -13.621 33.055 24.653 1.00 27.19 129 ILE B N 1
ATOM 2865 C CA . ILE B 1 153 ? -14.296 33.809 23.590 1.00 26.96 129 ILE B CA 1
ATOM 2866 C C . ILE B 1 153 ? -15.810 34.025 23.743 1.00 27.29 129 ILE B C 1
ATOM 2867 O O . ILE B 1 153 ? -16.497 34.269 22.743 1.00 28.49 129 ILE B O 1
ATOM 2872 N N . SER B 1 154 ? -16.336 33.944 24.964 1.00 26.76 130 SER B N 1
ATOM 2873 C CA . SER B 1 154 ? -17.769 34.177 25.188 1.00 28.40 130 SER B CA 1
ATOM 2874 C C . SER B 1 154 ? -18.238 35.495 24.588 1.00 29.48 130 SER B C 1
ATOM 2875 O O . SER B 1 154 ? -19.276 35.554 23.927 1.00 30.68 130 SER B O 1
ATOM 2878 N N . ASP B 1 155 ? -17.441 36.537 24.796 1.00 29.97 131 ASP B N 1
ATOM 2879 C CA . ASP B 1 155 ? -17.791 37.877 24.365 1.00 32.13 131 ASP B CA 1
ATOM 2880 C C . ASP B 1 155 ? -17.757 38.145 22.833 1.00 30.52 131 ASP B C 1
ATOM 2881 O O . ASP B 1 155 ? -18.113 39.226 22.408 1.00 30.64 131 ASP B O 1
ATOM 2886 N N . LYS B 1 156 ? -17.344 37.189 22.012 1.00 30.37 132 LYS B N 1
ATOM 2887 C CA . LYS B 1 156 ? -17.384 37.401 20.546 1.00 30.99 132 LYS B CA 1
ATOM 2888 C C . LYS B 1 156 ? -18.788 37.037 20.016 1.00 30.53 132 LYS B C 1
ATOM 2889 O O . LYS B 1 156 ? -19.132 37.324 18.865 1.00 30.53 132 LYS B O 1
ATOM 2895 N N . PHE B 1 157 ? -19.582 36.385 20.859 1.00 29.38 133 PHE B N 1
ATOM 2896 C CA . PHE B 1 157 ? -20.916 35.939 20.478 1.00 28.56 133 PHE B CA 1
ATOM 2897 C C . PHE B 1 157 ? -21.986 36.918 20.944 1.00 29.27 133 PHE B C 1
ATOM 2898 O O . PHE B 1 157 ? -22.038 37.299 22.099 1.00 29.95 133 PHE B O 1
ATOM 2906 N N . ASP B 1 158 ? -22.808 37.347 19.996 1.00 30.46 134 ASP B N 1
ATOM 2907 C CA . ASP B 1 158 ? -23.861 38.318 20.259 1.00 32.05 134 ASP B CA 1
ATOM 2908 C C . ASP B 1 158 ? -25.097 37.622 20.785 1.00 30.53 134 ASP B C 1
ATOM 2909 O O . ASP B 1 158 ? -25.898 38.217 21.491 1.00 30.87 134 ASP B O 1
ATOM 2914 N N . PHE B 1 159 ? -25.254 36.353 20.439 1.00 29.02 135 PHE B N 1
ATOM 2915 C CA . PHE B 1 159 ? -26.410 35.598 20.899 1.00 29.01 135 PHE B CA 1
ATOM 2916 C C . PHE B 1 159 ? -26.124 34.109 20.842 1.00 26.86 135 PHE B C 1
ATOM 2917 O O . PHE B 1 159 ? -25.505 33.618 19.895 1.00 28.06 135 PHE B O 1
ATOM 2925 N N . ILE B 1 160 ? -26.575 33.400 21.874 1.00 26.15 136 ILE B N 1
ATOM 2926 C CA . ILE B 1 160 ? -26.398 31.950 21.986 1.00 23.83 136 ILE B CA 1
ATOM 2927 C C . ILE B 1 160 ? -27.778 31.327 22.121 1.00 24.47 136 ILE B C 1
ATOM 2928 O O . ILE B 1 160 ? -28.474 31.566 23.106 1.00 24.27 136 ILE B O 1
ATOM 2933 N N . ALA B 1 161 ? -28.189 30.547 21.122 1.00 25.40 137 ALA B N 1
ATOM 2934 C CA . ALA B 1 161 ? -29.510 29.906 21.156 1.00 26.60 137 ALA B CA 1
ATOM 2935 C C . ALA B 1 161 ? -29.598 29.050 22.405 1.00 27.09 137 ALA B C 1
ATOM 2936 O O . ALA B 1 161 ? -28.632 28.390 22.776 1.00 30.24 137 ALA B O 1
ATOM 2938 N N . ASP B 1 162 ? -30.742 29.081 23.068 1.00 29.01 138 ASP B N 1
ATOM 2939 C CA . ASP B 1 162 ? -30.928 28.313 24.288 1.00 29.90 138 ASP B CA 1
ATOM 2940 C C . ASP B 1 162 ? -31.369 26.900 23.925 1.00 30.96 138 ASP B C 1
ATOM 2941 O O . ASP B 1 162 ? -32.502 26.683 23.465 1.00 30.22 138 ASP B O 1
ATOM 2946 N N . ALA B 1 163 ? -30.451 25.950 24.115 1.00 31.08 139 ALA B N 1
ATOM 2947 C CA . ALA B 1 163 ? -30.701 24.534 23.822 1.00 31.81 139 ALA B CA 1
ATOM 2948 C C . ALA B 1 163 ? -31.895 24.001 24.596 1.00 32.86 139 ALA B C 1
ATOM 2949 O O . ALA B 1 163 ? -32.632 23.162 24.091 1.00 34.21 139 ALA B O 1
ATOM 2951 N N . GLY B 1 164 ? -32.079 24.491 25.819 1.00 34.47 140 GLY B N 1
ATOM 2952 C CA . GLY B 1 164 ? -33.196 24.071 26.669 1.00 36.43 140 GLY B CA 1
ATOM 2953 C C . GLY B 1 164 ? -34.562 24.428 26.100 1.00 38.68 140 GLY B C 1
ATOM 2954 O O . GLY B 1 164 ? -35.536 23.714 26.346 1.00 39.36 140 GLY B O 1
ATOM 2955 N N . LYS B 1 165 ? -34.642 25.536 25.355 1.00 38.95 141 LYS B N 1
ATOM 2956 C CA . LYS B 1 165 ? -35.907 25.971 24.743 1.00 41.04 141 LYS B CA 1
ATOM 2957 C C . LYS B 1 165 ? -36.096 25.393 23.335 1.00 40.52 141 LYS B C 1
ATOM 2958 O O . LYS B 1 165 ? -37.137 25.613 22.704 1.00 41.60 141 LYS B O 1
ATOM 2964 N N . CYS B 1 166 ? -35.096 24.681 22.823 1.00 38.79 142 CYS B N 1
ATOM 2965 C CA . CYS B 1 166 ? -35.229 24.084 21.503 1.00 38.39 142 CYS B CA 1
ATOM 2966 C C . CYS B 1 166 ? -35.986 22.766 21.620 1.00 38.60 142 CYS B C 1
ATOM 2967 O O . CYS B 1 166 ? -35.598 21.882 22.383 1.00 37.65 142 CYS B O 1
ATOM 2970 N N A LYS B 1 167 ? -37.080 22.641 20.871 0.50 38.86 143 LYS B N 1
ATOM 2971 N N B LYS B 1 167 ? -37.062 22.651 20.845 0.50 39.11 143 LYS B N 1
ATOM 2972 C CA A LYS B 1 167 ? -37.903 21.433 20.903 0.50 39.32 143 LYS B CA 1
ATOM 2973 C CA B LYS B 1 167 ? -37.924 21.480 20.860 0.50 39.80 143 LYS B CA 1
ATOM 2974 C C A LYS B 1 167 ? -37.540 20.408 19.825 0.50 38.46 143 LYS B C 1
ATOM 2975 C C B LYS B 1 167 ? -37.499 20.414 19.851 0.50 38.71 143 LYS B C 1
ATOM 2976 O O A LYS B 1 167 ? -37.898 19.235 19.949 0.50 39.07 143 LYS B O 1
ATOM 2977 O O B LYS B 1 167 ? -37.756 19.225 20.055 0.50 39.36 143 LYS B O 1
ATOM 2988 N N . ASN B 1 168 ? -36.852 20.840 18.768 1.00 36.77 144 ASN B N 1
ATOM 2989 C CA . ASN B 1 168 ? -36.486 19.930 17.669 1.00 35.17 144 ASN B CA 1
ATOM 2990 C C . ASN B 1 168 ? -35.015 19.884 17.331 1.00 32.75 144 ASN B C 1
ATOM 2991 O O . ASN B 1 168 ? -34.440 20.894 16.938 1.00 32.04 144 ASN B O 1
ATOM 2996 N N . ASN B 1 169 ? -34.426 18.697 17.482 1.00 30.61 145 ASN B N 1
ATOM 2997 C CA . ASN B 1 169 ? -33.036 18.458 17.132 1.00 30.01 145 ASN B CA 1
ATOM 2998 C C . ASN B 1 169 ? -32.772 18.562 15.645 1.00 28.98 145 ASN B C 1
ATOM 2999 O O . ASN B 1 169 ? -33.671 18.407 14.826 1.00 26.02 145 ASN B O 1
ATOM 3004 N N . LYS B 1 170 ? -31.515 18.824 15.312 1.00 29.00 146 LYS B N 1
ATOM 3005 C CA . LYS B 1 170 ? -31.082 18.856 13.920 1.00 29.40 146 LYS B CA 1
ATOM 3006 C C . LYS B 1 170 ? -31.413 17.440 13.431 1.00 29.87 146 LYS B C 1
ATOM 3007 O O . LYS B 1 170 ? -31.362 16.502 14.230 1.00 32.02 146 LYS B O 1
ATOM 3013 N N . PRO B 1 1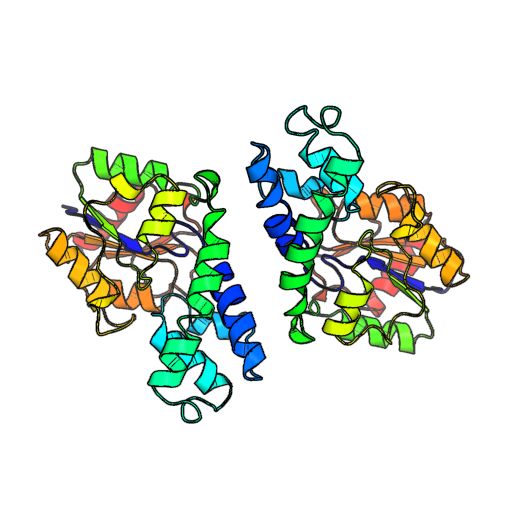71 ? -31.724 17.253 12.136 1.00 30.80 147 PRO B N 1
ATOM 3014 C CA . PRO B 1 171 ? -31.740 18.194 11.010 1.00 30.47 147 PRO B CA 1
ATOM 3015 C C . PRO B 1 171 ? -32.831 19.272 11.003 1.00 30.57 147 PRO B C 1
ATOM 3016 O O . PRO B 1 171 ? -32.863 20.072 10.069 1.00 29.68 147 PRO B O 1
ATOM 3020 N N . HIS B 1 172 ? -33.717 19.292 11.996 1.00 30.09 148 HIS B N 1
ATOM 3021 C CA . HIS B 1 172 ? -34.741 20.323 12.048 1.00 31.04 148 HIS B CA 1
ATOM 3022 C C . HIS B 1 172 ? -34.023 21.660 12.243 1.00 30.34 148 HIS B C 1
ATOM 3023 O O . HIS B 1 172 ? -33.122 21.766 13.083 1.00 30.96 148 HIS B O 1
ATOM 3030 N N . PRO B 1 173 ? -34.426 22.693 11.489 1.00 31.44 149 PRO B N 1
ATOM 3031 C CA . PRO B 1 173 ? -33.751 24.000 11.523 1.00 30.15 149 PRO B CA 1
ATOM 3032 C C . PRO B 1 173 ? -34.014 24.897 12.735 1.00 30.03 149 PRO B C 1
ATOM 3033 O O . PRO B 1 173 ? -33.458 26.000 12.805 1.00 27.69 149 PRO B O 1
ATOM 3037 N N . GLU B 1 174 ? -34.815 24.440 13.689 1.00 31.11 150 GLU B N 1
ATOM 3038 C CA . GLU B 1 174 ? -35.190 25.290 14.823 1.00 32.24 150 GLU B CA 1
ATOM 3039 C C . GLU B 1 174 ? -34.032 26.039 15.478 1.00 31.60 150 GLU B C 1
ATOM 3040 O O . GLU B 1 174 ? -34.080 27.267 15.580 1.00 32.91 150 GLU B O 1
ATOM 3046 N N . ILE B 1 175 ? -32.998 25.309 15.907 1.00 31.68 151 ILE B N 1
ATOM 3047 C CA . ILE B 1 175 ? -31.860 25.910 16.629 1.00 30.15 151 ILE B CA 1
ATOM 3048 C C . ILE B 1 175 ? -31.195 27.047 15.841 1.00 28.94 151 ILE B C 1
ATOM 3049 O O . ILE B 1 175 ? -30.722 28.029 16.420 1.00 29.54 151 ILE B O 1
ATOM 3054 N N . PHE B 1 176 ? -31.150 26.925 14.524 1.00 28.38 152 PHE B N 1
ATOM 3055 C CA . PHE B 1 176 ? -30.565 27.988 13.711 1.00 26.54 152 PHE B CA 1
ATOM 3056 C C . PHE B 1 176 ? -31.545 29.126 13.581 1.00 27.21 152 PHE B C 1
ATOM 3057 O O . PHE B 1 176 ? -31.152 30.289 13.598 1.00 26.94 152 PHE B O 1
ATOM 3065 N N . LEU B 1 177 ? -32.826 28.794 13.478 1.00 29.10 153 LEU B N 1
ATOM 3066 C CA . LEU B 1 177 ? -33.857 29.816 13.409 1.00 30.84 153 LEU B CA 1
ATOM 3067 C C . LEU B 1 177 ? -33.927 30.626 14.718 1.00 31.01 153 LEU B C 1
ATOM 3068 O O . LEU B 1 177 ? -34.175 31.823 14.682 1.00 31.11 153 LEU B O 1
ATOM 3073 N N . MET B 1 178 ? -33.686 29.982 15.860 1.00 31.62 154 MET B N 1
ATOM 3074 C CA . MET B 1 178 ? -33.701 30.691 17.161 1.00 32.16 154 MET B CA 1
ATOM 3075 C C . MET B 1 178 ? -32.608 31.769 17.247 1.00 31.24 154 MET B C 1
ATOM 3076 O O . MET B 1 178 ? -32.785 32.795 17.908 1.00 32.02 154 MET B O 1
ATOM 3081 N N . SER B 1 179 ? -31.471 31.512 16.607 1.00 28.96 155 SER B N 1
ATOM 3082 C CA . SER B 1 179 ? -30.380 32.466 16.593 1.00 29.22 155 SER B CA 1
ATOM 3083 C C . SER B 1 179 ? -30.670 33.623 15.637 1.00 29.89 155 SER B C 1
ATOM 3084 O O . SER B 1 179 ? -30.319 34.760 15.929 1.00 30.52 155 SER B O 1
ATOM 3087 N N . ALA B 1 180 ? -31.320 33.337 14.510 1.00 29.63 156 ALA B N 1
ATOM 3088 C CA . ALA B 1 180 ? -31.705 34.392 13.578 1.00 31.29 156 ALA B CA 1
ATOM 3089 C C . ALA B 1 180 ? -32.609 35.388 14.311 1.00 31.90 156 ALA B C 1
ATOM 3090 O O . ALA B 1 180 ? -32.443 36.596 14.178 1.00 32.74 156 ALA B O 1
ATOM 3092 N N . LYS B 1 181 ? -33.544 34.861 15.106 1.00 32.84 157 LYS B N 1
ATOM 3093 C CA . LYS B 1 181 ? -34.462 35.691 15.875 1.00 34.12 157 LYS B CA 1
ATOM 3094 C C . LYS B 1 181 ? -33.762 36.444 16.994 1.00 33.83 157 LYS B C 1
ATOM 3095 O O . LYS B 1 181 ? -33.921 37.654 17.114 1.00 34.91 157 LYS B O 1
ATOM 3101 N N . GLY B 1 182 ? -32.976 35.736 17.799 1.00 32.70 158 GLY B N 1
ATOM 3102 C CA . GLY B 1 182 ? -32.248 36.363 18.907 1.00 32.72 158 GLY B CA 1
ATOM 3103 C C . GLY B 1 182 ? -31.319 37.468 18.449 1.00 32.31 158 GLY B C 1
ATOM 3104 O O . GLY B 1 182 ? -30.995 38.362 19.222 1.00 33.29 158 GLY B O 1
ATOM 3105 N N . LEU B 1 183 ? -30.878 37.388 17.191 1.00 31.53 159 LEU B N 1
ATOM 3106 C CA . LEU B 1 183 ? -29.998 38.398 16.584 1.00 31.04 159 LEU B CA 1
ATOM 3107 C C . LEU B 1 183 ? -30.766 39.470 15.790 1.00 32.50 159 LEU B C 1
ATOM 3108 O O . LEU B 1 183 ? -30.185 40.476 15.395 1.00 31.76 159 LEU B O 1
ATOM 3113 N N A ASN B 1 184 ? -32.060 39.236 15.565 0.50 33.80 160 ASN B N 1
ATOM 3114 N N B ASN B 1 184 ? -32.063 39.257 15.571 0.50 33.74 160 ASN B N 1
ATOM 3115 C CA A ASN B 1 184 ? -32.914 40.160 14.820 0.50 35.56 160 ASN B CA 1
ATOM 3116 C CA B ASN B 1 184 ? -32.890 40.199 14.817 0.50 35.45 160 ASN B CA 1
ATOM 3117 C C A ASN B 1 184 ? -32.369 40.360 13.412 0.50 36.27 160 ASN B C 1
ATOM 3118 C C B ASN B 1 184 ? -32.344 40.366 13.407 0.50 36.17 160 ASN B C 1
ATOM 3119 O O A ASN B 1 184 ? -32.097 41.485 12.996 0.50 37.95 160 ASN B O 1
ATOM 3120 O O B ASN B 1 184 ? -32.041 41.480 12.983 0.50 37.80 160 ASN B O 1
ATOM 3129 N N . VAL B 1 185 ? -32.194 39.250 12.698 1.00 35.50 161 VAL B N 1
ATOM 3130 C CA . VAL B 1 185 ? -31.679 39.262 11.333 1.00 35.33 161 VAL B CA 1
ATOM 3131 C C . VAL B 1 185 ? -32.513 38.287 10.517 1.00 35.01 161 VAL B C 1
ATOM 3132 O O . VAL B 1 185 ? -33.188 37.425 11.080 1.00 36.58 161 VAL B O 1
ATOM 3136 N N . ASN B 1 186 ? -32.468 38.427 9.197 1.00 45.29 162 ASN B N 1
ATOM 3137 C CA . ASN B 1 186 ? -33.217 37.546 8.308 1.00 44.87 162 ASN B CA 1
ATOM 3138 C C . ASN B 1 186 ? -32.355 36.340 7.925 1.00 40.96 162 ASN B C 1
ATOM 3139 O O . ASN B 1 186 ? -31.176 36.509 7.600 1.00 36.89 162 ASN B O 1
ATOM 3144 N N . PRO B 1 187 ? -32.941 35.118 7.969 1.00 39.63 163 PRO B N 1
ATOM 3145 C CA . PRO B 1 187 ? -32.199 33.902 7.666 1.00 37.56 163 PRO B CA 1
ATOM 3146 C C . PRO B 1 187 ? -31.594 33.854 6.268 1.00 38.77 163 PRO B C 1
ATOM 3147 O O . PRO B 1 187 ? -30.506 33.308 6.116 1.00 37.65 163 PRO B O 1
ATOM 3151 N N . GLN B 1 188 ? -32.277 34.404 5.263 1.00 41.70 164 GLN B N 1
ATOM 3152 C CA . GLN B 1 188 ? -31.732 34.429 3.896 1.00 43.45 164 GLN B CA 1
ATOM 3153 C C . GLN B 1 188 ? -30.405 35.195 3.773 1.00 42.86 164 GLN B C 1
ATOM 3154 O O . GLN B 1 188 ? -29.769 35.162 2.716 1.00 43.45 164 GLN B O 1
ATOM 3160 N N . ASN B 1 189 ? -29.998 35.896 4.830 1.00 41.30 165 ASN B N 1
ATOM 3161 C CA . ASN B 1 189 ? -28.749 36.658 4.817 1.00 40.97 165 ASN B CA 1
ATOM 3162 C C . ASN B 1 189 ? -27.789 36.204 5.907 1.00 38.18 165 ASN B C 1
ATOM 3163 O O . ASN B 1 189 ? -26.918 36.962 6.336 1.00 38.93 165 ASN B O 1
ATOM 3168 N N . CYS B 1 190 ? -27.965 34.965 6.345 1.00 35.11 166 CYS B N 1
ATOM 3169 C CA . CYS B 1 190 ? -27.135 34.374 7.364 1.00 33.46 166 CYS B CA 1
ATOM 3170 C C . CYS B 1 190 ? -26.301 33.252 6.800 1.00 30.46 166 CYS B C 1
ATOM 3171 O O . CYS B 1 190 ? -26.699 32.586 5.853 1.00 30.21 166 CYS B O 1
ATOM 3174 N N . ILE B 1 191 ? -25.143 33.051 7.409 1.00 29.69 167 ILE B N 1
ATOM 3175 C CA . ILE B 1 191 ? -24.242 31.981 7.048 1.00 29.39 167 ILE B CA 1
ATOM 3176 C C . ILE B 1 191 ? -24.210 31.002 8.196 1.00 27.66 167 ILE B C 1
ATOM 3177 O O . ILE B 1 191 ? -24.048 31.400 9.347 1.00 29.71 167 ILE B O 1
ATOM 3182 N N . GLY B 1 192 ? -24.399 29.725 7.875 1.00 27.13 168 GLY B N 1
ATOM 3183 C CA . GLY B 1 192 ? -24.368 28.658 8.859 1.00 27.60 168 GLY B CA 1
ATOM 3184 C C . GLY B 1 192 ? -23.105 27.847 8.667 1.00 28.12 168 GLY B C 1
ATOM 3185 O O . GLY B 1 192 ? -22.791 27.452 7.536 1.00 28.22 168 GLY B O 1
ATOM 3186 N N . ILE B 1 193 ? -22.369 27.608 9.756 1.00 27.03 169 ILE B N 1
ATOM 3187 C CA . ILE B 1 193 ? -21.122 26.83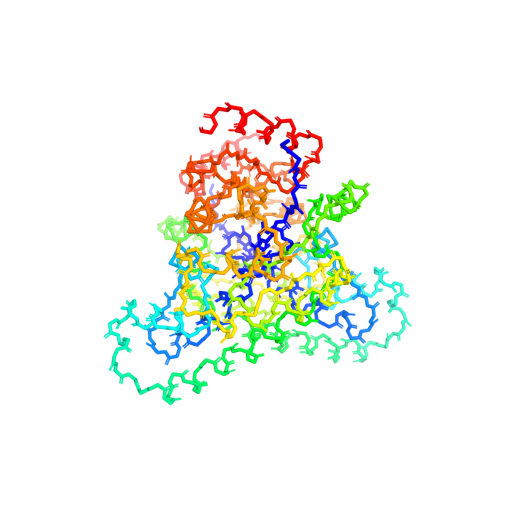0 9.695 1.00 26.63 169 ILE B CA 1
ATOM 3188 C C . ILE B 1 193 ? -21.258 25.581 10.559 1.00 26.29 169 ILE B C 1
ATOM 3189 O O . ILE B 1 193 ? -21.624 25.671 11.704 1.00 27.90 169 ILE B O 1
ATOM 3194 N N . GLU B 1 194 ? -20.915 24.422 10.014 1.00 27.79 170 GLU B N 1
ATOM 3195 C CA . GLU B 1 194 ? -21.100 23.151 10.716 1.00 28.07 170 GLU B CA 1
ATOM 3196 C C . GLU B 1 194 ? -20.150 22.081 10.173 1.00 28.14 170 GLU B C 1
ATOM 3197 O O . GLU B 1 194 ? -19.551 22.272 9.125 1.00 28.42 170 GLU B O 1
ATOM 3203 N N . ASP B 1 195 ? -20.000 20.973 10.899 1.00 29.27 171 ASP B N 1
ATOM 3204 C CA . ASP B 1 195 ? -19.159 19.837 10.480 1.00 30.77 171 ASP B CA 1
ATOM 3205 C C . ASP B 1 195 ? -19.946 18.516 10.493 1.00 31.76 171 ASP B C 1
ATOM 3206 O O . ASP B 1 195 ? -19.350 17.459 10.479 1.00 32.54 171 ASP B O 1
ATOM 3211 N N . ALA B 1 196 ? -21.272 18.592 10.529 1.00 31.41 172 ALA B N 1
ATOM 3212 C CA . ALA B 1 196 ? -22.136 17.417 10.650 1.00 33.05 172 ALA B CA 1
ATOM 3213 C C . ALA B 1 196 ? -23.252 17.461 9.619 1.00 32.06 172 ALA B C 1
ATOM 3214 O O . ALA B 1 196 ? -23.793 18.521 9.331 1.00 31.03 172 ALA B O 1
ATOM 3216 N N . SER B 1 197 ? -23.591 16.304 9.077 1.00 32.78 173 SER B N 1
ATOM 3217 C CA . SER B 1 197 ? -24.646 16.195 8.074 1.00 34.25 173 SER B CA 1
ATOM 3218 C C . SER B 1 197 ? -25.973 16.820 8.557 1.00 32.69 173 SER B C 1
ATOM 3219 O O . SER B 1 197 ? -26.552 17.687 7.896 1.00 30.67 173 SER B O 1
ATOM 3222 N N . ALA B 1 198 ? -26.434 16.392 9.726 1.00 33.42 174 ALA B N 1
ATOM 3223 C CA . ALA B 1 198 ? -27.686 16.904 10.288 1.00 33.08 174 ALA B CA 1
ATOM 3224 C C . ALA B 1 198 ? -27.681 18.431 10.406 1.00 30.57 174 ALA B C 1
ATOM 3225 O O . ALA B 1 198 ? -28.702 19.081 10.195 1.00 30.77 174 ALA B O 1
ATOM 3227 N N . GLY B 1 199 ? -26.522 18.996 10.723 1.00 28.77 175 GLY B N 1
ATOM 3228 C CA . GLY B 1 199 ? -26.377 20.422 10.885 1.00 25.85 175 GLY B CA 1
ATOM 3229 C C . GLY B 1 199 ? -26.515 21.164 9.585 1.00 25.09 175 GLY B C 1
ATOM 3230 O O . GLY B 1 199 ? -27.142 22.216 9.548 1.00 22.84 175 GLY B O 1
ATOM 3231 N N . ILE B 1 200 ? -25.912 20.622 8.524 1.00 26.01 176 ILE B N 1
ATOM 3232 C CA . ILE B 1 200 ? -26.009 21.205 7.181 1.00 24.99 176 ILE B CA 1
ATOM 3233 C C . ILE B 1 200 ? -27.442 21.223 6.692 1.00 27.77 176 ILE B C 1
ATOM 3234 O O . ILE B 1 200 ? -27.878 22.211 6.099 1.00 30.49 176 ILE B O 1
ATOM 3239 N N . ASP B 1 201 ? -28.172 20.132 6.908 1.00 29.83 177 ASP B N 1
ATOM 3240 C CA . ASP B 1 201 ? -29.587 20.083 6.528 1.00 32.14 177 ASP B CA 1
ATOM 3241 C C . ASP B 1 201 ? -30.369 21.135 7.309 1.00 31.77 177 ASP B C 1
ATOM 3242 O O . ASP B 1 201 ? -31.190 21.859 6.747 1.00 33.01 177 ASP B O 1
ATOM 3247 N N . ALA B 1 202 ? -30.106 21.222 8.608 1.00 30.01 178 ALA B N 1
ATOM 3248 C CA . ALA B 1 202 ? -30.780 22.212 9.450 1.00 29.29 178 ALA B CA 1
ATOM 3249 C C . ALA B 1 202 ? -30.519 23.636 8.956 1.00 28.49 178 ALA B C 1
ATOM 3250 O O . ALA B 1 202 ? -31.424 24.482 8.978 1.00 28.87 178 ALA B O 1
ATOM 3252 N N . ILE B 1 203 ? -29.294 23.893 8.502 1.00 27.23 179 ILE B N 1
ATOM 3253 C CA . ILE B 1 203 ? -28.923 25.217 8.025 1.00 26.55 179 ILE B CA 1
ATOM 3254 C C . ILE B 1 203 ? -29.658 25.550 6.737 1.00 27.40 179 ILE B C 1
ATOM 3255 O O . ILE B 1 203 ? -30.129 26.677 6.569 1.00 28.76 179 ILE B O 1
ATOM 3260 N N . ASN B 1 204 ? -29.764 24.570 5.836 1.00 28.77 180 ASN B N 1
ATOM 3261 C CA . ASN B 1 204 ? -30.444 24.760 4.547 1.00 29.77 180 ASN B CA 1
ATOM 3262 C C . ASN B 1 204 ? -31.959 24.883 4.704 1.00 31.70 180 ASN B C 1
ATOM 3263 O O . ASN B 1 204 ? -32.586 25.714 4.040 1.00 31.91 180 ASN B O 1
ATOM 3268 N N . SER B 1 205 ? -32.548 24.064 5.580 1.00 31.53 181 SER B N 1
ATOM 3269 C CA . SER B 1 205 ? -33.996 24.126 5.839 1.00 32.87 181 SER B CA 1
ATOM 3270 C C . SER B 1 205 ? -34.361 25.469 6.467 1.00 32.62 181 SER B C 1
ATOM 3271 O O . SER B 1 205 ? -35.519 25.888 6.424 1.00 33.06 181 SER B O 1
ATOM 3274 N N . ALA B 1 206 ? -33.363 26.128 7.065 1.00 30.46 182 ALA B N 1
ATOM 3275 C CA . ALA B 1 206 ? -33.532 27.461 7.660 1.00 31.48 182 ALA B CA 1
ATOM 3276 C C . ALA B 1 206 ? -33.387 28.547 6.587 1.00 32.57 182 ALA B C 1
ATOM 3277 O O . ALA B 1 206 ? -33.479 29.735 6.875 1.00 33.76 182 ALA B O 1
ATOM 3279 N N . ASN B 1 207 ? -33.116 28.113 5.361 1.00 34.28 183 ASN B N 1
ATOM 3280 C CA . ASN B 1 207 ? -32.936 28.979 4.203 1.00 36.36 183 ASN B CA 1
ATOM 3281 C C . ASN B 1 207 ? -31.661 29.818 4.330 1.00 33.58 183 ASN B C 1
ATOM 3282 O O . ASN B 1 207 ? -31.596 30.951 3.852 1.00 36.18 183 ASN B O 1
ATOM 3287 N N . MET B 1 208 ? -30.640 29.242 4.959 1.00 30.05 184 MET B N 1
ATOM 3288 C CA . MET B 1 208 ? -29.363 29.938 5.183 1.00 26.62 184 MET B CA 1
ATOM 3289 C C . MET B 1 208 ? -28.308 29.359 4.276 1.00 25.82 184 MET B C 1
ATOM 3290 O O . MET B 1 208 ? -28.492 28.287 3.709 1.00 28.38 184 MET B O 1
ATOM 3295 N N . PHE B 1 209 ? -27.211 30.087 4.116 1.00 25.49 185 PHE B N 1
ATOM 3296 C CA . PHE B 1 209 ? -26.071 29.625 3.334 1.00 24.74 185 PHE B CA 1
ATOM 3297 C C . PHE B 1 209 ? -25.272 28.698 4.227 1.00 24.62 185 PHE B C 1
ATOM 3298 O O . PHE B 1 209 ? -24.841 29.108 5.311 1.00 22.05 185 PHE B O 1
ATOM 3306 N N . SER B 1 210 ? -25.048 27.468 3.778 1.00 25.58 186 SER B N 1
ATOM 3307 C CA . SER B 1 210 ? -24.344 26.469 4.605 1.00 26.64 186 SER B CA 1
ATOM 3308 C C . SER B 1 210 ? -22.875 26.211 4.247 1.00 27.59 186 SER B C 1
ATOM 3309 O O . SER B 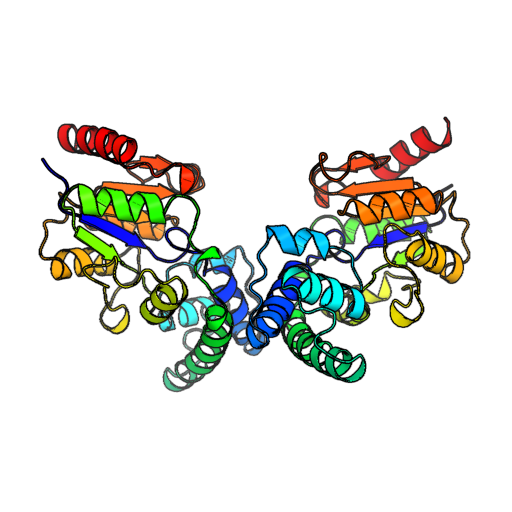1 210 ? -22.534 25.939 3.086 1.00 30.51 186 SER B O 1
ATOM 3312 N N . VAL B 1 211 ? -22.022 26.293 5.263 1.00 26.75 187 VAL B N 1
ATOM 3313 C CA . VAL B 1 211 ? -20.596 26.046 5.110 1.00 27.07 187 VAL B CA 1
ATOM 3314 C C . VAL B 1 211 ? -20.229 24.791 5.913 1.00 26.39 187 VAL B C 1
ATOM 3315 O O . VAL B 1 211 ? -20.405 24.747 7.132 1.00 24.06 187 VAL B O 1
ATOM 3319 N N . GLY B 1 212 ? -19.744 23.772 5.211 1.00 26.65 188 GLY B N 1
ATOM 3320 C CA . GLY B 1 212 ? -19.327 22.535 5.835 1.00 27.31 188 GLY B CA 1
ATOM 3321 C C . GLY B 1 212 ? -17.821 22.484 6.023 1.00 27.96 188 GLY B C 1
ATOM 3322 O O . GLY B 1 212 ? -17.061 22.898 5.142 1.00 27.54 188 GLY B O 1
ATOM 3323 N N . VAL B 1 213 ? -17.392 21.976 7.174 1.00 29.46 189 VAL B N 1
ATOM 3324 C CA . VAL B 1 213 ? -15.968 21.834 7.486 1.00 30.30 189 VAL B CA 1
ATOM 3325 C C . VAL B 1 213 ? -15.717 20.372 7.776 1.00 32.83 189 VAL B C 1
ATOM 3326 O O . VAL B 1 213 ? -16.355 19.804 8.656 1.00 30.28 189 VAL B O 1
ATOM 3330 N N . GLY B 1 214 ? -14.805 19.753 7.030 1.00 36.14 190 GLY B N 1
ATOM 3331 C CA . GLY B 1 214 ? -14.489 18.339 7.234 1.00 39.5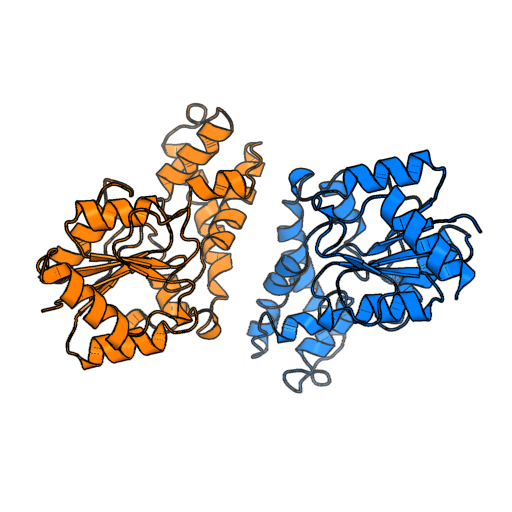1 190 GLY B CA 1
ATOM 3332 C C . GLY B 1 214 ? -14.535 17.511 5.955 1.00 41.99 190 GLY B C 1
ATOM 3333 O O . GLY B 1 214 ? -14.210 17.995 4.856 1.00 42.00 190 GLY B O 1
ATOM 3334 N N . ASN B 1 215 ? -14.935 16.252 6.103 1.00 43.92 191 ASN B N 1
ATOM 3335 C CA . ASN B 1 215 ? -15.024 15.330 4.979 1.00 45.32 191 ASN B CA 1
ATOM 3336 C C . ASN B 1 215 ? -16.198 15.678 4.067 1.00 42.88 191 ASN B C 1
ATOM 3337 O O . ASN B 1 215 ? -17.321 15.846 4.528 1.00 41.52 191 ASN B O 1
ATOM 3342 N N . TYR B 1 216 ? -15.937 15.760 2.769 1.00 42.42 192 TYR B N 1
ATOM 3343 C CA . TYR B 1 216 ? -16.975 16.114 1.810 1.00 41.41 192 TYR B CA 1
ATOM 3344 C C . TYR B 1 216 ? -18.082 15.068 1.689 1.00 43.20 192 TYR B C 1
ATOM 3345 O O . TYR B 1 216 ? -19.171 15.384 1.221 1.00 42.59 192 TYR B O 1
ATOM 3354 N N . GLU B 1 217 ? -17.791 13.831 2.089 1.00 46.69 193 GLU B N 1
ATOM 3355 C CA . GLU B 1 217 ? -18.756 12.733 2.022 1.00 49.25 193 GLU B CA 1
ATOM 3356 C C . GLU B 1 217 ? -19.934 13.004 2.939 1.00 47.29 193 GLU B C 1
ATOM 3357 O O . GLU B 1 217 ? -21.073 12.857 2.542 1.00 48.27 193 GLU B O 1
ATOM 3363 N N . ASN B 1 218 ? -19.640 13.381 4.179 1.00 46.04 194 ASN B N 1
ATOM 3364 C CA . ASN B 1 218 ? -20.671 13.698 5.164 1.00 45.12 194 ASN B CA 1
ATOM 3365 C C . ASN B 1 218 ? -21.297 15.077 4.965 1.00 42.31 194 ASN B C 1
ATOM 3366 O O . ASN B 1 218 ? -22.296 15.403 5.612 1.00 41.19 194 ASN B O 1
ATOM 3371 N N . LEU B 1 219 ? -20.718 15.884 4.078 1.00 40.53 195 LEU B N 1
ATOM 3372 C CA . LEU B 1 219 ? -21.191 17.244 3.869 1.00 38.57 195 LEU B CA 1
ATOM 3373 C C . LEU B 1 219 ? -21.590 17.516 2.415 1.00 38.01 195 LEU B C 1
ATOM 3374 O O . LEU B 1 219 ? -21.432 18.621 1.922 1.00 38.47 195 LEU B O 1
ATOM 3379 N N . LYS B 1 220 ? -22.151 16.516 1.751 1.00 40.40 196 LYS B N 1
ATOM 3380 C CA . LYS B 1 220 ? -22.539 16.627 0.331 1.00 42.03 196 LYS B CA 1
ATOM 3381 C C . LYS B 1 220 ? -23.524 17.754 0.046 1.00 39.36 196 LYS B C 1
ATOM 3382 O O . LYS B 1 220 ? -23.500 18.337 -1.025 1.00 39.78 196 LYS B O 1
ATOM 3388 N N . LYS B 1 221 ? -24.402 18.017 1.008 1.00 38.12 197 LYS B N 1
ATOM 3389 C CA . LYS B 1 221 ? -25.473 19.021 0.888 1.00 38.30 197 LYS B CA 1
ATOM 3390 C C . LYS B 1 221 ? -25.058 20.466 1.228 1.00 35.73 197 LYS B C 1
ATOM 3391 O O . LYS B 1 221 ? -25.882 21.386 1.144 1.00 35.85 197 LYS B O 1
ATOM 3397 N N . ALA B 1 222 ? -23.818 20.674 1.644 1.00 33.37 198 ALA B N 1
ATOM 3398 C CA . ALA B 1 222 ? -23.385 22.022 2.001 1.00 32.62 198 ALA B CA 1
ATOM 3399 C C . ALA B 1 222 ? -23.226 22.836 0.742 1.00 32.41 198 ALA B C 1
ATOM 3400 O O . ALA B 1 222 ? -22.799 22.315 -0.273 1.00 34.35 198 ALA B O 1
ATOM 3402 N N . ASN B 1 223 ? -23.595 24.106 0.811 1.00 32.24 199 ASN B N 1
ATOM 3403 C CA . ASN B 1 223 ? -23.452 25.008 -0.317 1.00 33.90 199 ASN B CA 1
ATOM 3404 C C . ASN B 1 223 ? -21.963 25.276 -0.547 1.00 35.01 199 ASN B C 1
ATOM 3405 O O . ASN B 1 223 ? -21.526 25.481 -1.686 1.00 37.47 199 ASN B O 1
ATOM 3410 N N . LEU B 1 224 ? -21.189 25.251 0.545 1.00 38.59 200 LEU B N 1
ATOM 3411 C CA . LEU B 1 224 ? -19.749 25.461 0.490 1.00 38.28 200 LEU B CA 1
ATOM 3412 C C . LEU B 1 224 ? -19.029 24.510 1.443 1.00 38.11 200 LEU B C 1
ATOM 3413 O O . LEU B 1 224 ? -19.321 24.489 2.642 1.00 36.97 200 LEU B O 1
ATOM 3418 N N . VAL B 1 225 ? -18.086 2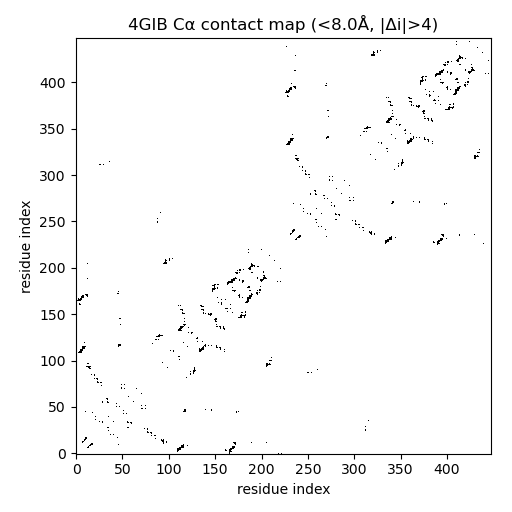3.730 0.914 1.00 39.01 201 VAL B N 1
ATOM 3419 C CA . VAL B 1 225 ? -17.323 22.809 1.742 1.00 38.62 201 VAL B CA 1
ATOM 3420 C C . VAL B 1 225 ? -15.850 23.185 1.791 1.00 38.07 201 VAL B C 1
ATOM 3421 O O . VAL B 1 225 ? -15.241 23.553 0.783 1.00 38.43 201 VAL B O 1
ATOM 3425 N N . VAL B 1 226 ? -15.298 23.064 2.992 1.00 36.86 202 VAL B N 1
ATOM 3426 C CA . VAL B 1 226 ? -13.914 23.373 3.287 1.00 37.29 202 VAL B CA 1
ATOM 3427 C C . VAL B 1 226 ? -13.259 22.205 4.058 1.00 39.15 202 VAL B C 1
ATOM 3428 O O . VAL B 1 226 ? -13.903 21.568 4.893 1.00 39.54 202 VAL B O 1
ATOM 3432 N N . ASP B 1 227 ? -11.991 21.923 3.754 1.00 40.75 203 ASP B N 1
ATOM 3433 C CA . ASP B 1 227 ? -11.247 20.819 4.379 1.00 42.82 203 ASP B CA 1
ATOM 3434 C C . ASP B 1 227 ? -11.190 20.893 5.905 1.00 40.34 203 ASP B C 1
ATOM 3435 O O . ASP B 1 227 ? -11.516 19.928 6.597 1.00 41.11 203 ASP B O 1
ATOM 3440 N N . SER B 1 228 ? -10.750 22.034 6.417 1.00 38.16 204 SER B N 1
ATOM 3441 C CA . SER B 1 228 ? -10.611 22.231 7.857 1.00 36.88 204 SER B CA 1
ATOM 3442 C C . SER B 1 228 ? -10.938 23.659 8.206 1.00 35.07 204 SER B C 1
ATOM 3443 O O . SER B 1 228 ? -11.091 24.492 7.311 1.00 33.20 204 SER B O 1
ATOM 3446 N N . THR B 1 229 ? -11.036 23.937 9.510 1.00 33.67 205 THR B N 1
ATOM 3447 C CA . THR B 1 229 ? -11.335 25.283 9.985 1.00 32.48 205 THR B CA 1
ATOM 3448 C C . THR B 1 229 ? -10.320 26.312 9.463 1.00 33.19 205 THR B C 1
ATOM 3449 O O . THR B 1 229 ? -10.667 27.478 9.251 1.00 34.32 205 THR B O 1
ATOM 3453 N N . ASN B 1 230 ? -9.079 25.885 9.248 1.00 33.55 206 ASN B N 1
ATOM 3454 C CA . ASN B 1 230 ? -8.044 26.767 8.684 1.00 35.39 206 ASN B CA 1
ATOM 3455 C C . ASN B 1 230 ? -8.420 27.432 7.377 1.00 34.51 206 ASN B C 1
ATOM 3456 O O . ASN B 1 230 ? -7.901 28.499 7.054 1.00 33.71 206 ASN B O 1
ATOM 3461 N N . GLN B 1 231 ? -9.299 26.799 6.612 1.00 33.75 207 GLN B N 1
ATOM 3462 C CA . GLN B 1 231 ? -9.701 27.349 5.328 1.00 35.41 207 GLN B CA 1
ATOM 3463 C C . GLN B 1 231 ? -10.931 28.267 5.400 1.00 34.42 207 GLN B C 1
ATOM 3464 O O . GLN B 1 231 ? -11.432 28.703 4.355 1.00 34.33 207 GLN B O 1
ATOM 3470 N N . LEU B 1 232 ? -11.403 28.555 6.622 1.00 32.62 208 LEU B N 1
ATOM 3471 C CA . LEU B 1 232 ? -12.565 29.435 6.848 1.00 31.52 208 LEU B CA 1
ATOM 3472 C C . LEU B 1 232 ? -12.154 30.906 6.837 1.00 32.55 208 LEU B C 1
ATOM 3473 O O . LEU B 1 232 ? -12.261 31.602 7.844 1.00 33.74 208 LEU B O 1
ATOM 3478 N N . LYS B 1 233 ? -11.691 31.361 5.680 1.00 34.82 209 LYS B N 1
ATOM 3479 C CA . LYS B 1 233 ? -11.237 32.733 5.475 1.00 37.76 209 LYS B CA 1
ATOM 3480 C C . LYS B 1 233 ? -12.428 33.610 5.070 1.00 37.33 209 LYS B C 1
ATOM 3481 O O . LYS B 1 233 ? -13.043 33.378 4.024 1.00 38.33 209 LYS B O 1
ATOM 3487 N N . PHE B 1 234 ? -12.733 34.621 5.883 1.00 36.80 210 PHE B N 1
ATOM 3488 C CA . PHE B 1 234 ? -13.872 35.515 5.631 1.00 36.83 210 PHE B CA 1
ATOM 3489 C C . PHE B 1 234 ? -14.061 35.933 4.176 1.00 36.66 210 PHE B C 1
ATOM 3490 O O . PHE B 1 234 ? -15.149 35.779 3.628 1.00 34.82 210 PHE B O 1
ATOM 3498 N N . GLU B 1 235 ? -13.001 36.462 3.568 1.00 39.32 211 GLU B N 1
ATOM 3499 C CA . GLU B 1 235 ? -13.037 36.969 2.177 1.00 41.22 211 GLU B CA 1
ATOM 3500 C C . GLU B 1 235 ? -13.555 35.882 1.238 1.00 38.69 211 GLU B C 1
ATOM 3501 O O . GLU B 1 235 ? -14.410 36.109 0.389 1.00 38.12 211 GLU B O 1
ATOM 3507 N N . TYR B 1 236 ? -12.997 34.694 1.399 1.00 37.21 212 TYR B N 1
ATOM 3508 C CA . TYR B 1 236 ? -13.363 33.553 0.584 1.00 36.30 212 TYR B CA 1
ATOM 3509 C C . TYR B 1 236 ? -14.814 33.195 0.840 1.00 33.58 212 TYR B C 1
ATOM 3510 O O . TYR B 1 236 ? -15.596 33.047 -0.100 1.00 32.84 212 TYR B O 1
ATOM 3519 N N . ILE B 1 237 ? -15.191 33.102 2.114 1.00 31.91 213 ILE B N 1
ATOM 3520 C CA . ILE B 1 237 ? -16.572 32.767 2.465 1.00 29.08 213 ILE B CA 1
ATOM 3521 C C . ILE B 1 237 ? -17.522 33.768 1.833 1.00 30.09 213 ILE B C 1
ATOM 3522 O O . ILE B 1 237 ? -18.513 33.384 1.208 1.00 30.90 213 ILE B O 1
ATOM 3527 N N . GLN B 1 238 ? -17.194 35.049 1.958 1.00 31.46 214 GLN B N 1
ATOM 3528 C CA . GLN B 1 238 ? -18.024 36.118 1.400 1.00 32.19 214 GLN B CA 1
ATOM 3529 C C . GLN B 1 238 ? -18.154 36.025 -0.124 1.00 34.01 214 GLN B C 1
ATOM 3530 O O . GLN B 1 238 ? -19.238 36.246 -0.662 1.00 34.72 214 GLN B O 1
A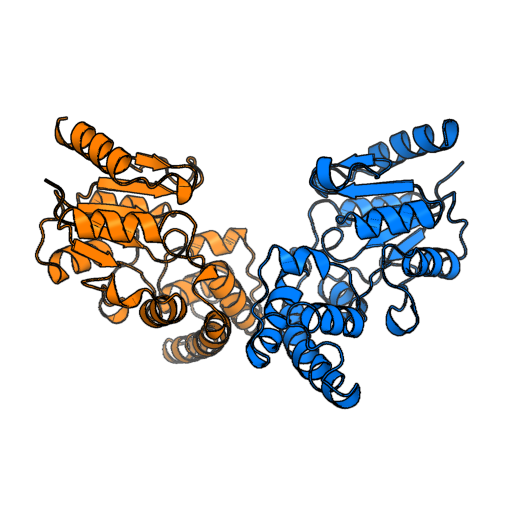TOM 3536 N N . GLU B 1 239 ? -17.065 35.716 -0.824 1.00 35.44 215 GLU B N 1
ATOM 3537 C CA . GLU B 1 239 ? -17.134 35.599 -2.293 1.00 38.86 215 GLU B CA 1
ATOM 3538 C C . GLU B 1 239 ? -18.052 34.470 -2.716 1.00 38.20 215 GLU B C 1
ATOM 3539 O O . GLU B 1 239 ? -18.827 34.614 -3.661 1.00 38.49 215 GLU B O 1
ATOM 3545 N N . LYS B 1 240 ? -17.945 33.335 -2.031 1.00 35.73 216 LYS B N 1
ATOM 3546 C CA . LYS B 1 240 ? -18.783 32.195 -2.356 1.00 36.45 216 LYS B CA 1
ATOM 3547 C C . LYS B 1 240 ? -20.229 32.520 -2.023 1.00 36.72 216 LYS B C 1
ATOM 3548 O O . LYS B 1 240 ? -21.144 32.133 -2.756 1.00 37.89 216 LYS B O 1
ATOM 3554 N N . TYR B 1 241 ? -20.432 33.243 -0.928 1.00 35.37 217 TYR B N 1
ATOM 3555 C CA . TYR B 1 241 ? -21.767 33.679 -0.552 1.00 36.00 217 TYR B CA 1
ATOM 3556 C C . TYR B 1 241 ? -22.361 34.575 -1.634 1.00 38.65 217 TYR B C 1
ATOM 3557 O O . TYR B 1 241 ? -23.547 34.484 -1.934 1.00 38.80 217 TYR B O 1
ATOM 3566 N N . ASN B 1 242 ? -21.530 35.451 -2.196 1.00 40.76 218 ASN B N 1
ATOM 3567 C CA . ASN B 1 242 ? -21.954 36.343 -3.275 1.00 44.67 218 ASN B CA 1
ATOM 3568 C C . ASN B 1 242 ? -22.346 35.526 -4.511 1.00 47.97 218 ASN B C 1
ATOM 3569 O O . ASN B 1 242 ? -23.407 35.754 -5.099 1.00 50.30 218 ASN B O 1
ATOM 3574 N N . GLU B 1 243 ? -21.488 34.584 -4.905 1.00 49.23 219 GLU B N 1
ATOM 3575 C CA . GLU B 1 243 ? -21.792 33.685 -6.029 1.00 53.34 219 GLU B CA 1
ATOM 3576 C C . GLU B 1 243 ? -23.141 32.986 -5.795 1.00 53.24 219 GLU B C 1
ATOM 3577 O O . GLU B 1 243 ? -23.990 32.930 -6.684 1.00 54.38 219 GLU B O 1
ATOM 3583 N N . TYR B 1 244 ? -23.326 32.466 -4.584 1.00 50.98 220 TYR B N 1
ATOM 3584 C CA . TYR B 1 244 ? -24.557 31.768 -4.207 1.00 51.79 220 TYR B CA 1
ATOM 3585 C C . TYR B 1 244 ? -25.802 32.644 -4.293 1.00 53.14 220 TYR B C 1
ATOM 3586 O O . TYR B 1 244 ? -26.854 32.192 -4.752 1.00 53.28 220 TYR B O 1
ATOM 3595 N N . ILE B 1 245 ? -25.664 33.897 -3.869 1.00 53.00 221 ILE B N 1
ATOM 3596 C CA . ILE B 1 245 ? -26.782 34.834 -3.833 1.00 55.49 221 ILE B CA 1
ATOM 3597 C C . ILE B 1 245 ? -27.214 35.298 -5.238 1.00 59.52 221 ILE B C 1
ATOM 3598 O O . ILE B 1 245 ? -28.386 35.588 -5.459 1.00 62.34 221 ILE B O 1
ATOM 3603 N N . VAL B 1 246 ? -26.272 35.354 -6.180 1.00 62.03 222 VAL B N 1
ATOM 3604 C CA . VAL B 1 246 ? -26.561 35.802 -7.562 1.00 67.12 222 VAL B CA 1
ATOM 3605 C C . VAL B 1 246 ? -27.356 34.800 -8.404 1.00 70.29 222 VAL B C 1
ATOM 3606 O O . VAL B 1 246 ? -27.997 35.186 -9.383 1.00 74.23 222 VAL B O 1
ATOM 3610 N N . ARG B 1 247 ? -27.318 33.522 -8.036 1.00 69.15 223 ARG B N 1
ATOM 3611 C CA . ARG B 1 247 ? -28.044 32.493 -8.787 1.00 73.55 223 ARG B CA 1
ATOM 3612 C C . ARG B 1 247 ? -29.526 32.844 -8.898 1.00 75.45 223 ARG B C 1
ATOM 3613 O O . ARG B 1 247 ? -30.182 33.112 -7.892 1.00 72.97 223 ARG B O 1
#

Nearest PDB structures (foldseek):
  4gib-assembly2_B  TM=9.997E-01  e=5.001E-39  Clostridioides difficile 630
  4g9b-assembly1_A-2  TM=8.182E-01  e=2.164E-25  Escherichia coli K-12
  6hdm-assembly1_A  TM=9.519E-01  e=6.220E-23  Lactococcus lactis subsp. lactis Il1403
  6hdh-assembly2_B  TM=8.992E-01  e=1.826E-23  Lactococcus lactis subsp. lactis Il1403
  1lvh-assembly1_A  TM=8.799E-01  e=1.408E-22  Lactococcus lactis

CATH classification: 3.40.50.1000 (+1 more: 1.10.150.240)

Sequence (448 aa):
AMIEAFIFDLDGVITDTAYYHYMAWRRKLAHKVGIDIDTKFNESLKGISRMESLDRILEEFGNKKYSFSEEEKVRRMAEEKNNYYVSLIDEITSNDILPGIESLLIDVKSNNIKIGLSSASKNAINVLNHLGISDDKKFDFIADAGKCKNNKPHPEIFLMSAKGLNVNPQNCIGIEDASAGIDAINSANMFSVGVGNYENLKKANLVVDSTNQLKFEYIQEKYNEYIVRRMIEAFIFDLDGVITDTAYYHYMAWRKLAHKVGIDIDTKFNESLKGISRMESLDRILEFGNKKYSFSEEEKVRMAEEEKNNYYVSLIDEITSNDILPGIESLLIDVKSNNIKIGLSSASKNAINVLNHLGISDKFDFIADAGKCKKNNKPHPEIFLMSAKGLNNVNPQNCIGIEDASAGIDAINSANMFSVGVGNYENLKKANLVVDSTNQLKFEYIQEKYNEYIVR

B-factor: mean 32.3, std 9.88, range [9.33, 84.36]

Foldseek 3Di:
DAFQEEEEECDQQFFHLLVLLLVLVQVLLVVVVFHDDPVQSLVLPLPAQLVSLLSSCVVVPCSPVDDVVVSVVSSVSSVVSSCVVLLPAALVRTFPQPVVQLVVCVVVVHAYEYQGLYQCRCVNCVRNPNNVSHPYYQHNVPFPDTFVAQRSVVSRCVVSVHQQCSYEYEDAACRSQSSSVNSNHQYEYEDDCVRNVSHLYYDDGNNVPDDVVVVVSSVVVSVVD/DAQAEEEECDQAFFHLLVLLVVLVQVLLVVVPFHDDVVLSLVCRQHAQLVSLCSRCVNVVRNPVADPVRSVVSSVSSVVSSLVVLLPAALVRGFPQVVVLLVVCVVVVHAYEYLGLDQCRLVNCVRSPHNPSHPYYQHNVPDPDDFVAQRSVLSRCVSSVHQQCNYEYEEAALRRQSSSVVSNHQYEHEDDCVRVVNHLHYDDGNNVVDPVVVVVSSVVVVVD

InterPro domains:
  IPR006439 HAD hydrolase, subfamily IA [TIGR01509] (61-189)
  IPR010972 Beta-phosphoglucomutase [TIGR01990] (2-190)
  IPR010972 Beta-phosphoglucomutase [cd02598] (4-215)
  IPR010976 Beta-phosphoglucomutase hydrolase [TIGR02009] (2-189)
  IPR023198 Phosphoglycolate phosphatase-like, domain 2 [G3DSA:1.10.150.240] (15-93)
  IPR023214 HAD superfamily [G3DSA:3.40.50.1000] (4-204)
  IPR036412 HAD-like superfamily [SSF56784] (1-208)
  IPR051600 Beta-phosphoglucomutase-like [PTHR46193] (2-208)

Radius of gyration: 24.93 Å; Cα contacts (8 Å, |Δi|>4): 788; chains: 2; bounding box: 60×66×57 Å

Organism: Clostridioides difficile (strain 630) (NCBI:txid272563)

Solvent-accessible surface area: 21041 Å² total